Protein 7Y8S (pdb70)

Structure (mmCIF, N/CA/C/O backbone):
data_7Y8S
#
_entry.id   7Y8S
#
_cell.length_a   171.649
_cell.length_b   171.649
_cell.length_c   114.933
_cell.angle_alpha   90.00
_cell.angle_beta   90.00
_cell.angle_gamma   120.00
#
_symmetry.space_group_name_H-M   'P 64 2 2'
#
loop_
_entity.id
_entity.type
_entity.pdbx_description
1 polymer Dscam
2 non-polymer 'SODIUM ION'
3 water water
#
loop_
_atom_site.group_PDB
_atom_site.id
_atom_site.type_symbol
_atom_site.label_atom_id
_atom_site.label_alt_id
_atom_site.label_comp_id
_atom_site.label_asym_id
_atom_site.label_entity_id
_atom_site.label_seq_id
_atom_site.pdbx_PDB_ins_code
_atom_site.Cartn_x
_atom_site.Cartn_y
_atom_site.Cartn_z
_atom_site.occupancy
_atom_site.B_iso_or_equiv
_atom_site.auth_seq_id
_atom_site.auth_comp_id
_atom_site.auth_asym_id
_atom_site.auth_atom_id
_atom_site.pdbx_PDB_model_num
ATOM 1 N N . PRO A 1 6 ? 32.407 -66.038 -24.428 1.00 77.14 297 PRO A N 1
ATOM 2 C CA . PRO A 1 6 ? 31.818 -65.124 -25.411 1.00 58.69 297 PRO A CA 1
ATOM 3 C C . PRO A 1 6 ? 32.240 -63.683 -25.166 1.00 70.35 297 PRO A C 1
ATOM 4 O O . PRO A 1 6 ? 31.686 -63.011 -24.295 1.00 69.69 297 PRO A O 1
ATOM 8 N N . LEU A 1 7 ? 33.224 -63.222 -25.929 1.00 73.66 298 LEU A N 1
ATOM 9 C CA . LEU A 1 7 ? 33.739 -61.872 -25.770 1.00 66.50 298 LEU A CA 1
ATOM 10 C C . LEU A 1 7 ? 32.886 -60.871 -26.545 1.00 61.81 298 LEU A C 1
ATOM 11 O O . LEU A 1 7 ? 32.281 -61.198 -27.572 1.00 56.60 298 LEU A O 1
ATOM 16 N N . ASP A 1 8 ? 32.837 -59.645 -26.027 1.00 59.05 299 ASP A N 1
ATOM 17 C CA . ASP A 1 8 ? 32.220 -58.500 -26.699 1.00 59.57 299 ASP A CA 1
ATOM 18 C C . ASP A 1 8 ? 30.813 -58.827 -27.203 1.00 54.59 299 ASP A C 1
ATOM 19 O O . ASP A 1 8 ? 30.528 -58.805 -28.402 1.00 62.57 299 ASP A O 1
ATOM 24 N N . VAL A 1 9 ? 29.929 -59.144 -26.255 1.00 51.85 300 VAL A N 1
ATOM 25 C CA . VAL A 1 9 ? 28.527 -59.363 -26.588 1.00 51.83 300 VAL A CA 1
ATOM 26 C C . VAL A 1 9 ? 27.875 -58.025 -26.912 1.00 42.85 300 VAL A C 1
ATOM 27 O O . VAL A 1 9 ? 28.076 -57.029 -26.203 1.00 45.99 300 VAL A O 1
ATOM 31 N N . LYS A 1 10 ? 27.093 -57.988 -27.990 1.00 38.94 301 LYS A N 1
ATOM 32 C CA . LYS A 1 10 ? 26.514 -56.736 -28.456 1.00 37.08 301 LYS A CA 1
ATOM 33 C C . LYS A 1 10 ? 25.057 -56.927 -28.861 1.00 38.50 301 LYS A C 1
ATOM 34 O O . LYS A 1 10 ? 24.705 -57.909 -29.523 1.00 34.20 301 LYS A O 1
ATOM 40 N N . ILE A 1 11 ? 24.214 -55.980 -28.455 1.00 34.19 302 ILE A N 1
ATOM 41 C CA . ILE A 1 11 ? 22.837 -55.900 -28.947 1.00 37.99 302 ILE A CA 1
ATOM 42 C C . ILE A 1 11 ? 22.913 -55.102 -30.241 1.00 31.40 302 ILE A C 1
ATOM 43 O O . ILE A 1 11 ? 22.934 -53.870 -30.238 1.00 40.29 302 ILE A O 1
ATOM 48 N N . GLN A 1 12 ? 22.979 -55.809 -31.370 1.00 30.00 303 GLN A N 1
ATOM 49 C CA . GLN A 1 12 ? 23.262 -55.107 -32.616 1.00 38.69 303 GLN A CA 1
ATOM 50 C C . GLN A 1 12 ? 22.060 -54.288 -33.076 1.00 33.21 303 GLN A C 1
ATOM 51 O O . GLN A 1 12 ? 22.224 -53.152 -33.533 1.00 41.36 303 GLN A O 1
ATOM 57 N N . GLU A 1 13 ? 20.846 -54.822 -32.952 1.00 23.69 304 GLU A N 1
ATOM 58 C CA . GLU A 1 13 ? 19.694 -53.956 -33.170 1.00 45.27 304 GLU A CA 1
ATOM 59 C C . GLU A 1 13 ? 18.485 -54.486 -32.415 1.00 42.52 304 GLU A C 1
ATOM 60 O O . GLU A 1 13 ? 18.405 -55.668 -32.068 1.00 31.75 304 GLU A O 1
ATOM 66 N N . ILE A 1 14 ? 17.541 -53.578 -32.173 1.00 42.34 305 ILE A N 1
ATOM 67 C CA . ILE A 1 14 ? 16.429 -53.801 -31.260 1.00 33.38 305 ILE A CA 1
ATOM 68 C C . ILE A 1 14 ? 15.124 -53.457 -31.962 1.00 34.16 305 ILE A C 1
ATOM 69 O O . ILE A 1 14 ? 15.027 -52.436 -32.651 1.00 34.34 305 ILE A O 1
ATOM 74 N N . TRP A 1 15 ? 14.125 -54.312 -31.794 1.00 34.93 306 TRP A N 1
ATOM 75 C CA . TRP A 1 15 ? 12.755 -54.015 -32.169 1.00 23.98 306 TRP A CA 1
ATOM 76 C C . TRP A 1 15 ? 11.914 -53.935 -30.901 1.00 33.45 306 TRP A C 1
ATOM 77 O O . TRP A 1 15 ? 12.428 -54.026 -29.783 1.00 36.02 306 TRP A O 1
ATOM 88 N N . SER A 1 16 ? 10.605 -53.757 -31.071 1.00 34.64 307 SER A N 1
ATOM 89 C CA . SER A 1 16 ? 9.743 -53.657 -29.901 1.00 29.16 307 SER A CA 1
ATOM 90 C C . SER A 1 16 ? 9.467 -55.013 -29.263 1.00 32.73 307 SER A C 1
ATOM 91 O O . SER A 1 16 ? 9.149 -55.068 -28.071 1.00 31.70 307 SER A O 1
ATOM 94 N N . ARG A 1 17 ? 9.585 -56.107 -30.021 1.00 33.59 308 ARG A N 1
ATOM 95 C CA . ARG A 1 17 ? 9.431 -57.449 -29.469 1.00 26.26 308 ARG A CA 1
ATOM 96 C C . ARG A 1 17 ? 10.586 -58.371 -29.844 1.00 28.17 308 ARG A C 1
ATOM 97 O O . ARG A 1 17 ? 10.513 -59.575 -29.570 1.00 22.49 308 ARG A O 1
ATOM 105 N N . SER A 1 18 ? 11.648 -57.839 -30.451 1.00 29.96 309 SER A N 1
ATOM 106 C CA . SER A 1 18 ? 12.751 -58.640 -30.960 1.00 29.99 309 SER A CA 1
ATOM 107 C C . SER A 1 18 ? 14.074 -57.966 -30.627 1.00 28.99 309 SER A C 1
ATOM 108 O O . SER A 1 18 ? 14.133 -56.765 -30.358 1.00 33.58 309 SER A O 1
ATOM 111 N N . ALA A 1 19 ? 15.144 -58.759 -30.661 1.00 24.12 310 ALA A N 1
ATOM 112 C CA . ALA A 1 19 ? 16.496 -58.242 -30.487 1.00 29.41 310 ALA A CA 1
ATOM 113 C C . ALA A 1 19 ? 17.476 -59.218 -31.116 1.00 31.86 310 ALA A C 1
ATOM 114 O O . ALA A 1 19 ? 17.382 -60.426 -30.880 1.00 35.97 310 ALA A O 1
ATOM 116 N N . ASN A 1 20 ? 18.403 -58.695 -31.916 1.00 33.83 311 ASN A N 1
ATOM 117 C CA . ASN A 1 20 ? 19.472 -59.495 -32.500 1.00 33.78 311 ASN A CA 1
ATOM 118 C C . ASN A 1 20 ? 20.719 -59.369 -31.633 1.00 28.42 311 ASN A C 1
ATOM 119 O O . ASN A 1 20 ? 21.207 -58.258 -31.397 1.00 32.06 311 ASN A O 1
ATOM 124 N N . ILE A 1 21 ? 21.232 -60.507 -31.162 1.00 29.96 312 ILE A N 1
ATOM 125 C CA . ILE A 1 21 ? 22.388 -60.551 -30.274 1.00 34.90 312 ILE A CA 1
ATOM 126 C C . ILE A 1 21 ? 23.615 -60.948 -31.082 1.00 37.35 312 ILE A C 1
ATOM 127 O O . ILE A 1 21 ? 23.526 -61.700 -32.058 1.00 41.66 312 ILE A O 1
ATOM 132 N N . THR A 1 22 ? 24.777 -60.456 -30.659 1.00 41.78 313 THR A N 1
ATOM 133 C CA . THR A 1 22 ? 26.001 -60.590 -31.435 1.00 40.04 313 THR A CA 1
ATOM 134 C C . THR A 1 22 ? 27.179 -60.781 -30.491 1.00 44.53 313 THR A C 1
ATOM 135 O O . THR A 1 22 ? 27.212 -60.206 -29.398 1.00 43.89 313 THR A O 1
ATOM 139 N N . TRP A 1 23 ? 28.142 -61.598 -30.920 1.00 52.60 314 TRP A N 1
ATOM 140 C CA . TRP A 1 23 ? 29.330 -61.849 -30.114 1.00 54.43 314 TRP A CA 1
ATOM 141 C C . TRP A 1 23 ? 30.438 -62.429 -30.985 1.00 60.13 314 TRP A C 1
ATOM 142 O O . TRP A 1 23 ? 30.244 -62.733 -32.166 1.00 59.09 314 TRP A O 1
ATOM 153 N N . THR A 1 24 ? 31.613 -62.569 -30.373 1.00 61.75 315 THR A N 1
ATOM 154 C CA . THR A 1 24 ? 32.683 -63.428 -30.858 1.00 64.30 315 THR A CA 1
ATOM 155 C C . THR A 1 24 ? 33.102 -64.344 -29.716 1.00 71.34 315 THR A C 1
ATOM 156 O O . THR A 1 24 ? 32.817 -64.073 -28.547 1.00 71.97 315 THR A O 1
ATOM 160 N N . ALA A 1 25 ? 33.780 -65.443 -30.057 1.00 83.32 316 ALA A N 1
ATOM 161 C CA . ALA A 1 25 ? 34.202 -66.364 -29.009 1.00 85.26 316 ALA A CA 1
ATOM 162 C C . ALA A 1 25 ? 35.419 -67.177 -29.427 1.00 97.09 316 ALA A C 1
ATOM 163 O O . ALA A 1 25 ? 35.374 -67.837 -30.477 1.00 89.73 316 ALA A O 1
ATOM 165 N N . PRO A 1 26 ? 36.506 -67.154 -28.636 1.00 124.97 317 PRO A N 1
ATOM 166 C CA . PRO A 1 26 ? 37.709 -67.956 -28.885 1.00 112.40 317 PRO A CA 1
ATOM 167 C C . PRO A 1 26 ? 37.544 -69.411 -28.452 1.00 108.56 317 PRO A C 1
ATOM 168 O O . PRO A 1 26 ? 38.006 -70.302 -29.166 1.00 92.94 317 PRO A O 1
ATOM 172 N N . ILE A 1 33 ? 34.134 -75.193 -28.587 1.00 90.55 324 ILE A N 1
ATOM 173 C CA . ILE A 1 33 ? 33.007 -74.890 -27.712 1.00 96.36 324 ILE A CA 1
ATOM 174 C C . ILE A 1 33 ? 31.789 -75.734 -28.096 1.00 91.41 324 ILE A C 1
ATOM 175 O O . ILE A 1 33 ? 31.530 -75.969 -29.277 1.00 90.58 324 ILE A O 1
ATOM 180 N N . THR A 1 34 ? 31.072 -76.219 -27.079 1.00 91.37 325 THR A N 1
ATOM 181 C CA . THR A 1 34 ? 29.929 -77.108 -27.272 1.00 99.40 325 THR A CA 1
ATOM 182 C C . THR A 1 34 ? 28.793 -76.436 -28.031 1.00 108.05 325 THR A C 1
ATOM 183 O O . THR A 1 34 ? 28.486 -76.779 -29.179 1.00 88.98 325 THR A O 1
ATOM 187 N N . LYS A 1 35 ? 28.190 -75.455 -27.377 1.00 139.50 326 LYS A N 1
ATOM 188 C CA . LYS A 1 35 ? 27.040 -74.724 -27.872 1.00 94.40 326 LYS A CA 1
ATOM 189 C C . LYS A 1 35 ? 27.146 -73.329 -27.282 1.00 97.39 326 LYS A C 1
ATOM 190 O O . LYS A 1 35 ? 28.054 -73.041 -26.496 1.00 92.01 326 LYS A O 1
ATOM 196 N N . TYR A 1 36 ? 26.221 -72.455 -27.654 1.00 88.53 327 TYR A N 1
ATOM 197 C CA . TYR A 1 36 ? 26.079 -71.187 -26.959 1.00 70.91 327 TYR A CA 1
ATOM 198 C C . TYR A 1 36 ? 24.724 -71.150 -26.269 1.00 60.76 327 TYR A C 1
ATOM 199 O O . TYR A 1 36 ? 23.712 -71.584 -26.831 1.00 56.07 327 TYR A O 1
ATOM 208 N N . PHE A 1 37 ? 24.728 -70.639 -25.042 1.00 57.79 328 PHE A N 1
ATOM 209 C CA . PHE A 1 37 ? 23.571 -70.632 -24.159 1.00 62.77 328 PHE A CA 1
ATOM 210 C C . PHE A 1 37 ? 23.204 -69.181 -23.880 1.00 57.59 328 PHE A C 1
ATOM 211 O O . PHE A 1 37 ? 24.050 -68.402 -23.424 1.00 51.60 328 PHE A O 1
ATOM 219 N N . VAL A 1 38 ? 21.955 -68.814 -24.162 1.00 40.81 329 VAL A N 1
ATOM 220 C CA . VAL A 1 38 ? 21.507 -67.424 -24.111 1.00 40.76 329 VAL A CA 1
ATOM 221 C C . VAL A 1 38 ? 20.431 -67.296 -23.040 1.00 43.80 329 VAL A C 1
ATOM 222 O O . VAL A 1 38 ? 19.291 -67.738 -23.238 1.00 42.58 329 VAL A O 1
ATOM 226 N N . GLN A 1 39 ? 20.786 -66.688 -21.910 1.00 34.32 330 GLN A N 1
ATOM 227 C CA . GLN A 1 39 ? 19.843 -66.405 -20.836 1.00 33.16 330 GLN A CA 1
ATOM 228 C C . GLN A 1 39 ? 19.414 -64.946 -20.905 1.00 31.17 330 GLN A C 1
ATOM 229 O O . GLN A 1 39 ? 20.229 -64.064 -21.187 1.00 34.61 330 GLN A O 1
ATOM 235 N N . TYR A 1 40 ? 18.136 -64.693 -20.633 1.00 27.07 331 TYR A N 1
ATOM 236 C CA . TYR A 1 40 ? 17.649 -63.324 -20.575 1.00 25.51 331 TYR A CA 1
ATOM 237 C C . TYR A 1 40 ? 16.432 -63.247 -19.666 1.00 24.09 331 TYR A C 1
ATOM 238 O O . TYR A 1 40 ? 15.658 -64.201 -19.555 1.00 25.75 331 TYR A O 1
ATOM 247 N N . TRP A 1 41 ? 16.278 -62.094 -19.015 1.00 22.47 332 TRP A N 1
ATOM 248 C CA . TRP A 1 41 ? 15.208 -61.881 -18.052 1.00 23.89 332 TRP A CA 1
ATOM 249 C C . TRP A 1 41 ? 14.875 -60.396 -17.968 1.00 27.10 332 TRP A C 1
ATOM 250 O O . TRP A 1 41 ? 15.671 -59.535 -18.356 1.00 21.10 332 TRP A O 1
ATOM 261 N N . LYS A 1 42 ? 13.675 -60.110 -17.465 1.00 32.47 333 LYS A N 1
ATOM 262 C CA . LYS A 1 42 ? 13.267 -58.730 -17.237 1.00 22.53 333 LYS A CA 1
ATOM 263 C C . LYS A 1 42 ? 14.082 -58.128 -16.102 1.00 27.27 333 LYS A C 1
ATOM 264 O O . LYS A 1 42 ? 14.323 -58.772 -15.078 1.00 33.25 333 LYS A O 1
ATOM 270 N N . ASP A 1 43 ? 14.483 -56.868 -16.275 1.00 33.70 334 ASP A N 1
ATOM 271 C CA . ASP A 1 43 ? 15.338 -56.178 -15.318 1.00 28.54 334 ASP A CA 1
ATOM 272 C C . ASP A 1 43 ? 14.541 -55.432 -14.250 1.00 34.25 334 ASP A C 1
ATOM 273 O O . ASP A 1 43 ? 15.001 -54.401 -13.748 1.00 45.80 334 ASP A O 1
ATOM 278 N N . LYS A 1 44 ? 13.350 -55.920 -13.903 1.00 49.59 335 LYS A N 1
ATOM 279 C CA . LYS A 1 44 ? 12.580 -55.367 -12.799 1.00 47.82 335 LYS A CA 1
ATOM 280 C C . LYS A 1 44 ? 13.068 -55.926 -11.465 1.00 46.98 335 LYS A C 1
ATOM 281 O O . LYS A 1 44 ? 13.833 -56.893 -11.399 1.00 42.89 335 LYS A O 1
ATOM 287 N N . ALA A 1 45 ? 12.585 -55.311 -10.390 1.00 52.30 336 ALA A N 1
ATOM 288 C CA . ALA A 1 45 ? 12.787 -55.840 -9.053 1.00 51.16 336 ALA A CA 1
ATOM 289 C C . ALA A 1 45 ? 11.848 -57.015 -8.809 1.00 42.27 336 ALA A C 1
ATOM 290 O O . ALA A 1 45 ? 10.829 -57.185 -9.486 1.00 33.96 336 ALA A O 1
ATOM 292 N N . GLY A 1 46 ? 12.208 -57.834 -7.826 1.00 36.62 337 GLY A N 1
ATOM 293 C CA . GLY A 1 46 ? 11.462 -59.037 -7.529 1.00 40.36 337 GLY A CA 1
ATOM 294 C C . GLY A 1 46 ? 11.850 -60.192 -8.434 1.00 42.25 337 GLY A C 1
ATOM 295 O O . GLY A 1 46 ? 12.541 -60.040 -9.443 1.00 42.82 337 GLY A O 1
ATOM 296 N N . SER A 1 47 ? 11.379 -61.378 -8.059 1.00 34.62 338 SER A N 1
ATOM 297 C CA . SER A 1 47 ? 11.724 -62.584 -8.795 1.00 33.22 338 SER A CA 1
ATOM 298 C C . SER A 1 47 ? 11.144 -62.537 -10.206 1.00 31.63 338 SER A C 1
ATOM 299 O O . SER A 1 47 ? 9.985 -62.166 -10.412 1.00 25.34 338 SER A O 1
ATOM 302 N N . GLN A 1 48 ? 11.962 -62.921 -11.183 1.00 29.63 339 GLN A N 1
ATOM 303 C CA . GLN A 1 48 ? 11.561 -62.953 -12.582 1.00 27.61 339 GLN A CA 1
ATOM 304 C C . GLN A 1 48 ? 11.823 -64.338 -13.156 1.00 23.36 339 GLN A C 1
ATOM 305 O O . GLN A 1 48 ? 12.446 -65.192 -12.522 1.00 33.56 339 GLN A O 1
ATOM 311 N N . MET A 1 49 ? 11.337 -64.555 -14.376 1.00 25.96 340 MET A N 1
ATOM 312 C CA . MET A 1 49 ? 11.548 -65.810 -15.083 1.00 22.91 340 MET A CA 1
ATOM 313 C C . MET A 1 49 ? 12.868 -65.742 -15.838 1.00 24.53 340 MET A C 1
ATOM 314 O O . MET A 1 49 ? 13.150 -64.747 -16.512 1.00 25.69 340 MET A O 1
ATOM 319 N N . LEU A 1 50 ? 13.678 -66.790 -15.714 1.00 30.34 341 LEU A N 1
ATOM 320 C CA . LEU A 1 50 ? 14.946 -66.885 -16.435 1.00 25.51 341 LEU A CA 1
ATOM 321 C C . LEU A 1 50 ? 14.690 -67.627 -17.740 1.00 30.37 341 LEU A C 1
ATOM 322 O O . LEU A 1 50 ? 14.588 -68.855 -17.756 1.00 47.31 341 LEU A O 1
ATOM 327 N N . GLN A 1 51 ? 14.584 -66.883 -18.837 1.00 24.21 342 GLN A N 1
ATOM 328 C CA . GLN A 1 51 ? 14.344 -67.474 -20.146 1.00 27.26 342 GLN A CA 1
ATOM 329 C C . GLN A 1 51 ? 15.666 -67.875 -20.781 1.00 40.29 342 GLN A C 1
ATOM 330 O O . GLN A 1 51 ? 16.670 -67.170 -20.644 1.00 37.96 342 GLN A O 1
ATOM 336 N N . GLU A 1 52 ? 15.667 -69.019 -21.467 1.00 37.43 343 GLU A N 1
ATOM 337 C CA . GLU A 1 52 ? 16.893 -69.542 -22.053 1.00 38.86 343 GLU A CA 1
ATOM 338 C C . GLU A 1 52 ? 16.621 -70.138 -23.428 1.00 38.81 343 GLU A C 1
ATOM 339 O O . GLU A 1 52 ? 15.530 -70.643 -23.704 1.00 47.75 343 GLU A O 1
ATOM 345 N N . GLU A 1 53 ? 17.635 -70.056 -24.288 1.00 45.11 344 GLU A N 1
ATOM 346 C CA . GLU A 1 53 ? 17.617 -70.603 -25.638 1.00 45.57 344 GLU A CA 1
ATOM 347 C C . GLU A 1 53 ? 19.026 -71.081 -25.956 1.00 54.30 344 GLU A C 1
ATOM 348 O O . GLU A 1 53 ? 20.001 -70.493 -25.480 1.00 56.15 344 GLU A O 1
ATOM 354 N N . GLU A 1 54 ? 19.139 -72.146 -26.745 1.00 69.43 345 GLU A N 1
ATOM 355 C CA . GLU A 1 54 ? 20.443 -72.632 -27.173 1.00 69.14 345 GLU A CA 1
ATOM 356 C C . GLU A 1 54 ? 20.615 -72.422 -28.672 1.00 62.58 345 GLU A C 1
ATOM 357 O O . GLU A 1 54 ? 19.646 -72.378 -29.436 1.00 52.24 345 GLU A O 1
ATOM 363 N N . VAL A 1 55 ? 21.876 -72.283 -29.086 1.00 57.10 346 VAL A N 1
ATOM 364 C CA . VAL A 1 55 ? 22.223 -72.050 -30.483 1.00 76.88 346 VAL A CA 1
ATOM 365 C C . VAL A 1 55 ? 23.469 -72.865 -30.799 1.00 90.22 346 VAL A C 1
ATOM 366 O O . VAL A 1 55 ? 24.211 -73.277 -29.904 1.00 87.12 346 VAL A O 1
ATOM 370 N N . THR A 1 56 ? 23.693 -73.100 -32.088 1.00 83.48 347 THR A N 1
ATOM 371 C CA . THR A 1 56 ? 24.818 -73.915 -32.519 1.00 83.32 347 THR A CA 1
ATOM 372 C C . THR A 1 56 ? 26.146 -73.207 -32.251 1.00 102.77 347 THR A C 1
ATOM 373 O O . THR A 1 56 ? 26.205 -71.997 -32.005 1.00 84.62 347 THR A O 1
ATOM 377 N N . ALA A 1 57 ? 27.223 -73.999 -32.286 1.00 81.62 348 ALA A N 1
ATOM 378 C CA . ALA A 1 57 ? 28.575 -73.461 -32.242 1.00 76.93 348 ALA A CA 1
ATOM 379 C C . ALA A 1 57 ? 28.944 -72.749 -33.534 1.00 70.71 348 ALA A C 1
ATOM 380 O O . ALA A 1 57 ? 29.894 -71.958 -33.544 1.00 66.29 348 ALA A O 1
ATOM 382 N N . ALA A 1 58 ? 28.214 -73.014 -34.619 1.00 60.6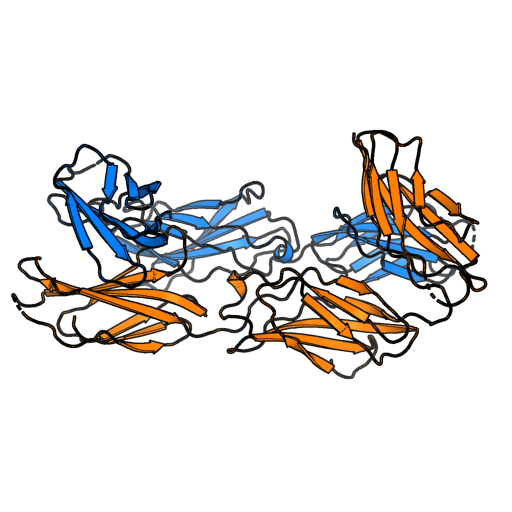7 349 ALA A N 1
ATOM 383 C CA . ALA A 1 58 ? 28.466 -72.383 -35.908 1.00 69.93 349 ALA A CA 1
ATOM 384 C C . ALA A 1 58 ? 27.854 -70.991 -36.028 1.00 76.53 349 ALA A C 1
ATOM 385 O O . ALA A 1 58 ? 28.140 -70.290 -37.005 1.00 71.03 349 ALA A O 1
ATOM 387 N N . HIS A 1 59 ? 27.024 -70.575 -35.076 1.00 72.56 350 HIS A N 1
ATOM 388 C CA . HIS A 1 59 ? 26.373 -69.274 -35.123 1.00 63.96 350 HIS A CA 1
ATOM 389 C C . HIS A 1 59 ? 27.056 -68.325 -34.152 1.00 59.51 350 HIS A C 1
ATOM 390 O O . HIS A 1 59 ? 27.346 -68.697 -33.010 1.00 60.46 350 HIS A O 1
ATOM 397 N N . SER A 1 60 ? 27.315 -67.102 -34.611 1.00 50.51 351 SER A N 1
ATOM 398 C CA . SER A 1 60 ? 27.856 -66.052 -33.761 1.00 54.32 351 SER A CA 1
ATOM 399 C C . SER A 1 60 ? 26.795 -65.019 -33.397 1.00 56.32 351 SER A C 1
ATOM 400 O O . SER A 1 60 ? 27.128 -63.933 -32.909 1.00 44.79 351 SER A O 1
ATOM 403 N N . SER A 1 61 ? 25.522 -65.344 -33.619 1.00 42.28 352 SER A N 1
ATOM 404 C CA . SER A 1 61 ? 24.444 -64.389 -33.422 1.00 37.79 352 SER A CA 1
ATOM 405 C C . SER A 1 61 ? 23.126 -65.142 -33.327 1.00 46.88 352 SER A C 1
ATOM 406 O O . SER A 1 61 ? 22.997 -66.271 -33.810 1.00 51.64 352 SER A O 1
ATOM 409 N N . VAL A 1 62 ? 22.142 -64.490 -32.707 1.00 42.01 353 VAL A N 1
ATOM 410 C CA . VAL A 1 62 ? 20.807 -65.060 -32.572 1.00 37.16 353 VAL A CA 1
ATOM 411 C C . VAL A 1 62 ? 19.818 -63.916 -32.411 1.00 34.53 353 VAL A C 1
ATOM 412 O O . VAL A 1 62 ? 20.165 -62.837 -31.919 1.00 26.41 353 VAL A O 1
ATOM 416 N N . VAL A 1 63 ? 18.583 -64.150 -32.844 1.00 33.21 354 VAL A N 1
ATOM 417 C CA . VAL A 1 63 ? 17.496 -63.194 -32.695 1.00 37.62 354 VAL A CA 1
ATOM 418 C C . VAL A 1 63 ? 16.511 -63.757 -31.683 1.00 33.21 354 VAL A C 1
ATOM 419 O O . VAL A 1 63 ? 15.937 -64.833 -31.893 1.00 37.38 354 VAL A O 1
ATOM 423 N N . ILE A 1 64 ? 16.327 -63.035 -30.588 1.00 31.67 355 ILE A N 1
ATOM 424 C CA . ILE A 1 64 ? 15.358 -63.379 -29.556 1.00 31.13 355 ILE A CA 1
ATOM 425 C C . ILE A 1 64 ? 14.018 -62.760 -29.930 1.00 34.66 355 ILE A C 1
ATOM 426 O O . ILE A 1 64 ? 13.957 -61.612 -30.387 1.00 39.57 355 ILE A O 1
ATOM 431 N N . ASN A 1 65 ? 12.940 -63.519 -29.747 1.00 38.72 356 ASN A N 1
ATOM 432 C CA . ASN A 1 65 ? 11.608 -63.098 -30.157 1.00 30.77 356 ASN A CA 1
ATOM 433 C C . ASN A 1 65 ? 10.646 -63.114 -28.976 1.00 25.48 356 ASN A C 1
ATOM 434 O O . ASN A 1 65 ? 10.944 -63.639 -27.900 1.00 23.18 356 ASN A O 1
ATOM 439 N N . ASN A 1 66 ? 9.475 -62.516 -29.206 1.00 35.59 357 ASN A N 1
ATOM 440 C CA . ASN A 1 66 ? 8.379 -62.467 -28.233 1.00 30.55 357 ASN A CA 1
ATOM 441 C C . ASN A 1 66 ? 8.805 -61.784 -26.930 1.00 28.33 357 ASN A C 1
ATOM 442 O O . ASN A 1 66 ? 8.545 -62.269 -25.826 1.00 27.68 357 ASN A O 1
ATOM 447 N N . LEU A 1 67 ? 9.461 -60.639 -27.067 1.00 26.71 358 LEU A N 1
ATOM 448 C CA . LEU A 1 67 ? 9.749 -59.786 -25.926 1.00 19.81 358 LEU A CA 1
ATOM 449 C C . LEU A 1 67 ? 8.621 -58.778 -25.725 1.00 25.27 358 LEU A C 1
ATOM 450 O O . LEU A 1 67 ? 7.790 -58.551 -26.609 1.00 26.75 358 LEU A O 1
ATOM 455 N N . HIS A 1 68 ? 8.596 -58.175 -24.539 1.00 32.07 359 HIS A N 1
ATOM 456 C CA . HIS A 1 68 ? 7.553 -57.175 -24.334 1.00 28.57 359 HIS A CA 1
ATOM 457 C C . HIS A 1 68 ? 8.061 -55.786 -24.712 1.00 26.36 359 HIS A C 1
ATOM 458 O O . HIS A 1 68 ? 9.218 -55.453 -24.442 1.00 26.60 359 HIS A O 1
ATOM 465 N N . PRO A 1 69 ? 7.221 -54.963 -25.334 1.00 31.71 360 PRO A N 1
ATOM 466 C CA . PRO A 1 69 ? 7.659 -53.620 -25.729 1.00 25.18 360 PRO A CA 1
ATOM 467 C C . PRO A 1 69 ? 7.986 -52.738 -24.533 1.00 21.18 360 PRO A C 1
ATOM 468 O O . PRO A 1 69 ? 7.458 -52.915 -23.432 1.00 21.52 360 PRO A O 1
ATOM 472 N N . GLY A 1 70 ? 8.875 -51.774 -24.768 1.00 17.21 361 GLY A N 1
ATOM 473 C CA . GLY A 1 70 ? 9.218 -50.769 -23.780 1.00 18.85 361 GLY A CA 1
ATOM 474 C C . GLY A 1 70 ? 9.703 -51.339 -22.465 1.00 27.29 361 GLY A C 1
ATOM 475 O O . GLY A 1 70 ? 9.554 -50.710 -21.413 1.00 31.60 361 GLY A O 1
ATOM 476 N N . THR A 1 71 ? 10.307 -52.523 -22.522 1.00 21.72 362 THR A N 1
ATOM 477 C CA . THR A 1 71 ? 10.703 -53.273 -21.340 1.00 22.96 362 THR A CA 1
ATOM 478 C C . THR A 1 71 ? 12.216 -53.422 -21.290 1.00 22.70 362 THR A C 1
ATOM 479 O O . THR A 1 71 ? 12.863 -53.688 -22.308 1.00 22.33 362 THR A O 1
ATOM 483 N N . SER A 1 72 ? 12.770 -53.253 -20.095 1.00 19.50 363 SER A N 1
ATOM 484 C CA . SER A 1 72 ? 14.204 -53.361 -19.892 1.00 26.16 363 SER A CA 1
ATOM 485 C C . SER A 1 72 ? 14.568 -54.822 -19.637 1.00 29.58 363 SER A C 1
ATOM 486 O O . SER A 1 72 ? 13.904 -55.503 -18.849 1.00 33.40 363 SER A O 1
ATOM 489 N N . TYR A 1 73 ? 15.612 -55.310 -20.312 1.00 23.75 364 TYR A N 1
ATOM 490 C CA . TYR A 1 73 ? 16.030 -56.703 -20.198 1.00 22.25 364 TYR A CA 1
ATOM 491 C C . TYR A 1 73 ? 17.521 -56.801 -19.897 1.00 21.49 364 TYR A C 1
ATOM 492 O O . TYR A 1 73 ? 18.318 -55.952 -20.309 1.00 21.57 364 TYR A O 1
ATOM 501 N N . ALA A 1 74 ? 17.889 -57.852 -19.171 1.00 26.18 365 ALA A N 1
ATOM 502 C CA . ALA A 1 74 ? 19.275 -58.262 -19.005 1.00 24.17 365 ALA A CA 1
ATOM 503 C C . ALA A 1 74 ? 19.485 -59.578 -19.740 1.00 22.43 365 ALA A C 1
ATOM 504 O O . ALA A 1 74 ? 18.555 -60.374 -19.885 1.00 25.60 365 ALA A O 1
ATOM 506 N N . LEU A 1 75 ? 20.710 -59.811 -20.209 1.00 22.37 366 LEU A N 1
ATOM 507 C CA . LEU A 1 75 ? 20.951 -60.938 -21.098 1.00 20.32 366 LEU A CA 1
ATOM 508 C C . LEU A 1 75 ? 22.374 -61.447 -20.926 1.00 32.44 366 LEU A C 1
ATOM 509 O O . LEU A 1 75 ? 23.306 -60.658 -20.743 1.00 29.36 366 LEU A O 1
ATOM 514 N N . THR A 1 76 ? 22.531 -62.771 -21.000 1.00 29.55 367 THR A N 1
ATOM 515 C CA . THR A 1 76 ? 23.821 -63.430 -20.852 1.00 32.84 367 THR A CA 1
ATOM 516 C C . THR A 1 76 ? 23.988 -64.467 -21.952 1.00 30.37 367 THR A C 1
ATOM 517 O O . THR A 1 76 ? 23.033 -65.161 -22.311 1.00 31.77 367 THR A O 1
ATOM 521 N N . VAL A 1 77 ? 25.203 -64.565 -22.486 1.00 29.26 368 VAL A N 1
ATOM 522 C CA . VAL A 1 77 ? 25.565 -65.599 -23.448 1.00 43.15 368 VAL A CA 1
ATOM 523 C C . VAL A 1 77 ? 26.693 -66.428 -22.848 1.00 47.69 368 VAL A C 1
ATOM 524 O O . VAL A 1 77 ? 27.688 -65.874 -22.365 1.00 44.04 368 VAL A O 1
ATOM 528 N N . ILE A 1 78 ? 26.532 -67.751 -22.868 1.00 50.62 369 ILE A N 1
ATOM 529 C CA . ILE A 1 78 ? 27.504 -68.675 -22.295 1.00 70.04 369 ILE A CA 1
ATOM 530 C C . ILE A 1 78 ? 27.969 -69.637 -23.380 1.00 67.63 369 ILE A C 1
ATOM 531 O O . ILE A 1 78 ? 27.147 -70.189 -24.123 1.00 49.98 369 ILE A O 1
ATOM 536 N N . ALA A 1 79 ? 29.281 -69.845 -23.457 1.00 65.34 370 ALA A N 1
ATOM 537 C CA . ALA A 1 79 ? 29.853 -70.836 -24.363 1.00 70.91 370 ALA A CA 1
ATOM 538 C C . ALA A 1 79 ? 30.119 -72.145 -23.623 1.00 69.17 370 ALA A C 1
ATOM 539 O O . ALA A 1 79 ? 31.051 -72.236 -22.821 1.00 67.57 370 ALA A O 1
ATOM 541 N N . SER A 1 89 ? 28.985 -65.719 -18.237 1.00 45.51 380 SER A N 1
ATOM 542 C CA . SER A 1 89 ? 30.163 -65.501 -19.072 1.00 51.74 380 SER A CA 1
ATOM 543 C C . SER A 1 89 ? 30.307 -64.029 -19.462 1.00 63.80 380 SER A C 1
ATOM 544 O O . SER A 1 89 ? 31.398 -63.464 -19.373 1.00 74.58 380 SER A O 1
ATOM 547 N N . GLU A 1 90 ? 29.204 -63.419 -19.902 1.00 57.68 381 GLU A N 1
ATOM 548 C CA . GLU A 1 90 ? 29.169 -61.987 -20.187 1.00 49.11 381 GLU A CA 1
ATOM 549 C C . GLU A 1 90 ? 27.716 -61.534 -20.259 1.00 51.48 381 GLU A C 1
ATOM 550 O O . GLU A 1 90 ? 26.903 -62.168 -20.942 1.00 46.01 381 GLU A O 1
ATOM 556 N N . THR A 1 91 ? 27.399 -60.441 -19.560 1.00 36.97 382 THR A N 1
ATOM 557 C CA . THR A 1 91 ? 26.025 -59.990 -19.369 1.00 39.06 382 THR A CA 1
ATOM 558 C C . THR A 1 91 ? 25.870 -58.545 -19.820 1.00 40.42 382 THR A C 1
ATOM 559 O O . THR A 1 91 ? 26.659 -57.680 -19.425 1.00 43.33 382 THR A O 1
ATOM 563 N N . VAL A 1 92 ? 24.833 -58.285 -20.621 1.00 32.58 383 VAL A N 1
ATOM 564 C CA . VAL A 1 92 ? 24.529 -56.958 -21.141 1.00 28.05 383 VAL A CA 1
ATOM 565 C C . VAL A 1 92 ? 23.089 -56.613 -20.789 1.00 28.19 383 VAL A C 1
ATOM 566 O O . VAL A 1 92 ? 22.295 -57.473 -20.408 1.00 36.05 383 VAL A O 1
ATOM 570 N N . ARG A 1 93 ? 22.752 -55.330 -20.938 1.00 32.97 384 ARG A N 1
ATOM 571 C CA . ARG A 1 93 ? 21.418 -54.822 -20.632 1.00 29.57 38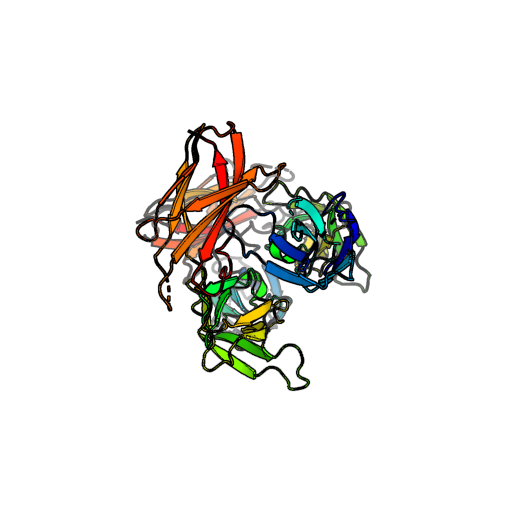4 ARG A CA 1
ATOM 572 C C . ARG A 1 93 ? 20.900 -53.976 -21.788 1.00 23.70 384 ARG A C 1
ATOM 573 O O . ARG A 1 93 ? 21.662 -53.268 -22.450 1.00 23.51 384 ARG A O 1
ATOM 581 N N . PHE A 1 94 ? 19.592 -54.044 -22.021 1.00 20.43 385 PHE A N 1
ATOM 582 C CA . PHE A 1 94 ? 18.980 -53.267 -23.092 1.00 19.68 385 PHE A CA 1
ATOM 583 C C . PHE A 1 94 ? 17.502 -53.069 -22.785 1.00 22.82 385 PHE A C 1
ATOM 584 O O . PHE A 1 94 ? 16.950 -53.672 -21.863 1.00 26.80 385 PHE A O 1
ATOM 592 N N . ILE A 1 95 ? 16.866 -52.213 -23.583 1.00 24.56 386 ILE A N 1
ATOM 593 C CA . ILE A 1 95 ? 15.446 -51.901 -23.453 1.00 30.10 386 ILE A CA 1
ATOM 594 C C . ILE A 1 95 ? 14.804 -52.041 -24.825 1.00 26.93 386 ILE A C 1
ATOM 595 O O . ILE A 1 95 ? 15.293 -51.469 -25.806 1.00 28.33 386 ILE A O 1
ATOM 600 N N . THR A 1 96 ? 13.720 -52.807 -24.898 1.00 22.23 387 THR A N 1
ATOM 601 C CA . THR A 1 96 ? 13.119 -53.094 -26.188 1.00 23.60 387 THR A CA 1
ATOM 602 C C . THR A 1 96 ? 12.471 -51.842 -26.770 1.00 28.09 387 THR A C 1
ATOM 603 O O . THR A 1 96 ? 12.197 -50.864 -26.068 1.00 25.12 387 THR A O 1
ATOM 607 N N . GLY A 1 97 ? 12.229 -51.887 -28.079 1.00 28.95 388 GLY A N 1
ATOM 608 C CA . GLY A 1 97 ? 11.600 -50.771 -28.755 1.00 28.01 388 GLY A CA 1
ATOM 609 C C . GLY A 1 97 ? 10.215 -50.473 -28.215 1.00 32.62 388 GLY A C 1
ATOM 610 O O . GLY A 1 97 ? 9.589 -51.272 -27.518 1.00 38.97 388 GLY A O 1
ATOM 611 N N . GLU A 1 98 ? 9.730 -49.289 -28.559 1.00 38.26 389 GLU A N 1
ATOM 612 C CA . GLU A 1 98 ? 8.486 -48.782 -28.008 1.00 30.86 389 GLU A CA 1
ATOM 613 C C . GLU A 1 98 ? 7.295 -49.171 -28.876 1.00 32.37 389 GLU A C 1
ATOM 614 O O . GLU A 1 98 ? 7.426 -49.420 -30.079 1.00 31.92 389 GLU A O 1
ATOM 620 N N . GLU A 1 99 ? 6.129 -49.238 -28.241 1.00 28.44 390 GLU A N 1
ATOM 621 C CA . GLU A 1 99 ? 4.854 -49.345 -28.933 1.00 30.11 390 GLU A CA 1
ATOM 622 C C . GLU A 1 99 ? 3.892 -48.336 -28.320 1.00 30.88 390 GLU A C 1
ATOM 623 O O . GLU A 1 99 ? 4.100 -47.847 -27.204 1.00 29.47 390 GLU A O 1
ATOM 629 N N . GLU A 1 100 ? 2.847 -48.000 -29.073 1.00 38.42 391 GLU A N 1
ATOM 630 C CA . GLU A 1 100 ? 1.891 -47.010 -28.599 1.00 39.52 391 GLU A CA 1
ATOM 631 C C . GLU A 1 100 ? 1.136 -47.538 -27.379 1.00 33.24 391 GLU A C 1
ATOM 632 O O . GLU A 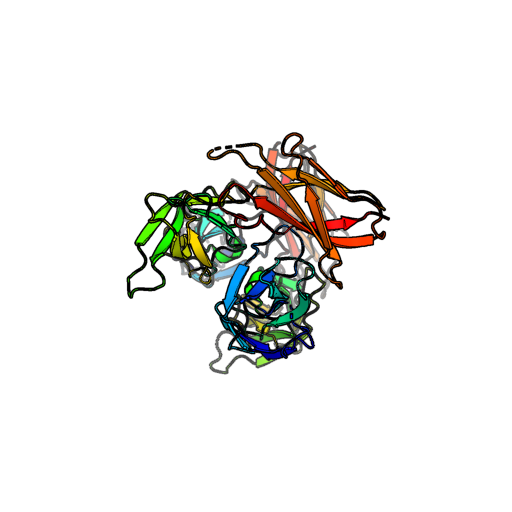1 100 ? 0.868 -48.739 -27.275 1.00 28.24 391 GLU A O 1
ATOM 638 N N . PRO A 1 101 ? 0.803 -46.659 -26.433 1.00 31.98 392 PRO A N 1
ATOM 639 C CA . PRO A 1 101 ? -0.009 -47.090 -25.288 1.00 24.20 392 PRO A CA 1
ATOM 640 C C . PRO A 1 101 ? -1.323 -47.689 -25.761 1.00 21.53 392 PRO A C 1
ATOM 641 O O . PRO A 1 101 ? -1.901 -47.256 -26.761 1.00 27.68 392 PRO A O 1
ATOM 645 N N . SER A 1 102 ? -1.780 -48.712 -25.046 1.00 24.35 393 SER A N 1
ATOM 646 C CA . SER A 1 102 ? -2.948 -49.481 -25.452 1.00 22.77 393 SER A CA 1
ATOM 647 C C . SER A 1 102 ? -4.160 -49.236 -24.565 1.00 22.28 393 SER A C 1
ATOM 648 O O . SER A 1 102 ? -5.209 -49.852 -24.784 1.00 19.27 393 SER A O 1
ATOM 651 N N . GLY A 1 103 ? -4.049 -48.356 -23.575 1.00 23.60 394 GLY A N 1
ATOM 652 C CA . GLY A 1 103 ? -5.178 -47.997 -22.749 1.00 29.81 394 GLY A CA 1
ATOM 653 C C . GLY A 1 103 ? -5.315 -46.493 -22.627 1.00 25.21 394 GLY A C 1
ATOM 654 O O . GLY A 1 103 ? -4.334 -45.755 -22.742 1.00 24.80 394 GLY A O 1
ATOM 655 N N . PRO A 1 104 ? -6.535 -46.009 -22.406 1.00 29.87 395 PRO A N 1
ATOM 656 C CA . PRO A 1 104 ? -6.750 -44.563 -22.236 1.00 23.64 395 PRO A CA 1
ATOM 657 C C . PRO A 1 104 ? -6.483 -44.141 -20.805 1.00 23.13 395 PRO A C 1
ATOM 658 O O . PRO A 1 104 ? -6.352 -44.997 -19.918 1.00 31.85 395 PRO A O 1
ATOM 662 N N . PRO A 1 105 ? -6.391 -42.836 -20.539 1.00 26.96 396 PRO A N 1
ATOM 663 C CA . PRO A 1 105 ? -6.360 -42.371 -19.145 1.00 29.09 396 PRO A CA 1
ATOM 664 C C . PRO A 1 105 ? -7.666 -42.698 -18.439 1.00 32.99 396 PRO A C 1
ATOM 665 O O . PRO A 1 105 ? -8.722 -42.828 -19.063 1.00 123.06 396 PRO A O 1
ATOM 669 N N . THR A 1 106 ? -7.585 -42.836 -17.121 1.00 44.84 397 THR A N 1
ATOM 670 C CA . THR A 1 106 ? -8.720 -43.239 -16.305 1.00 60.02 397 THR A CA 1
ATOM 671 C C . THR A 1 106 ? -9.097 -42.131 -15.330 1.00 62.56 397 THR A C 1
ATOM 672 O O . THR A 1 106 ? -8.363 -41.157 -15.134 1.00 46.96 397 THR A O 1
ATOM 676 N N . ASP A 1 107 ? -10.267 -42.310 -14.714 1.00 48.11 398 ASP A N 1
ATOM 677 C CA . ASP A 1 107 ? -10.777 -41.411 -13.681 1.00 48.43 398 ASP A CA 1
ATOM 678 C C . ASP A 1 107 ? -10.811 -39.970 -14.184 1.00 49.73 398 ASP A C 1
ATOM 679 O O . ASP A 1 107 ? -10.246 -39.053 -13.581 1.00 34.63 398 ASP A O 1
ATOM 684 N N . LEU A 1 108 ? -11.483 -39.787 -15.319 1.00 52.76 399 LEU A N 1
ATOM 685 C CA . LEU A 1 108 ? -11.630 -38.469 -15.916 1.00 39.87 399 LEU A CA 1
ATOM 686 C C . LEU A 1 108 ? -12.563 -37.610 -15.076 1.00 34.62 399 LEU A C 1
ATOM 687 O O . LEU A 1 108 ? -13.609 -38.069 -14.610 1.00 34.66 399 LEU A O 1
ATOM 692 N N . TRP A 1 109 ? -12.181 -36.350 -14.895 1.00 38.97 400 TRP A N 1
ATOM 693 C CA . TRP A 1 109 ? -12.878 -35.449 -13.988 1.00 42.18 400 TRP A CA 1
ATOM 694 C C . TRP A 1 109 ? -12.744 -34.035 -14.528 1.00 54.67 400 TRP A C 1
ATOM 695 O O . TRP A 1 109 ? -11.628 -33.514 -14.615 1.00 48.53 400 TRP A O 1
ATOM 706 N N . VAL A 1 110 ? -13.862 -33.416 -14.907 1.00 58.94 401 VAL A N 1
ATOM 707 C CA . VAL A 1 110 ? -13.853 -32.035 -15.379 1.00 60.88 401 VAL A CA 1
ATOM 708 C C . VAL A 1 110 ? -14.964 -31.275 -14.671 1.00 50.85 401 VAL A C 1
ATOM 709 O O . VAL A 1 110 ? -16.101 -31.751 -14.588 1.00 51.64 401 VAL A O 1
ATOM 713 N N . GLU A 1 111 ? -14.627 -30.116 -14.121 1.00 57.08 402 GLU A N 1
ATOM 714 C CA . GLU A 1 111 ? -15.627 -29.171 -13.660 1.00 75.88 402 GLU A CA 1
ATOM 715 C C . GLU A 1 111 ? -15.423 -27.852 -14.378 1.00 81.63 402 GLU A C 1
ATOM 716 O O . GLU A 1 111 ? -14.286 -27.395 -14.545 1.00 60.32 402 GLU A O 1
ATOM 722 N N . SER A 1 112 ? -16.529 -27.271 -14.832 1.00 77.54 403 SER A N 1
ATOM 723 C CA . SER A 1 112 ? -16.502 -25.925 -15.376 1.00 60.16 403 SER A CA 1
ATOM 724 C C . SER A 1 112 ? -16.164 -24.965 -14.247 1.00 54.58 403 SER A C 1
ATOM 725 O O . SER A 1 112 ? -17.014 -24.662 -13.407 1.00 73.46 403 SER A O 1
ATOM 728 N N . ARG A 1 113 ? -14.917 -24.512 -14.179 1.00 83.86 404 ARG A N 1
ATOM 729 C CA . ARG A 1 113 ? -14.561 -23.656 -13.060 1.00 71.48 404 ARG A CA 1
ATOM 730 C C . ARG A 1 113 ? -15.014 -22.223 -13.304 1.00 63.62 404 ARG A C 1
ATOM 731 O O . ARG A 1 113 ? -15.316 -21.500 -12.348 1.00 64.78 404 ARG A O 1
ATOM 739 N N . GLY A 1 114 ? -15.116 -21.808 -14.567 1.00 56.23 405 GLY A N 1
ATOM 740 C CA . GLY A 1 114 ? -15.607 -20.488 -14.889 1.00 42.28 405 GLY A CA 1
ATOM 741 C C . GLY A 1 114 ? -16.375 -20.433 -16.196 1.00 38.14 405 GLY A C 1
ATOM 742 O O . GLY A 1 114 ? -16.668 -21.456 -16.826 1.00 39.67 405 GLY A O 1
ATOM 743 N N . PRO A 1 115 ? -16.730 -19.218 -16.624 1.00 46.62 406 PRO A N 1
ATOM 744 C CA . PRO A 1 115 ? -17.360 -19.055 -17.944 1.00 44.61 406 PRO A CA 1
ATOM 745 C C . PRO A 1 115 ? -16.390 -19.211 -19.102 1.00 40.65 406 PRO A C 1
ATOM 746 O O . PRO A 1 115 ? -16.838 -19.360 -20.248 1.00 38.11 406 PRO A O 1
ATOM 750 N N . PHE A 1 116 ? -15.082 -19.179 -18.846 1.00 32.17 407 PHE A N 1
ATOM 751 C CA . PHE A 1 116 ? -14.086 -19.284 -19.899 1.00 34.45 407 PHE A CA 1
ATOM 752 C C . PHE A 1 116 ? -13.122 -20.443 -19.718 1.00 45.30 407 PHE A C 1
ATOM 753 O O . PHE A 1 116 ? -12.285 -20.667 -20.602 1.00 42.96 407 PHE A O 1
ATOM 761 N N . THR A 1 117 ? -13.207 -21.184 -18.612 1.00 46.74 408 THR A N 1
ATOM 762 C CA . THR A 1 117 ? -12.208 -22.186 -18.277 1.00 40.48 408 THR A CA 1
ATOM 763 C C . THR A 1 117 ? -12.857 -23.489 -17.826 1.00 44.28 408 THR A C 1
ATOM 764 O O . THR A 1 117 ? -13.935 -23.500 -17.224 1.00 39.57 408 THR A O 1
ATOM 768 N N . ILE A 1 118 ? -12.168 -24.588 -18.133 1.00 43.64 409 ILE A N 1
ATOM 769 C CA . ILE A 1 118 ? -12.506 -25.929 -17.667 1.00 34.30 409 ILE A CA 1
ATOM 770 C C . ILE A 1 118 ? -11.219 -26.593 -17.199 1.00 35.80 409 ILE A C 1
ATOM 771 O O . ILE A 1 118 ? -10.224 -26.606 -17.932 1.00 36.76 409 ILE A O 1
ATOM 776 N N . LEU A 1 119 ? -11.225 -27.132 -15.979 1.00 32.18 410 LEU A N 1
ATOM 777 C CA . LEU A 1 119 ? -10.060 -27.825 -15.436 1.00 41.65 410 LEU A CA 1
ATOM 778 C C . LEU A 1 119 ? -10.286 -29.330 -15.530 1.00 36.07 410 LEU A C 1
ATOM 779 O O . LEU A 1 119 ? -11.182 -29.874 -14.877 1.00 43.87 410 LEU A O 1
ATOM 784 N N . VAL A 1 120 ? -9.458 -29.995 -16.332 1.00 37.74 411 VAL A N 1
ATOM 785 C CA . VAL A 1 120 ? -9.528 -31.434 -16.557 1.00 42.45 411 VAL A CA 1
ATOM 786 C C . VAL A 1 120 ? -8.525 -32.124 -15.647 1.00 36.26 411 VAL A C 1
ATOM 787 O O . VAL A 1 120 ? -7.403 -31.640 -15.467 1.00 35.10 411 VAL A O 1
ATOM 791 N N . ARG A 1 121 ? -8.925 -33.249 -15.062 1.00 37.98 412 ARG A N 1
ATOM 792 C CA . ARG A 1 121 ? -8.001 -34.091 -14.314 1.00 39.33 412 ARG A CA 1
ATOM 793 C C . ARG A 1 121 ? -8.178 -35.546 -14.717 1.00 37.69 412 ARG A C 1
ATOM 794 O O . ARG A 1 121 ? -9.274 -35.982 -15.089 1.00 32.34 412 ARG A O 1
ATOM 802 N N . TRP A 1 122 ? -7.082 -36.295 -14.633 1.00 37.33 413 TRP A N 1
ATOM 803 C CA . TRP A 1 122 ? -7.108 -37.709 -14.974 1.00 32.58 413 TRP A CA 1
ATOM 804 C C . TRP A 1 122 ? -5.959 -38.409 -14.273 1.00 36.70 413 TRP A C 1
ATOM 805 O O . TRP A 1 122 ? -4.952 -37.790 -13.916 1.00 37.40 413 TRP A O 1
ATOM 816 N N . LYS A 1 123 ? -6.128 -39.713 -14.079 1.00 37.38 414 LYS A N 1
ATOM 817 C CA . LYS A 1 123 ? -5.030 -40.562 -13.655 1.00 40.22 414 LYS A CA 1
ATOM 818 C C . LYS A 1 123 ? -4.410 -41.248 -14.864 1.00 38.06 414 LYS A C 1
ATOM 819 O O . LYS A 1 123 ? -5.073 -41.484 -15.881 1.00 32.41 414 LYS A O 1
ATOM 825 N N . ALA A 1 124 ? -3.119 -41.545 -14.752 1.00 31.68 415 ALA A N 1
ATOM 826 C CA . ALA A 1 124 ? -2.407 -42.164 -15.854 1.00 22.78 415 ALA A CA 1
ATOM 827 C C . ALA A 1 124 ? -2.962 -43.561 -16.111 1.00 21.96 415 ALA A C 1
ATOM 828 O O . ALA A 1 124 ? -3.505 -44.197 -15.204 1.00 26.45 415 ALA A O 1
ATOM 830 N N . PRO A 1 125 ? -2.862 -44.054 -17.339 1.00 24.32 416 PRO A N 1
ATOM 831 C CA . PRO A 1 125 ? -3.198 -45.451 -17.590 1.00 24.48 416 PRO A CA 1
ATOM 832 C C . PRO A 1 125 ? -2.214 -46.355 -16.870 1.00 23.52 416 PRO A C 1
ATOM 833 O O . PRO A 1 125 ? -1.066 -45.954 -16.620 1.00 22.52 416 PRO A O 1
ATOM 837 N N . PRO A 1 126 ? -2.622 -47.571 -16.509 1.00 21.13 417 PRO A N 1
ATOM 838 C CA . PRO A 1 126 ? -1.711 -48.465 -15.784 1.00 21.78 417 PRO A CA 1
ATOM 839 C C . PRO A 1 126 ? -0.454 -48.741 -16.599 1.00 29.71 417 PRO A C 1
ATOM 840 O O . PRO A 1 126 ? -0.517 -48.994 -17.806 1.00 22.30 417 PRO A O 1
ATOM 844 N N . LYS A 1 127 ? 0.698 -48.686 -15.915 1.00 26.16 418 LYS A N 1
ATOM 845 C CA . LYS A 1 127 ? 2.000 -48.745 -16.588 1.00 30.64 418 LYS A CA 1
ATOM 846 C C . LYS A 1 127 ? 2.154 -49.994 -17.437 1.00 23.45 418 LYS A C 1
ATOM 847 O O . LYS A 1 127 ? 2.872 -49.977 -18.448 1.00 28.00 418 LYS A O 1
ATOM 853 N N . GLU A 1 128 ? 1.470 -51.074 -17.058 1.00 21.15 419 GLU A N 1
ATOM 854 C CA . GLU A 1 128 ? 1.482 -52.273 -17.882 1.00 27.25 419 GLU A CA 1
ATOM 855 C C . GLU A 1 128 ? 0.987 -52.003 -19.300 1.00 25.00 419 GLU A C 1
ATOM 856 O O . GLU A 1 128 ? 1.238 -52.815 -20.200 1.00 26.27 419 GLU A O 1
ATOM 862 N N . TYR A 1 129 ? 0.289 -50.887 -19.516 1.00 29.95 420 TYR A N 1
ATOM 863 C CA . TYR A 1 129 ? -0.264 -50.543 -20.817 1.00 26.54 420 TYR A CA 1
ATOM 864 C C . TYR A 1 129 ? 0.497 -49.427 -21.521 1.00 23.54 420 TYR A C 1
ATOM 865 O O . TYR A 1 129 ? 0.078 -49.008 -22.606 1.00 28.70 420 TYR A O 1
ATOM 874 N N . TRP A 1 130 ? 1.590 -48.924 -20.940 1.00 21.24 421 TRP A N 1
ATOM 875 C CA . TRP A 1 130 ? 2.346 -47.854 -21.588 1.00 27.99 421 TRP A CA 1
ATOM 876 C C . TRP A 1 130 ? 3.081 -48.364 -22.822 1.00 33.67 421 TRP A C 1
ATOM 877 O O . TRP A 1 130 ? 3.062 -47.718 -23.878 1.00 29.26 421 TRP A O 1
ATOM 888 N N . HIS A 1 131 ? 3.751 -49.515 -22.699 1.00 33.04 422 HIS A N 1
ATOM 889 C CA . HIS A 1 131 ? 4.598 -50.061 -23.760 1.00 18.72 422 HIS A CA 1
ATOM 890 C C . HIS A 1 131 ? 5.708 -49.086 -24.134 1.00 26.62 422 HIS A C 1
ATOM 891 O O . HIS A 1 131 ? 6.158 -49.040 -25.282 1.00 26.10 422 HIS A O 1
ATOM 898 N N . GLY A 1 132 ? 6.155 -48.306 -23.151 1.00 25.31 423 GLY A N 1
ATOM 899 C CA . GLY A 1 132 ? 7.139 -47.265 -23.358 1.00 23.99 423 GLY A CA 1
ATOM 900 C C . GLY A 1 132 ? 6.851 -46.051 -22.499 1.00 32.70 423 GLY A C 1
ATOM 901 O O . GLY A 1 132 ? 5.687 -45.663 -22.347 1.00 32.94 423 GLY A O 1
ATOM 902 N N . LYS A 1 133 ? 7.899 -45.455 -21.927 1.00 28.06 424 LYS A N 1
ATOM 903 C CA . LYS A 1 133 ? 7.728 -44.353 -20.987 1.00 33.95 424 LYS A CA 1
ATOM 904 C C . LYS A 1 133 ? 6.955 -43.207 -21.627 1.00 36.63 424 LYS A C 1
ATOM 905 O O . LYS A 1 133 ? 7.288 -42.752 -22.724 1.00 37.13 424 LYS A O 1
ATOM 911 N N . LEU A 1 134 ? 5.916 -42.745 -20.934 1.00 36.94 425 LEU A N 1
ATOM 912 C CA . LEU A 1 134 ? 5.034 -41.728 -21.489 1.00 37.06 425 LEU A CA 1
ATOM 913 C C . LEU A 1 134 ? 5.771 -40.407 -21.650 1.00 36.88 425 LEU A C 1
ATOM 914 O O . LEU A 1 134 ? 6.498 -39.974 -20.750 1.00 34.41 425 LEU A O 1
ATOM 919 N N . LYS A 1 135 ? 5.584 -39.771 -22.805 1.00 35.71 426 LYS A N 1
ATOM 920 C CA . LYS A 1 135 ? 6.133 -38.445 -23.043 1.00 44.69 426 LYS A CA 1
ATOM 921 C C . LYS A 1 135 ? 5.172 -37.327 -22.653 1.00 47.73 426 LYS A C 1
ATOM 922 O O . LYS A 1 135 ? 5.621 -36.202 -22.402 1.00 46.03 426 LYS A O 1
ATOM 928 N N . GLY A 1 136 ? 3.874 -37.606 -22.601 1.00 39.06 427 GLY A N 1
ATOM 929 C CA . GLY A 1 136 ? 2.911 -36.603 -22.185 1.00 39.44 427 GLY A CA 1
ATOM 930 C C . GLY A 1 136 ? 1.497 -37.049 -22.500 1.00 37.73 427 GLY A C 1
ATOM 931 O O . GLY A 1 136 ? 1.242 -38.233 -22.736 1.00 37.28 427 GLY A O 1
ATOM 932 N N . TYR A 1 137 ? 0.585 -36.078 -22.514 1.00 33.17 428 TYR A N 1
ATOM 933 C CA . TYR A 1 137 ? -0.807 -36.342 -22.848 1.00 33.01 428 TYR A CA 1
ATOM 934 C 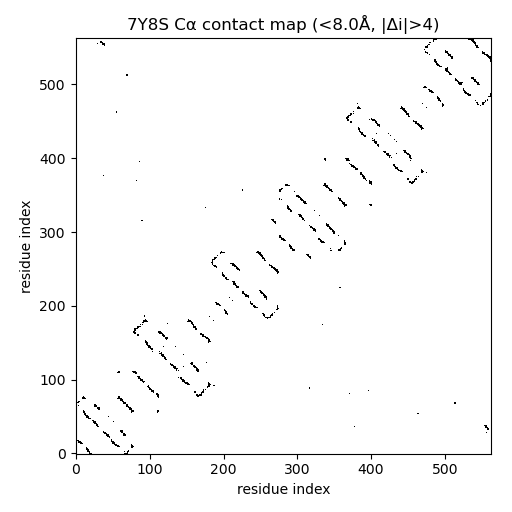C . TYR A 1 137 ? -1.313 -35.291 -23.826 1.00 32.09 428 TYR A C 1
ATOM 935 O O . TYR A 1 137 ? -0.813 -34.164 -23.877 1.00 35.51 428 TYR A O 1
ATOM 944 N N . TYR A 1 138 ? -2.331 -35.678 -24.591 1.00 29.45 429 TYR A N 1
ATOM 945 C CA . TYR A 1 138 ? -3.041 -34.786 -25.498 1.00 34.61 429 TYR A CA 1
ATOM 946 C C . TYR A 1 138 ? -4.456 -34.567 -24.976 1.00 38.86 429 TYR A C 1
ATOM 947 O O . TYR A 1 138 ? -5.189 -35.535 -24.750 1.00 42.34 429 TYR A O 1
ATOM 956 N N . VAL A 1 139 ? -4.838 -33.302 -24.794 1.00 37.98 430 VAL A N 1
ATOM 957 C CA . VAL A 1 139 ? -6.170 -32.929 -24.317 1.00 32.23 430 VAL A CA 1
ATOM 958 C C . VAL A 1 139 ? -6.924 -32.303 -25.483 1.00 30.50 430 VAL A C 1
ATOM 959 O O . VAL A 1 139 ? -6.581 -31.204 -25.934 1.00 33.94 430 VAL A O 1
ATOM 963 N N . GLY A 1 140 ? -7.948 -32.990 -25.973 1.00 34.55 431 GLY A N 1
ATOM 964 C CA . GLY A 1 140 ? -8.744 -32.506 -27.085 1.00 37.42 431 GLY A CA 1
ATOM 965 C C . GLY A 1 140 ? -10.101 -31.998 -26.635 1.00 33.95 431 GLY A C 1
ATOM 966 O O . GLY A 1 140 ? -10.693 -32.520 -25.694 1.00 38.49 431 GLY A O 1
ATOM 967 N N . TYR A 1 141 ? -10.594 -30.972 -27.328 1.00 34.54 432 TYR A N 1
ATOM 968 C CA . TYR A 1 141 ? -11.853 -30.335 -26.964 1.00 40.64 432 TYR A CA 1
ATOM 969 C C . TYR A 1 141 ? -12.506 -29.720 -28.192 1.00 40.65 432 TYR A C 1
ATOM 970 O O . TYR A 1 141 ? -11.828 -29.324 -29.144 1.00 50.09 432 TYR A O 1
ATOM 979 N N . LYS A 1 142 ? -13.833 -29.631 -28.147 1.00 42.75 433 LYS A N 1
ATOM 980 C CA . LYS A 1 142 ? -14.617 -29.061 -29.233 1.00 44.42 433 LYS A CA 1
ATOM 981 C C . LYS A 1 142 ? -16.012 -28.742 -28.718 1.00 42.89 433 LYS A C 1
ATOM 982 O O . LYS A 1 142 ? -16.463 -29.296 -27.712 1.00 44.12 433 LYS A O 1
ATOM 988 N N . MET A 1 143 ? -16.690 -27.839 -29.423 1.00 49.60 434 MET A N 1
ATOM 989 C CA . MET A 1 143 ? -18.093 -27.570 -29.137 1.00 43.39 434 MET A CA 1
ATOM 990 C C . MET A 1 143 ? -18.939 -28.783 -29.507 1.00 54.63 434 MET A C 1
ATOM 991 O O . MET A 1 143 ? -18.762 -29.383 -30.570 1.00 67.20 434 MET A O 1
ATOM 996 N N . GLU A 1 144 ? -19.872 -29.143 -28.624 1.00 56.86 435 GLU A N 1
ATOM 997 C CA . GLU A 1 144 ? -20.655 -30.355 -28.844 1.00 55.86 435 GLU A CA 1
ATOM 998 C C . GLU A 1 144 ? -21.680 -30.158 -29.956 1.00 73.85 435 GLU A C 1
ATOM 999 O O . GLU A 1 144 ? -21.844 -31.024 -30.824 1.00 74.39 435 GLU A O 1
ATOM 1005 N N . GLY A 1 145 ? -22.361 -29.009 -29.963 1.00 70.83 436 GLY A N 1
ATOM 1006 C CA . GLY A 1 145 ? -23.508 -28.790 -30.826 1.00 77.05 436 GLY A CA 1
ATOM 1007 C C . GLY A 1 145 ? -23.228 -28.462 -32.279 1.00 91.38 436 GLY A C 1
ATOM 1008 O O . GLY A 1 145 ? -24.175 -28.335 -33.061 1.00 65.59 436 GLY A O 1
ATOM 1009 N N . SER A 1 146 ? -21.969 -28.312 -32.688 1.00 99.33 437 SER A N 1
ATOM 1010 C CA . SER A 1 146 ? -21.707 -28.063 -34.098 1.00 95.49 437 SER A CA 1
ATOM 1011 C C . SER A 1 146 ? -20.635 -29.025 -34.592 1.00 96.71 437 SER A C 1
ATOM 1012 O O . SER A 1 146 ? -19.664 -29.285 -33.866 1.00 92.12 437 SER A O 1
ATOM 1015 N N . PRO A 1 147 ? -20.756 -29.554 -35.831 1.00 98.11 438 PRO A N 1
ATOM 1016 C CA . PRO A 1 147 ? -19.762 -30.532 -36.303 1.00 91.43 438 PRO A CA 1
ATOM 1017 C C . PRO A 1 147 ? -18.378 -29.928 -36.484 1.00 87.15 438 PRO A C 1
ATOM 1018 O O . PRO A 1 147 ? -18.150 -29.132 -37.400 1.00 91.41 438 PRO A O 1
ATOM 1022 N N . GLN A 1 148 ? -17.451 -30.303 -35.613 1.00 82.49 439 GLN A N 1
ATOM 1023 C CA . GLN A 1 148 ? -16.102 -29.763 -35.593 1.00 74.35 439 GLN A CA 1
ATOM 1024 C C . GLN A 1 148 ? -15.124 -30.881 -35.295 1.00 70.30 439 GLN A C 1
ATOM 1025 O O . GLN A 1 148 ? -15.506 -31.927 -34.753 1.00 67.38 439 GLN A O 1
ATOM 1031 N N . PRO A 1 149 ? -13.852 -30.707 -35.638 1.00 73.12 440 PRO A N 1
ATOM 1032 C CA . PRO A 1 149 ? -12.822 -31.621 -35.150 1.00 67.06 440 PRO A CA 1
ATOM 1033 C C . PRO A 1 149 ? -12.327 -31.201 -33.774 1.00 55.65 440 PRO A C 1
ATOM 1034 O O . PRO A 1 149 ? -12.430 -30.042 -33.369 1.00 59.89 440 PRO A O 1
ATOM 1038 N N . TYR A 1 150 ? -11.781 -32.175 -33.053 1.00 47.33 441 TYR A N 1
ATOM 1039 C CA . TYR A 1 150 ? -11.144 -31.877 -31.780 1.00 35.78 441 TYR A CA 1
ATOM 1040 C C . TYR A 1 150 ? -9.880 -31.057 -32.010 1.00 36.83 441 TYR A C 1
ATOM 1041 O O . TYR A 1 150 ? -9.111 -31.315 -32.940 1.00 42.89 441 TYR A O 1
ATOM 1050 N N . SER A 1 151 ? -9.675 -30.060 -31.159 1.00 34.28 442 SER A N 1
ATOM 1051 C CA . SER A 1 151 ? -8.447 -29.276 -31.135 1.00 46.97 442 SER A CA 1
ATOM 1052 C C . SER A 1 151 ? -7.621 -29.749 -29.944 1.00 47.52 442 SER A C 1
ATOM 1053 O O . SER A 1 151 ? -8.076 -29.666 -28.799 1.00 47.58 442 SER A O 1
ATOM 1056 N N . PHE A 1 152 ? -6.415 -30.245 -30.208 1.00 44.83 443 PHE A N 1
ATOM 1057 C CA . PHE A 1 152 ? -5.618 -30.919 -29.190 1.00 41.39 443 PHE A CA 1
ATOM 1058 C C . PHE A 1 152 ? -4.558 -29.996 -28.604 1.00 38.79 443 PHE A C 1
ATOM 1059 O O . PHE A 1 152 ? -3.953 -29.189 -29.316 1.00 41.49 443 PHE A O 1
ATOM 1067 N N . LYS A 1 153 ? -4.337 -30.130 -27.299 1.00 39.73 444 LYS A N 1
ATOM 1068 C CA . LYS A 1 153 ? -3.299 -29.404 -26.583 1.00 40.88 444 LYS A CA 1
ATOM 1069 C C . LYS A 1 153 ? -2.355 -30.393 -25.915 1.00 43.30 444 LYS A C 1
ATOM 1070 O O . LYS A 1 153 ? -2.778 -31.465 -25.469 1.00 41.03 444 LYS A O 1
ATOM 1076 N N . THR A 1 154 ? -1.075 -30.027 -25.849 1.00 51.90 445 THR A N 1
ATOM 1077 C CA . THR A 1 154 ? -0.041 -30.885 -25.286 1.00 38.08 445 THR A CA 1
ATOM 1078 C C . THR A 1 154 ? 0.178 -30.563 -23.813 1.00 41.74 445 THR A C 1
ATOM 1079 O O . THR A 1 154 ? 0.281 -29.392 -23.435 1.00 54.83 445 THR A O 1
ATOM 1083 N N . VAL A 1 155 ? 0.257 -31.604 -22.987 1.00 36.67 446 VAL A N 1
ATOM 1084 C CA . VAL A 1 155 ? 0.614 -31.454 -21.583 1.00 42.86 446 VAL A CA 1
ATOM 1085 C C . VAL A 1 155 ? 1.722 -32.446 -21.260 1.00 44.26 446 VAL A C 1
ATOM 1086 O O . VAL A 1 155 ? 1.806 -33.528 -21.852 1.00 52.26 446 VAL A O 1
ATOM 1090 N N . GLU A 1 156 ? 2.593 -32.060 -20.330 1.00 44.65 447 GLU A N 1
ATOM 1091 C CA . GLU A 1 156 ? 3.723 -32.901 -19.963 1.00 53.99 447 GLU A CA 1
ATOM 1092 C C . GLU A 1 156 ? 3.257 -34.142 -19.208 1.00 49.65 447 GLU A C 1
ATOM 1093 O O . GLU A 1 156 ? 2.185 -34.164 -18.595 1.00 41.07 447 GLU A O 1
ATOM 1099 N N . ALA A 1 157 ? 4.085 -35.189 -19.260 1.00 49.32 448 ALA A N 1
ATOM 1100 C CA . ALA A 1 157 ? 3.678 -36.482 -18.721 1.00 41.94 448 ALA A CA 1
ATOM 1101 C C . ALA A 1 157 ? 3.539 -36.434 -17.204 1.00 48.56 448 ALA A C 1
ATOM 1102 O O . ALA A 1 157 ? 2.541 -36.913 -16.650 1.00 46.23 448 ALA A O 1
ATOM 1104 N N . MET A 1 158 ? 4.521 -35.845 -16.518 1.00 43.73 449 MET A N 1
ATOM 1105 C CA . MET A 1 158 ? 4.545 -35.786 -15.056 1.00 51.67 449 MET A CA 1
ATOM 1106 C C . MET A 1 158 ? 4.292 -37.165 -14.449 1.00 57.38 449 MET A C 1
ATOM 1107 O O . MET A 1 158 ? 3.441 -37.347 -13.575 1.00 46.65 449 MET A O 1
ATOM 1112 N N . ASN A 1 159 ? 5.056 -38.150 -14.933 1.00 54.05 450 ASN A N 1
ATOM 1113 C CA . ASN A 1 159 ? 4.860 -39.535 -14.523 1.00 43.78 450 ASN A CA 1
ATOM 1114 C C . ASN A 1 159 ? 5.108 -39.741 -13.034 1.00 42.67 450 ASN A C 1
ATOM 1115 O O . ASN A 1 159 ? 4.665 -40.752 -12.478 1.00 49.18 450 ASN A O 1
ATOM 1120 N N . VAL A 1 160 ? 5.795 -38.802 -12.379 1.00 47.06 451 VAL A N 1
ATOM 1121 C CA . VAL A 1 160 ? 5.999 -38.869 -10.934 1.00 50.23 451 VAL A CA 1
ATOM 1122 C C . VAL A 1 160 ? 4.676 -38.768 -10.183 1.00 58.03 451 VAL A C 1
ATOM 1123 O O . VAL A 1 160 ? 4.494 -39.411 -9.141 1.00 47.28 451 VAL A O 1
ATOM 1127 N N . ASN A 1 161 ? 3.730 -37.988 -10.704 1.00 66.54 452 ASN A N 1
ATOM 1128 C CA . ASN A 1 161 ? 2.525 -37.609 -9.978 1.00 56.10 452 ASN A CA 1
ATOM 1129 C C . ASN A 1 161 ? 1.415 -38.638 -10.145 1.00 50.34 452 ASN A C 1
ATOM 1130 O O . ASN A 1 161 ? 1.307 -39.308 -11.176 1.00 48.50 452 ASN A O 1
ATOM 1135 N N . ILE A 1 162 ? 0.570 -38.736 -9.116 1.00 45.86 453 ILE A N 1
ATOM 1136 C CA . ILE A 1 162 ? -0.594 -39.614 -9.172 1.00 47.75 453 ILE A CA 1
ATOM 1137 C C . ILE A 1 162 ? -1.686 -39.005 -10.044 1.00 54.82 453 ILE A C 1
ATOM 1138 O O . ILE A 1 162 ? -2.268 -39.682 -10.899 1.00 53.10 453 ILE A O 1
ATOM 1143 N N . THR A 1 163 ? -1.981 -37.725 -9.836 1.00 54.12 454 THR A N 1
ATOM 1144 C CA . THR A 1 163 ? -3.021 -37.016 -10.566 1.00 50.95 454 THR A CA 1
ATOM 1145 C C . THR A 1 163 ? -2.406 -36.064 -11.585 1.00 45.69 454 THR A C 1
ATOM 1146 O O . THR A 1 163 ? -1.360 -35.456 -11.346 1.00 52.71 454 THR A O 1
ATOM 1150 N N . HIS A 1 164 ? -3.072 -35.941 -12.728 1.00 42.66 455 HIS A N 1
ATOM 1151 C CA . HIS A 1 164 ? -2.676 -35.020 -13.780 1.00 35.50 455 HIS A CA 1
ATOM 1152 C C . HIS A 1 164 ? -3.827 -34.073 -14.077 1.00 38.41 455 HIS A C 1
ATOM 1153 O O . HIS A 1 164 ? -4.997 -34.443 -13.952 1.00 39.08 455 HIS A O 1
ATOM 1160 N N . GLU A 1 165 ? -3.490 -32.849 -14.474 1.00 42.78 456 GLU A N 1
ATOM 1161 C CA . GLU A 1 165 ? -4.514 -31.841 -14.698 1.00 42.28 456 GLU A CA 1
ATOM 1162 C C . GLU A 1 165 ? -4.069 -30.857 -15.769 1.00 37.35 456 GLU A C 1
ATOM 1163 O O . GLU A 1 165 ? -2.873 -30.629 -15.981 1.00 42.54 456 GLU A O 1
ATOM 1169 N N . TYR A 1 166 ? -5.064 -30.288 -16.448 1.00 36.74 457 TYR A N 1
ATOM 1170 C CA . TYR A 1 166 ? -4.873 -29.237 -17.434 1.00 40.81 457 TYR A CA 1
ATOM 1171 C C . TYR A 1 166 ? -6.076 -28.307 -17.364 1.00 41.78 457 TYR A C 1
ATOM 1172 O O . TYR A 1 166 ? -7.217 -28.769 -17.262 1.00 40.09 457 TYR A O 1
ATOM 1181 N N . LEU A 1 167 ? -5.815 -27.001 -17.397 1.00 44.05 458 LEU A N 1
ATOM 1182 C CA . LEU A 1 167 ? -6.866 -25.988 -17.317 1.00 43.70 458 LEU A CA 1
ATOM 1183 C C . LEU A 1 167 ? -7.100 -25.443 -18.719 1.00 34.74 458 LEU A C 1
ATOM 1184 O O . LEU A 1 167 ? -6.323 -24.629 -19.223 1.00 29.43 458 LEU A O 1
ATOM 1189 N N . LEU A 1 168 ? -8.178 -25.900 -19.346 1.00 30.00 459 LEU A N 1
ATOM 1190 C CA . LEU A 1 168 ? -8.603 -25.372 -20.636 1.00 34.76 459 LEU A CA 1
ATOM 1191 C C . LEU A 1 168 ? -9.150 -23.960 -20.460 1.00 40.53 459 LEU A C 1
ATOM 1192 O O . LEU A 1 168 ? -9.987 -23.725 -19.587 1.00 43.51 459 LEU A O 1
ATOM 1197 N N . ASN A 1 169 ? -8.684 -23.015 -21.279 1.00 39.84 460 ASN A N 1
ATOM 1198 C CA . ASN A 1 169 ? -9.109 -21.620 -21.165 1.00 42.11 460 ASN A CA 1
ATOM 1199 C C . ASN A 1 169 ? -9.471 -21.053 -22.540 1.00 45.73 460 ASN A C 1
ATOM 1200 O O . ASN A 1 169 ? -9.433 -21.750 -23.561 1.00 31.96 460 ASN A O 1
ATOM 1205 N N . SER A 1 170 ? -9.836 -19.764 -22.549 1.00 38.12 461 SER A N 1
ATOM 1206 C CA . SER A 1 170 ? -10.262 -19.050 -23.759 1.00 28.20 461 SER A CA 1
ATOM 1207 C C . SER A 1 170 ? -11.504 -19.688 -24.376 1.00 36.41 461 SER A C 1
ATOM 1208 O O . SER A 1 170 ? -11.649 -19.752 -25.599 1.00 38.78 461 SER A O 1
ATOM 1211 N N . LEU A 1 171 ? -12.409 -20.162 -23.526 1.00 40.44 462 LEU A N 1
ATOM 1212 C CA . LEU A 1 171 ? -13.649 -20.762 -23.990 1.00 38.63 462 LEU A CA 1
ATOM 1213 C C . LEU A 1 171 ? -14.779 -19.734 -23.992 1.00 38.19 462 LEU A C 1
ATOM 1214 O O . LEU A 1 171 ? -14.688 -18.659 -23.394 1.00 38.80 462 LEU A O 1
ATOM 1219 N N . LYS A 1 172 ? -15.856 -20.078 -24.688 1.00 28.09 463 LYS A N 1
ATOM 1220 C CA . LYS A 1 172 ? -17.066 -19.280 -24.646 1.00 29.75 463 LYS A CA 1
ATOM 1221 C C . LYS A 1 172 ? -17.904 -19.657 -23.426 1.00 39.23 463 LYS A C 1
ATOM 1222 O O . LYS A 1 172 ? -17.812 -20.766 -22.893 1.00 42.35 463 LYS A O 1
ATOM 1228 N N . LYS A 1 173 ? -18.743 -18.720 -22.991 1.00 36.26 464 LYS A N 1
ATOM 1229 C CA . LYS A 1 173 ? -19.591 -18.950 -21.830 1.00 33.32 464 LYS A CA 1
ATOM 1230 C C . LYS A 1 173 ? -20.869 -19.677 -22.230 1.00 34.36 464 LYS A C 1
ATOM 1231 O O . LYS A 1 173 ? -21.317 -19.599 -23.377 1.00 33.03 464 LYS A O 1
ATOM 1237 N N . SER A 1 174 ? -21.441 -20.401 -21.266 1.00 32.01 465 SER A N 1
ATOM 1238 C CA . SER A 1 174 ? -22.679 -21.162 -21.448 1.00 32.74 465 SER A CA 1
ATOM 1239 C C . SER A 1 174 ? -22.631 -22.011 -22.718 1.00 36.42 465 SER A C 1
ATOM 1240 O O . SER A 1 174 ? -23.563 -22.028 -23.525 1.00 32.83 465 SER A O 1
ATOM 1243 N N . THR A 1 175 ? -21.523 -22.733 -22.884 1.00 42.86 466 THR A N 1
ATOM 1244 C CA . THR A 1 175 ? -21.274 -23.554 -24.062 1.00 34.83 466 THR A CA 1
ATOM 1245 C C . THR A 1 175 ? -20.883 -24.958 -23.623 1.00 36.27 466 THR A C 1
ATOM 1246 O O . THR A 1 175 ? -20.119 -25.124 -22.667 1.00 35.26 466 THR A O 1
ATOM 1250 N N . LYS A 1 176 ? -21.413 -25.966 -24.318 1.00 42.23 467 LYS A N 1
ATOM 1251 C CA . LYS A 1 176 ? -21.101 -27.362 -24.031 1.00 34.92 467 LYS A CA 1
ATOM 1252 C C . LYS A 1 176 ? -19.887 -27.806 -24.840 1.00 43.23 467 LYS A C 1
ATOM 1253 O O . LYS A 1 176 ? -19.860 -27.657 -26.066 1.00 42.81 467 LYS A O 1
ATOM 1259 N N . TYR A 1 177 ? -18.889 -28.357 -24.151 1.00 43.60 468 TYR A N 1
ATOM 1260 C CA . TYR A 1 177 ? -17.661 -28.829 -24.777 1.00 36.79 468 TYR A CA 1
ATOM 1261 C C . TYR A 1 177 ? -17.511 -30.332 -24.580 1.00 40.28 468 TYR A C 1
ATOM 1262 O O . TYR A 1 177 ? -17.909 -30.879 -23.545 1.00 36.50 468 TYR A O 1
ATOM 1271 N N . SER A 1 178 ? -16.949 -30.997 -25.587 1.00 34.68 469 SER A N 1
ATOM 1272 C CA . SER A 1 178 ? -16.611 -32.411 -25.511 1.00 32.87 469 SER A CA 1
ATOM 1273 C C . SER A 1 178 ? -15.119 -32.543 -25.229 1.00 30.80 469 SER A C 1
ATOM 1274 O O . SER A 1 178 ? -14.299 -31.945 -25.932 1.00 31.20 469 SER A O 1
ATOM 1277 N N . ILE A 1 179 ? -14.772 -33.310 -24.197 1.00 29.82 470 ILE A N 1
ATOM 1278 C CA . ILE A 1 179 ? -13.401 -33.405 -23.704 1.00 33.71 470 ILE A CA 1
ATOM 1279 C C . ILE A 1 179 ? -12.929 -34.851 -23.795 1.00 30.81 470 ILE A C 1
ATOM 1280 O O . ILE A 1 179 ? -13.644 -35.772 -23.380 1.00 29.40 470 ILE A O 1
ATOM 1285 N N . VAL A 1 180 ? -11.721 -35.045 -24.328 1.00 38.58 471 VAL A N 1
ATOM 1286 C CA . VAL A 1 180 ? -11.062 -36.346 -24.372 1.00 31.67 471 VAL A CA 1
ATOM 1287 C C . VAL A 1 180 ? -9.601 -36.136 -24.009 1.00 22.00 471 VAL A C 1
ATOM 1288 O O . VAL A 1 180 ? -9.045 -35.053 -24.212 1.00 29.92 471 VAL A O 1
ATOM 1292 N N . VAL A 1 181 ? -8.978 -37.178 -23.459 1.00 35.21 472 VAL A N 1
ATOM 1293 C CA . VAL A 1 181 ? -7.556 -37.161 -23.130 1.00 32.84 472 VAL A CA 1
ATOM 1294 C C . VAL A 1 181 ? -6.916 -38.432 -23.673 1.00 32.36 472 VAL A C 1
ATOM 1295 O O . VAL A 1 181 ? -7.524 -39.508 -23.641 1.00 37.60 472 VAL A O 1
ATOM 1299 N N . LYS A 1 182 ? -5.693 -38.301 -24.186 1.00 33.37 473 LYS A N 1
ATOM 1300 C CA . LYS A 1 182 ? -4.915 -39.414 -24.712 1.00 28.45 473 LYS A CA 1
ATOM 1301 C C . LYS A 1 182 ? -3.524 -39.377 -24.104 1.00 27.01 473 LYS A C 1
ATOM 1302 O O . LYS A 1 182 ? -2.980 -38.298 -23.857 1.00 30.86 473 LYS A O 1
ATOM 1308 N N . ALA A 1 183 ? -2.948 -40.551 -23.873 1.00 32.05 474 ALA A N 1
ATOM 1309 C CA . ALA A 1 183 ? -1.541 -40.649 -23.516 1.00 27.32 474 ALA A CA 1
ATOM 1310 C C . ALA A 1 183 ? -0.711 -40.894 -24.770 1.00 27.68 474 ALA A C 1
ATOM 1311 O O . ALA A 1 183 ? -1.207 -41.422 -25.771 1.00 26.40 474 ALA A O 1
ATOM 1313 N N . TYR A 1 184 ? 0.559 -40.499 -24.721 1.00 32.07 475 TYR A N 1
ATOM 1314 C CA . TYR A 1 184 ? 1.421 -40.728 -25.872 1.00 38.20 475 TYR A CA 1
ATOM 1315 C C . TYR A 1 184 ? 2.861 -40.925 -25.415 1.00 39.24 475 TYR A C 1
ATOM 1316 O O . TYR A 1 184 ? 3.279 -40.416 -24.368 1.00 35.93 475 TYR A O 1
ATOM 1325 N N . ASN A 1 185 ? 3.613 -41.678 -26.216 1.00 35.32 476 ASN A N 1
ATOM 1326 C CA . ASN A 1 185 ? 5.035 -41.899 -25.981 1.00 36.78 476 ASN A CA 1
ATOM 1327 C C . ASN A 1 185 ? 5.750 -41.807 -27.325 1.00 33.44 476 ASN A C 1
ATOM 1328 O O . ASN A 1 185 ? 5.175 -41.367 -28.326 1.00 38.48 476 ASN A O 1
ATOM 1333 N N . ALA A 1 186 ? 7.014 -42.240 -27.350 1.00 36.83 477 ALA A N 1
ATOM 1334 C CA . ALA A 1 186 ? 7.838 -42.072 -28.544 1.00 32.31 477 ALA A CA 1
ATOM 1335 C C . ALA A 1 186 ? 7.299 -42.857 -29.736 1.00 29.90 477 ALA A C 1
ATOM 1336 O O . ALA A 1 186 ? 7.584 -42.507 -30.887 1.00 37.65 477 ALA A O 1
ATOM 1338 N N . ALA A 1 187 ? 6.534 -43.919 -29.493 1.00 25.19 478 ALA A N 1
ATOM 1339 C CA . ALA A 1 187 ? 5.992 -44.682 -30.611 1.00 31.91 478 ALA A CA 1
ATOM 1340 C C . ALA A 1 187 ? 4.771 -44.005 -31.221 1.00 38.85 478 ALA A C 1
ATOM 1341 O O . ALA A 1 187 ? 4.607 -44.008 -32.446 1.00 39.13 478 ALA A O 1
ATOM 1343 N N . GLY A 1 188 ? 3.905 -43.426 -30.391 1.00 37.37 479 GLY A N 1
ATOM 1344 C CA . GLY A 1 188 ? 2.711 -42.778 -30.913 1.00 33.87 479 GLY A CA 1
ATOM 1345 C C . GLY A 1 188 ? 1.720 -42.419 -29.822 1.00 40.26 479 GLY A C 1
ATOM 1346 O O . GLY A 1 188 ? 2.102 -42.096 -28.690 1.00 33.21 479 GLY A O 1
ATOM 1347 N N . THR A 1 189 ? 0.441 -42.479 -30.185 1.00 28.82 480 THR A N 1
ATOM 1348 C CA . THR A 1 189 ? -0.652 -42.021 -29.341 1.00 36.64 480 THR A CA 1
ATOM 1349 C C . THR A 1 189 ? -1.543 -43.191 -28.944 1.00 28.47 480 THR A C 1
ATOM 1350 O O . THR A 1 189 ? -1.873 -44.046 -29.773 1.00 21.23 480 THR A O 1
ATOM 1354 N N . GLY A 1 190 ? -1.923 -43.228 -27.672 1.00 26.35 481 GLY A N 1
ATOM 1355 C CA . GLY A 1 190 ? -2.841 -44.231 -27.190 1.00 29.13 481 GLY A CA 1
ATOM 1356 C C . GLY A 1 190 ? -4.276 -43.871 -27.493 1.00 38.33 481 GLY A C 1
ATOM 1357 O O . GLY A 1 190 ? -4.599 -42.783 -28.004 1.00 38.75 481 GLY A O 1
ATOM 1358 N N . PRO A 1 191 ? -5.176 -44.800 -27.183 1.00 31.82 482 PRO A N 1
ATOM 1359 C CA . PRO A 1 191 ? -6.603 -44.546 -27.401 1.00 26.66 482 PRO A CA 1
ATOM 1360 C C . PRO A 1 191 ? -7.124 -43.479 -26.450 1.00 23.40 482 PRO A C 1
ATOM 1361 O O . PRO A 1 191 ? -6.530 -43.186 -25.409 1.00 27.71 482 PRO A O 1
ATOM 1365 N N . ALA A 1 192 ? -8.250 -42.883 -26.831 1.00 30.83 483 ALA A N 1
ATOM 1366 C CA . ALA A 1 192 ? -8.808 -41.767 -26.082 1.00 34.70 483 ALA A CA 1
ATOM 1367 C C . ALA A 1 192 ? -9.782 -42.256 -25.017 1.00 23.90 483 ALA A C 1
ATOM 1368 O O . ALA A 1 192 ? -10.389 -43.323 -25.142 1.00 20.25 483 ALA A O 1
ATOM 1370 N N . SER A 1 193 ? -9.911 -41.465 -23.954 1.00 24.71 484 SER A N 1
ATOM 1371 C CA . SER A 1 193 ? -10.943 -41.707 -22.960 1.00 22.34 484 SER A CA 1
ATOM 1372 C C . SER A 1 193 ? -12.319 -41.387 -23.535 1.00 23.41 484 SER A C 1
ATOM 1373 O O . SER A 1 193 ? -12.461 -40.603 -24.480 1.00 36.96 484 SER A O 1
ATOM 1376 N N . GLN A 1 194 ? -13.345 -42.001 -22.949 1.00 21.69 485 GLN A N 1
ATOM 1377 C CA . GLN A 1 194 ? -14.706 -41.701 -23.373 1.00 26.26 485 GLN A CA 1
ATOM 1378 C C . GLN A 1 194 ? -15.022 -40.228 -23.130 1.00 22.09 485 GLN A C 1
ATOM 1379 O O . GLN A 1 194 ? -14.507 -39.603 -22.199 1.00 24.17 485 GLN A O 1
ATOM 1385 N N . GLU A 1 195 ? -15.847 -39.676 -24.016 1.00 31.05 486 GLU A N 1
ATOM 1386 C CA . GLU A 1 195 ? -16.298 -38.289 -23.966 1.00 30.18 486 GLU A CA 1
ATOM 1387 C C . GLU A 1 195 ? -16.720 -37.860 -22.568 1.00 31.79 486 GLU A C 1
ATOM 1388 O O . GLU A 1 195 ? -17.469 -38.563 -21.882 1.00 38.41 486 GLU A O 1
ATOM 1394 N N . LEU A 1 196 ? -16.257 -36.684 -22.167 1.00 28.10 487 LEU A N 1
ATOM 1395 C CA . LEU A 1 196 ? -16.852 -35.932 -21.072 1.00 37.86 487 LEU A CA 1
ATOM 1396 C C . LEU A 1 196 ? -17.460 -34.661 -21.660 1.00 37.40 487 LEU A C 1
ATOM 1397 O O . LEU A 1 196 ? -16.749 -33.856 -22.273 1.00 36.08 487 LEU A O 1
ATOM 1402 N N . ILE A 1 197 ? -18.772 -34.501 -21.505 1.00 31.59 488 ILE A N 1
ATOM 1403 C CA . ILE A 1 197 ? -19.479 -33.311 -21.965 1.00 38.41 488 ILE A CA 1
ATOM 1404 C C . ILE A 1 197 ? -19.692 -32.393 -20.769 1.00 29.54 488 ILE A C 1
ATOM 1405 O O . ILE A 1 197 ? -20.361 -32.767 -19.799 1.00 33.27 488 ILE A O 1
ATOM 1410 N N . VAL A 1 198 ? -19.128 -31.191 -20.839 1.00 27.05 489 VAL A N 1
ATOM 1411 C CA . VAL A 1 198 ? -19.168 -30.233 -19.740 1.00 32.00 489 VAL A CA 1
ATOM 1412 C C . VAL A 1 198 ? -19.491 -28.855 -20.306 1.00 35.28 489 VAL A C 1
ATOM 1413 O O . VAL A 1 198 ? -19.035 -28.495 -21.397 1.00 34.78 489 VAL A O 1
ATOM 1417 N N . LYS A 1 199 ? -20.283 -28.086 -19.562 1.00 36.88 490 LYS A N 1
ATOM 1418 C CA . LYS A 1 199 ? -20.773 -26.785 -19.998 1.00 37.41 490 LYS A CA 1
ATOM 1419 C C . LYS A 1 199 ? -20.113 -25.685 -19.177 1.00 30.09 490 LYS A C 1
ATOM 1420 O O . LYS A 1 199 ? -20.134 -25.735 -17.945 1.00 32.87 490 LYS A O 1
ATOM 1426 N N . THR A 1 200 ? -19.537 -24.697 -19.858 1.00 24.62 491 THR A N 1
ATOM 1427 C CA . THR A 1 200 ? -18.942 -23.563 -19.166 1.00 29.20 491 THR A CA 1
ATOM 1428 C C . THR A 1 200 ? -20.018 -22.741 -18.462 1.00 31.18 491 THR A C 1
ATOM 1429 O O . THR A 1 200 ? -21.185 -22.723 -18.865 1.00 33.46 491 THR A O 1
ATOM 1433 N N . LEU A 1 201 ? -19.613 -22.047 -17.403 1.00 30.52 492 LEU A N 1
ATOM 1434 C CA . LEU A 1 201 ? -20.543 -21.250 -16.619 1.00 28.59 492 LEU A CA 1
ATOM 1435 C C . LEU A 1 201 ? -21.041 -20.048 -17.424 1.00 37.75 492 LEU A C 1
ATOM 1436 O O . LEU A 1 201 ? -20.542 -19.736 -18.510 1.00 41.51 492 LEU A O 1
ATOM 1441 N N . ASP A 1 202 ? -22.044 -19.361 -16.870 1.00 37.48 493 ASP A N 1
ATOM 1442 C CA . ASP A 1 202 ? -22.626 -18.194 -17.524 1.00 40.92 493 ASP A CA 1
ATOM 1443 C C . ASP A 1 202 ? -22.033 -16.870 -17.048 1.00 43.70 493 ASP A C 1
ATOM 1444 O O . ASP A 1 202 ? -22.296 -15.834 -17.668 1.00 42.61 493 ASP A O 1
ATOM 1449 N N . GLY A 1 203 ? -21.237 -16.877 -15.980 1.00 43.58 494 GLY A N 1
ATOM 1450 C CA . GLY A 1 203 ? -20.719 -15.640 -15.430 1.00 44.61 494 GLY A CA 1
ATOM 1451 C C . GLY A 1 203 ? -21.734 -14.808 -14.682 1.00 42.86 494 GLY A C 1
ATOM 1452 O O . GLY A 1 203 ? -21.455 -13.648 -14.366 1.00 55.18 494 GLY A O 1
ATOM 1453 N N . VAL A 1 204 ? -22.902 -15.370 -14.381 1.00 43.47 495 VAL A N 1
ATOM 1454 C CA . VAL A 1 204 ? -23.992 -14.631 -13.757 1.00 42.98 495 VAL A CA 1
ATOM 1455 C C . VAL A 1 204 ? -24.358 -15.295 -12.436 1.00 40.65 495 VAL A C 1
ATOM 1456 O O . VAL A 1 204 ? -24.220 -14.697 -11.361 1.00 29.76 495 VAL A O 1
ATOM 1460 N N . LEU A 1 205 ? -24.817 -16.542 -12.512 1.00 35.96 496 LEU A N 1
ATOM 1461 C CA . LEU A 1 205 ? -25.171 -17.283 -11.318 1.00 31.11 496 LEU A CA 1
ATOM 1462 C C . LEU A 1 205 ? -23.905 -17.685 -10.566 1.00 27.31 496 LEU A C 1
ATOM 1463 O O . LEU A 1 205 ? -22.819 -17.734 -11.149 1.00 32.11 496 LEU A O 1
ATOM 1468 N N . PRO A 1 206 ? -24.016 -17.962 -9.263 1.00 27.55 497 PRO A N 1
ATOM 1469 C CA . PRO A 1 206 ? -22.812 -18.240 -8.464 1.00 32.52 497 PRO A CA 1
ATOM 1470 C C . PRO A 1 206 ? -22.073 -19.476 -8.959 1.00 38.22 497 PRO A C 1
ATOM 1471 O O . PRO A 1 206 ? -22.681 -20.483 -9.332 1.00 37.99 497 PRO A O 1
ATOM 1475 N N . ARG A 1 207 ? -20.745 -19.389 -8.955 1.00 44.72 498 ARG A N 1
ATOM 1476 C CA . ARG A 1 207 ? -19.929 -20.512 -9.378 1.00 47.20 498 ARG A CA 1
ATOM 1477 C C . ARG A 1 207 ? -19.987 -21.620 -8.328 1.00 48.48 498 ARG A C 1
ATOM 1478 O O . ARG A 1 207 ? -20.092 -21.345 -7.128 1.00 46.65 498 ARG A O 1
ATOM 1486 N N . PRO A 1 208 ? -19.914 -22.877 -8.755 1.00 52.67 499 PRO A N 1
ATOM 1487 C CA . PRO A 1 208 ? -20.133 -23.994 -7.829 1.00 50.06 499 PRO A CA 1
ATOM 1488 C C . PRO A 1 208 ? -19.078 -24.028 -6.740 1.00 47.08 499 PRO A C 1
ATOM 1489 O O . PRO A 1 208 ? -17.871 -23.997 -7.029 1.00 48.05 499 PRO A O 1
ATOM 1493 N N . PRO A 1 209 ? -19.497 -24.109 -5.477 1.00 37.69 500 PRO A N 1
ATOM 1494 C CA . PRO A 1 209 ? -18.528 -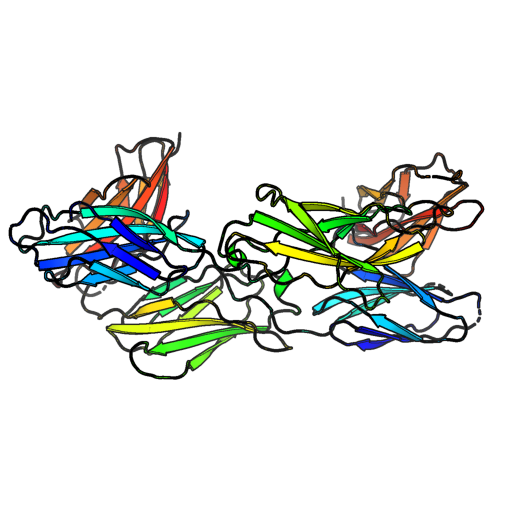24.171 -4.381 1.00 41.47 500 PRO A CA 1
ATOM 1495 C C . PRO A 1 209 ? -17.665 -25.421 -4.492 1.00 45.82 500 PRO A C 1
ATOM 1496 O O . PRO A 1 209 ? -18.025 -26.406 -5.140 1.00 44.05 500 PRO A O 1
ATOM 1500 N N . SER A 1 210 ? -16.496 -25.362 -3.866 1.00 43.97 501 SER A N 1
ATOM 1501 C CA . SER A 1 210 ? -15.568 -26.491 -3.825 1.00 57.76 501 SER A CA 1
ATOM 1502 C C . SER A 1 210 ? -15.640 -27.064 -2.413 1.00 63.38 501 SER A C 1
ATOM 1503 O O . SER A 1 210 ? -14.986 -26.573 -1.493 1.00 65.25 501 SER A O 1
ATOM 1506 N N . VAL A 1 211 ? -16.435 -28.124 -2.247 1.00 49.21 502 VAL A N 1
ATOM 1507 C CA . VAL A 1 211 ? -16.744 -28.696 -0.937 1.00 46.30 502 VAL A CA 1
ATOM 1508 C C . VAL A 1 211 ? -15.844 -29.903 -0.702 1.00 42.73 502 VAL A C 1
ATOM 1509 O O . VAL A 1 211 ? -15.634 -30.724 -1.605 1.00 48.47 502 VAL A O 1
ATOM 1513 N N . SER A 1 212 ? -15.290 -29.999 0.504 1.00 53.58 503 SER A N 1
ATOM 1514 C CA . SER A 1 212 ? -14.386 -31.088 0.847 1.00 50.18 503 SER A CA 1
ATOM 1515 C C . SER A 1 212 ? -14.703 -31.588 2.250 1.00 54.51 503 SER A C 1
ATOM 1516 O O . SER A 1 212 ? -15.263 -30.866 3.081 1.00 43.81 503 SER A O 1
ATOM 1519 N N . LEU A 1 213 ? -14.328 -32.838 2.511 1.00 55.23 504 LEU A N 1
ATOM 1520 C CA . LEU A 1 213 ? -14.662 -33.469 3.780 1.00 51.36 504 LEU A CA 1
ATOM 1521 C C . LEU A 1 213 ? -13.754 -32.949 4.889 1.00 53.83 504 LEU A C 1
ATOM 1522 O O . LEU A 1 213 ? -12.531 -32.873 4.725 1.00 46.85 504 LEU A O 1
ATOM 1527 N N . LEU A 1 214 ? -14.365 -32.582 6.017 1.00 59.00 505 LEU A N 1
ATOM 1528 C CA . LEU A 1 214 ? -13.645 -32.144 7.210 1.00 55.05 505 LEU A CA 1
ATOM 1529 C C . LEU A 1 214 ? -13.489 -33.277 8.218 1.00 45.78 505 LEU A C 1
ATOM 1530 O O . LEU A 1 214 ? -12.372 -33.628 8.607 1.00 50.58 505 LEU A O 1
ATOM 1535 N N . SER A 1 215 ? -14.603 -33.861 8.642 1.00 51.30 506 SER A N 1
ATOM 1536 C CA . SER A 1 215 ? -14.618 -34.858 9.700 1.00 48.48 506 SER A CA 1
ATOM 1537 C C . SER A 1 215 ? -15.904 -35.660 9.580 1.00 50.63 506 SER A C 1
ATOM 1538 O O . SER A 1 215 ? -16.908 -35.180 9.048 1.00 60.39 506 SER A O 1
ATOM 1541 N N . ALA A 1 216 ? -15.865 -36.888 10.086 1.00 38.16 507 ALA A N 1
ATOM 1542 C CA . ALA A 1 216 ? -17.065 -37.701 10.185 1.00 46.24 507 ALA A CA 1
ATOM 1543 C C . ALA A 1 216 ? -17.084 -38.385 11.542 1.00 51.87 507 ALA A C 1
ATOM 1544 O O . ALA A 1 216 ? -16.037 -38.667 12.130 1.00 45.59 507 ALA A O 1
ATOM 1546 N N . SER A 1 217 ? -18.289 -38.648 12.032 1.00 47.82 508 SER A N 1
ATOM 1547 C CA . SER A 1 217 ? -18.468 -39.340 13.293 1.00 49.72 508 SER A CA 1
ATOM 1548 C C . SER A 1 217 ? -19.502 -40.439 13.088 1.00 49.02 508 SER A C 1
ATOM 1549 O O . SER A 1 217 ? -19.928 -40.724 11.964 1.00 41.99 508 SER A O 1
ATOM 1552 N N . ASP A 1 218 ? -19.903 -41.073 14.187 1.00 52.86 509 ASP A N 1
ATOM 1553 C CA . ASP A 1 218 ? -20.984 -42.047 14.111 1.00 54.67 509 ASP A CA 1
ATOM 1554 C C . ASP A 1 218 ? -22.301 -41.376 13.755 1.00 55.43 509 ASP A C 1
ATOM 1555 O O . ASP A 1 218 ? -23.169 -41.998 13.131 1.00 51.94 509 ASP A O 1
ATOM 1560 N N . SER A 1 219 ? -22.459 -40.108 14.140 1.00 54.52 510 SER A N 1
ATOM 1561 C CA . SER A 1 219 ? -23.718 -39.393 14.019 1.00 54.48 510 SER A CA 1
ATOM 1562 C C . SER A 1 219 ? -23.632 -38.132 13.173 1.00 51.95 510 SER A C 1
ATOM 1563 O O . SER A 1 219 ? -24.677 -37.554 12.853 1.00 52.95 510 SER A O 1
ATOM 1566 N N . THR A 1 220 ? -22.433 -37.690 12.798 1.00 45.96 511 THR A N 1
ATOM 1567 C CA . THR A 1 220 ? -22.263 -36.389 12.172 1.00 54.48 511 THR A CA 1
ATOM 1568 C C . THR A 1 220 ? -21.343 -36.486 10.965 1.00 56.87 511 THR A C 1
ATOM 1569 O O . THR A 1 220 ? -20.526 -37.404 10.842 1.00 55.48 511 THR A O 1
ATOM 1573 N N . ILE A 1 221 ? -21.498 -35.512 10.069 1.00 46.99 512 ILE A N 1
ATOM 1574 C CA . ILE A 1 221 ? -20.564 -35.258 8.977 1.00 45.64 512 ILE A CA 1
ATOM 1575 C C . ILE A 1 221 ? -20.361 -33.752 8.897 1.00 46.62 512 ILE A C 1
ATOM 1576 O O . ILE A 1 221 ? -21.332 -32.990 8.948 1.00 48.71 512 ILE A O 1
ATOM 1581 N N . SER A 1 222 ? -19.106 -33.321 8.793 1.00 48.97 513 SER A N 1
ATOM 1582 C CA . SER A 1 222 ? -18.758 -31.911 8.679 1.00 44.09 513 SER A CA 1
ATOM 1583 C C . SER A 1 222 ? -17.994 -31.681 7.386 1.00 43.61 513 SER A C 1
ATOM 1584 O O . SER A 1 222 ? -17.093 -32.452 7.043 1.00 49.46 513 SER A O 1
ATOM 1587 N N . VAL A 1 223 ? -18.362 -30.619 6.667 1.00 44.78 514 VAL A N 1
ATOM 1588 C CA . VAL A 1 223 ? -17.747 -30.287 5.390 1.00 49.35 514 VAL A CA 1
ATOM 1589 C C . VAL A 1 223 ? -17.432 -28.797 5.354 1.00 52.18 514 VAL A C 1
ATOM 1590 O O . VAL A 1 223 ? -17.981 -27.999 6.118 1.00 52.16 514 VAL A O 1
ATOM 1594 N N . LYS A 1 224 ? -16.529 -28.431 4.445 1.00 51.62 515 LYS A N 1
ATOM 1595 C CA . LYS A 1 224 ? -16.119 -27.050 4.241 1.00 52.52 515 LYS A CA 1
ATOM 1596 C C . LYS A 1 224 ? -16.167 -26.725 2.756 1.00 59.28 515 LYS A C 1
ATOM 1597 O O . LYS A 1 224 ? -16.171 -27.620 1.908 1.00 48.75 515 LYS A O 1
ATOM 1603 N N . TRP A 1 225 ? -16.189 -25.429 2.447 1.00 61.56 516 TRP A N 1
ATOM 1604 C CA . TRP A 1 225 ? -16.104 -24.990 1.061 1.00 62.02 516 TRP A CA 1
ATOM 1605 C C . TRP A 1 225 ? -15.442 -23.621 1.002 1.00 62.54 516 TRP A C 1
ATOM 1606 O O . TRP A 1 225 ? -15.371 -22.898 1.998 1.00 66.32 516 TRP A O 1
ATOM 1617 N N . GLY A 1 226 ? -14.949 -23.283 -0.188 1.00 62.75 517 GLY A N 1
ATOM 1618 C CA . GLY A 1 226 ? -14.190 -22.058 -0.350 1.00 61.80 517 GLY A CA 1
ATOM 1619 C C . GLY A 1 226 ? -15.055 -20.815 -0.249 1.00 73.63 517 GLY A C 1
ATOM 1620 O O . GLY A 1 226 ? -16.240 -20.818 -0.584 1.00 80.47 517 GLY A O 1
ATOM 1621 N N . HIS A 1 227 ? -14.443 -19.733 0.225 1.00 91.80 518 HIS A N 1
ATOM 1622 C CA . HIS A 1 227 ? -15.129 -18.457 0.370 1.00 90.22 518 HIS A CA 1
ATOM 1623 C C . HIS A 1 227 ? -15.024 -17.639 -0.915 1.00 80.97 518 HIS A C 1
ATOM 1624 O O . HIS A 1 227 ? -14.175 -17.884 -1.776 1.00 65.90 518 HIS A O 1
ATOM 1631 N N . THR A 1 228 ? -15.918 -16.662 -1.031 1.00 94.87 519 THR A N 1
ATOM 1632 C CA . THR A 1 228 ? -15.991 -15.762 -2.174 1.00 88.15 519 THR A CA 1
ATOM 1633 C C . THR A 1 228 ? -14.697 -14.980 -2.375 1.00 72.52 519 THR A C 1
ATOM 1634 O O . THR A 1 228 ? -14.387 -14.560 -3.490 1.00 68.16 519 THR A O 1
ATOM 1638 N N . ASP A 1 232 ? -18.625 -12.836 -8.212 1.00 70.70 523 ASP A N 1
ATOM 1639 C CA . ASP A 1 232 ? -18.243 -11.643 -7.463 1.00 74.60 523 ASP A CA 1
ATOM 1640 C C . ASP A 1 232 ? -19.475 -10.944 -6.886 1.00 69.19 523 ASP A C 1
ATOM 1641 O O . ASP A 1 232 ? -19.368 -10.106 -5.986 1.00 62.43 523 ASP A O 1
ATOM 1646 N N . GLU A 1 233 ? -20.642 -11.294 -7.411 1.00 59.49 524 GLU A N 1
ATOM 1647 C CA . GLU A 1 233 ? -21.890 -10.779 -6.864 1.00 52.84 524 GLU A CA 1
ATOM 1648 C C . GLU A 1 233 ? -22.106 -11.353 -5.466 1.00 56.97 524 GLU A C 1
ATOM 1649 O O . GLU A 1 233 ? -21.897 -12.556 -5.259 1.00 60.43 524 GLU A O 1
ATOM 1655 N N . PRO A 1 234 ? -22.506 -10.532 -4.480 1.00 49.54 525 PRO A N 1
ATOM 1656 C CA . PRO A 1 234 ? -22.680 -11.037 -3.108 1.00 46.22 525 PRO A CA 1
ATOM 1657 C C . PRO A 1 234 ? -23.579 -12.261 -3.018 1.00 50.87 525 PRO A C 1
ATOM 1658 O O . PRO A 1 234 ? -24.723 -12.243 -3.485 1.00 49.20 525 PRO A O 1
ATOM 1662 N N . VAL A 1 235 ? -23.059 -13.335 -2.424 1.00 46.00 526 VAL A N 1
ATOM 1663 C CA . VAL A 1 235 ? -23.841 -14.553 -2.256 1.00 39.33 526 VAL A CA 1
ATOM 1664 C C . VAL A 1 235 ? -24.853 -14.352 -1.137 1.00 43.30 526 VAL A C 1
ATOM 1665 O O . VAL A 1 235 ? -24.496 -13.958 -0.018 1.00 38.03 526 VAL A O 1
ATOM 1669 N N . THR A 1 236 ? -26.126 -14.617 -1.435 1.00 39.29 527 THR A N 1
ATOM 1670 C CA . THR A 1 236 ? -27.179 -14.437 -0.445 1.00 41.50 527 THR A CA 1
ATOM 1671 C C . THR A 1 236 ? -27.381 -15.653 0.451 1.00 40.18 527 THR A C 1
ATOM 1672 O O . THR A 1 236 ? -27.965 -15.513 1.531 1.00 39.67 527 THR A O 1
ATOM 1676 N N . GLY A 1 237 ? -26.914 -16.828 0.049 1.00 34.00 528 GLY A N 1
ATOM 1677 C CA . GLY A 1 237 ? -27.070 -17.997 0.892 1.00 35.79 528 GLY A CA 1
ATOM 1678 C C . GLY A 1 237 ? -26.601 -19.256 0.201 1.00 34.46 528 GLY A C 1
ATOM 1679 O O . GLY A 1 237 ? -26.237 -19.262 -0.979 1.00 36.87 528 GLY A O 1
ATOM 1680 N N . TYR A 1 238 ? -26.617 -20.338 0.972 1.00 39.70 529 TYR A N 1
ATOM 1681 C CA . TYR A 1 238 ? -26.204 -21.649 0.503 1.00 35.43 529 TYR A CA 1
ATOM 1682 C C . TYR A 1 238 ? -27.282 -22.664 0.847 1.00 34.04 529 TYR A C 1
ATOM 1683 O O . TYR A 1 238 ? -28.100 -22.454 1.746 1.00 40.75 529 TYR A O 1
ATOM 1692 N N . THR A 1 239 ? -27.285 -23.774 0.115 1.00 31.82 530 THR A N 1
ATOM 1693 C CA . THR A 1 239 ? -28.144 -24.906 0.437 1.00 31.89 530 THR A CA 1
ATOM 1694 C C . THR A 1 239 ? -27.302 -26.171 0.439 1.00 32.33 530 THR A C 1
ATOM 1695 O O . THR A 1 239 ? -26.625 -26.470 -0.551 1.00 34.09 530 THR A O 1
ATOM 1699 N N . LEU A 1 240 ? -27.324 -26.895 1.558 1.00 30.34 531 LEU A N 1
ATOM 1700 C CA . LEU A 1 240 ? -26.644 -28.178 1.684 1.00 29.96 531 LEU A CA 1
ATOM 1701 C C . LEU A 1 240 ? -27.643 -29.303 1.457 1.00 30.97 531 LEU A C 1
ATOM 1702 O O . LEU A 1 240 ? -28.684 -29.364 2.122 1.00 32.00 531 LEU A O 1
ATOM 1707 N N . HIS A 1 241 ? -27.318 -30.195 0.530 1.00 26.08 532 HIS A N 1
ATOM 1708 C CA . HIS A 1 241 ? -28.175 -31.317 0.183 1.00 31.14 532 HIS A CA 1
ATOM 1709 C C . HIS A 1 241 ? -27.492 -32.616 0.585 1.00 35.59 532 HIS A C 1
ATOM 1710 O O . HIS A 1 241 ? -26.274 -32.763 0.425 1.00 34.24 532 HIS A O 1
ATOM 1717 N N . TYR A 1 242 ? -28.272 -33.555 1.117 1.00 28.99 533 TYR A N 1
ATOM 1718 C CA . TYR A 1 242 ? -27.711 -34.834 1.526 1.00 31.07 533 TYR A CA 1
ATOM 1719 C C . TYR A 1 242 ? -28.779 -35.916 1.447 1.00 33.06 533 TYR A C 1
ATOM 1720 O O . TYR A 1 242 ? -29.978 -35.632 1.369 1.00 28.51 533 TYR A O 1
ATOM 1729 N N . ARG A 1 243 ? -28.321 -37.168 1.453 1.00 31.45 534 ARG A N 1
ATOM 1730 C CA . ARG A 1 243 ? -29.206 -38.326 1.388 1.00 31.83 534 ARG A CA 1
ATOM 1731 C C . ARG A 1 243 ? -28.398 -39.585 1.667 1.00 29.05 534 ARG A C 1
ATOM 1732 O O . ARG A 1 243 ? -27.194 -39.634 1.397 1.00 27.39 534 ARG A O 1
ATOM 1740 N N . LYS A 1 244 ? -29.076 -40.597 2.209 1.00 33.47 535 LYS A N 1
ATOM 1741 C CA . LYS A 1 244 ? -28.495 -41.928 2.299 1.00 26.57 535 LYS A CA 1
ATOM 1742 C C . LYS A 1 244 ? -28.278 -42.497 0.902 1.00 26.67 535 LYS A C 1
ATOM 1743 O O . LYS A 1 244 ? -28.930 -42.096 -0.064 1.00 30.09 535 LYS A O 1
ATOM 1749 N N . LYS A 1 245 ? -27.358 -43.463 0.806 1.00 22.62 536 LYS A N 1
ATOM 1750 C CA . LYS A 1 245 ? -27.180 -44.191 -0.448 1.00 18.43 536 LYS A CA 1
ATOM 1751 C C . LYS A 1 245 ? -28.494 -44.781 -0.946 1.00 24.73 536 LYS A C 1
ATOM 1752 O O . LYS A 1 245 ? -28.707 -44.887 -2.159 1.00 36.53 536 LYS A O 1
ATOM 1758 N N . VAL A 1 246 ? -29.383 -45.168 -0.033 1.00 29.47 537 VAL A N 1
ATOM 1759 C CA . VAL A 1 246 ? -30.749 -45.568 -0.362 1.00 28.13 537 VAL A CA 1
ATOM 1760 C C . VAL A 1 246 ? -31.681 -44.649 0.419 1.00 33.86 537 VAL A C 1
ATOM 1761 O O . VAL A 1 246 ? -31.946 -44.881 1.605 1.00 46.31 537 VAL A O 1
ATOM 1765 N N . GLY A 1 247 ? -32.188 -43.612 -0.236 1.00 32.12 538 GLY A N 1
ATOM 1766 C CA . GLY A 1 247 ? -33.056 -42.660 0.430 1.00 36.60 538 GLY A CA 1
ATOM 1767 C C . GLY A 1 247 ? -33.271 -41.435 -0.433 1.00 37.33 538 GLY A C 1
ATOM 1768 O O . GLY A 1 247 ? -32.728 -41.314 -1.538 1.00 33.20 538 GLY A O 1
ATOM 1769 N N . HIS A 1 248 ? -34.082 -40.522 0.090 1.00 28.62 539 HIS A N 1
ATOM 1770 C CA . HIS A 1 248 ? -34.440 -39.324 -0.654 1.00 30.68 539 HIS A CA 1
ATOM 1771 C C . HIS A 1 248 ? -33.649 -38.120 -0.154 1.00 28.02 539 HIS A C 1
ATOM 1772 O O . HIS A 1 248 ? -33.088 -38.124 0.944 1.00 30.33 539 HIS A O 1
ATOM 1779 N N . TRP A 1 249 ? -33.602 -37.088 -0.995 1.00 29.54 540 TRP A N 1
ATOM 1780 C CA . TRP A 1 249 ? -32.789 -35.912 -0.713 1.00 25.34 540 TRP A CA 1
ATOM 1781 C C . TRP A 1 249 ? -33.407 -35.076 0.403 1.00 26.22 540 TRP A C 1
ATOM 1782 O O . TRP A 1 249 ? -34.628 -34.915 0.483 1.00 25.06 540 TRP A O 1
ATOM 1793 N N . LEU A 1 250 ? -32.548 -34.546 1.269 1.00 26.73 541 LEU A N 1
ATOM 1794 C CA . LEU A 1 250 ? -32.922 -33.595 2.303 1.00 21.28 541 LEU A CA 1
ATOM 1795 C C . LEU A 1 250 ? -32.127 -32.313 2.112 1.00 29.81 541 LEU A C 1
ATOM 1796 O O . LEU A 1 250 ? -30.964 -32.344 1.698 1.00 33.62 541 LEU A O 1
ATOM 1801 N N . HIS A 1 251 ? -32.757 -31.181 2.427 1.00 32.82 542 HIS A N 1
ATOM 1802 C CA . HIS A 1 251 ? -32.233 -29.870 2.053 1.00 30.28 542 HIS A CA 1
ATOM 1803 C C . HIS A 1 251 ? -32.140 -28.970 3.279 1.00 36.89 542 HIS A C 1
ATOM 1804 O O . HIS A 1 251 ? -33.165 -28.617 3.876 1.00 33.28 542 HIS A O 1
ATOM 1811 N N . VAL A 1 252 ? -30.919 -28.595 3.639 1.00 33.81 543 VAL A N 1
ATOM 1812 C CA . VAL A 1 252 ? -30.662 -27.705 4.773 1.00 35.31 543 VAL A CA 1
ATOM 1813 C C . VAL A 1 252 ? -30.338 -26.324 4.220 1.00 32.71 543 VAL A C 1
ATOM 1814 O O . VAL A 1 252 ? -29.251 -26.134 3.644 1.00 30.75 543 VAL A O 1
ATOM 1818 N N . PRO A 1 253 ? -31.223 -25.335 4.360 1.00 35.25 544 PRO A N 1
ATOM 1819 C CA . PRO A 1 253 ? -30.917 -23.985 3.871 1.00 31.49 544 PRO A CA 1
ATOM 1820 C C . PRO A 1 253 ? -30.021 -23.235 4.850 1.00 33.90 544 PRO A C 1
ATOM 1821 O O . PRO A 1 253 ? -30.241 -23.259 6.063 1.00 45.23 544 PRO A O 1
ATOM 1825 N N . LEU A 1 254 ? -29.000 -22.579 4.312 1.00 40.28 545 LEU A N 1
ATOM 1826 C CA . LEU A 1 254 ? -28.050 -21.791 5.092 1.00 42.68 545 LEU A CA 1
ATOM 1827 C C . LEU A 1 254 ? -28.087 -20.367 4.554 1.00 52.40 545 LEU A C 1
ATOM 1828 O O . LEU A 1 254 ? -27.299 -20.002 3.679 1.00 51.04 545 LEU A O 1
ATOM 1833 N N . LEU A 1 255 ? -29.012 -19.560 5.072 1.00 71.58 546 LEU A N 1
ATOM 1834 C CA . LEU A 1 255 ? -29.061 -18.165 4.660 1.00 117.77 546 LEU A CA 1
ATOM 1835 C C . LEU A 1 255 ? -27.864 -17.390 5.194 1.00 86.80 546 LEU A C 1
ATOM 1836 O O . LEU A 1 255 ? -27.551 -16.313 4.676 1.00 86.50 546 LEU A O 1
ATOM 1841 N N . ALA A 1 256 ? -27.188 -17.915 6.213 1.00 71.61 547 ALA A N 1
ATOM 1842 C CA . ALA A 1 256 ? -25.919 -17.352 6.655 1.00 85.87 547 ALA A CA 1
ATOM 1843 C C . ALA A 1 256 ? -24.859 -17.569 5.580 1.00 86.80 547 ALA A C 1
ATOM 1844 O O . ALA A 1 256 ? -24.606 -18.708 5.182 1.00 93.16 547 ALA A O 1
ATOM 1846 N N . SER A 1 257 ? -24.251 -16.488 5.099 1.00 73.43 548 SER A N 1
ATOM 1847 C CA . SER A 1 257 ? -23.190 -16.592 4.109 1.00 91.50 548 SER A CA 1
ATOM 1848 C C . SER A 1 257 ? -21.792 -16.480 4.696 1.00 122.79 548 SER A C 1
ATOM 1849 O O . SER A 1 257 ? -20.822 -16.573 3.957 1.00 93.24 548 SER A O 1
ATOM 1852 N N . ASP A 1 258 ? -21.663 -16.334 5.992 1.00 93.50 549 ASP A N 1
ATOM 1853 C CA . ASP A 1 258 ? -20.356 -16.065 6.554 1.00 90.77 549 ASP A CA 1
ATOM 1854 C C . ASP A 1 258 ? -19.458 -17.275 6.774 1.00 95.80 549 ASP A C 1
ATOM 1855 O O . ASP A 1 258 ? -18.324 -17.254 6.315 1.00 89.81 549 ASP A O 1
ATOM 1860 N N . GLN A 1 259 ? -19.920 -18.339 7.427 1.00 90.80 550 GLN A N 1
ATOM 1861 C CA . GLN A 1 259 ? -19.010 -19.294 8.093 1.00 88.14 550 GLN A CA 1
ATOM 1862 C C . GLN A 1 259 ? -18.121 -20.120 7.148 1.00 86.86 550 GLN A C 1
ATOM 1863 O O . GLN A 1 259 ? -16.948 -20.390 7.465 1.00 86.73 550 GLN A O 1
ATOM 1869 N N . THR A 1 260 ? -18.723 -20.685 6.096 1.00 76.31 551 THR A N 1
ATOM 1870 C CA . THR A 1 260 ? -18.162 -21.579 5.071 1.00 69.01 551 THR A CA 1
ATOM 1871 C C . THR A 1 260 ? -18.007 -23.035 5.519 1.00 70.28 551 THR A C 1
ATOM 1872 O O . THR A 1 260 ? -17.350 -23.850 4.809 1.00 56.84 551 THR A O 1
ATOM 1876 N N . ARG A 1 261 ? -18.609 -23.429 6.637 1.00 64.02 552 ARG A N 1
ATOM 1877 C CA . ARG A 1 261 ? -18.544 -24.804 7.105 1.00 62.28 552 ARG A CA 1
ATOM 1878 C C . ARG A 1 261 ? -19.914 -25.217 7.624 1.00 62.01 552 ARG A C 1
ATOM 1879 O O . ARG A 1 261 ? -20.762 -24.375 7.932 1.00 66.54 552 ARG A O 1
ATOM 1887 N N . TYR A 1 262 ? -20.126 -26.530 7.721 1.00 45.50 553 TYR A N 1
ATOM 1888 C CA . TYR A 1 262 ? -21.366 -27.043 8.293 1.00 49.56 553 TYR A CA 1
ATOM 1889 C C . TYR A 1 262 ? -21.155 -28.469 8.773 1.00 40.83 553 TYR A C 1
ATOM 1890 O O . TYR A 1 262 ? -20.382 -29.229 8.186 1.00 42.95 553 TYR A O 1
ATOM 1899 N N . THR A 1 263 ? -21.867 -28.824 9.841 1.00 39.43 554 THR A N 1
ATOM 1900 C CA . THR A 1 263 ? -21.815 -30.161 10.422 1.00 43.19 554 THR A CA 1
ATOM 1901 C C . THR A 1 263 ? -23.225 -30.738 10.440 1.00 51.50 554 THR A C 1
ATOM 1902 O O . THR A 1 263 ? -24.105 -30.220 11.137 1.00 47.74 554 THR A O 1
ATOM 1906 N N . LEU A 1 264 ? -23.438 -31.799 9.664 1.00 51.23 555 LEU A N 1
ATOM 1907 C CA . LEU A 1 264 ? -24.701 -32.520 9.703 1.00 43.00 555 LEU A CA 1
ATOM 1908 C C . LEU A 1 264 ? -24.821 -33.290 11.009 1.00 50.16 555 LEU A C 1
ATOM 1909 O O . LEU A 1 264 ? -23.850 -33.875 11.489 1.00 56.20 555 LEU A O 1
ATOM 1914 N N . THR A 1 265 ? -26.021 -33.301 11.581 1.00 54.04 556 THR A N 1
ATOM 1915 C CA . THR A 1 265 ? -26.258 -34.006 12.830 1.00 54.10 556 THR A CA 1
ATOM 1916 C C . THR A 1 265 ? -27.453 -34.934 12.679 1.00 54.28 556 THR A C 1
ATOM 1917 O O . THR A 1 265 ? -28.284 -34.776 11.778 1.00 36.62 556 THR A O 1
ATOM 1921 N N . GLY A 1 266 ? -27.522 -35.913 13.578 1.00 52.65 557 GLY A N 1
ATOM 1922 C CA . GLY A 1 266 ? -28.637 -36.837 13.593 1.00 55.80 557 GLY A CA 1
ATOM 1923 C C . GLY A 1 266 ? -28.606 -37.894 12.515 1.00 46.02 557 GLY A C 1
ATOM 1924 O O . GLY A 1 266 ? -29.665 -38.320 12.046 1.00 51.39 557 GLY A O 1
ATOM 1925 N N . LEU A 1 267 ? -27.423 -38.337 12.109 1.00 50.64 558 LEU A N 1
ATOM 1926 C CA . LEU A 1 267 ? -27.302 -39.328 11.054 1.00 51.07 558 LEU A CA 1
ATOM 1927 C C . LEU A 1 267 ? -27.251 -40.736 11.641 1.00 44.19 558 LEU A C 1
ATOM 1928 O O . LEU A 1 267 ? -27.093 -40.931 12.848 1.00 48.00 558 LEU A O 1
ATOM 1933 N N . ASP A 1 268 ? -27.384 -41.726 10.763 1.00 46.35 559 ASP A N 1
ATOM 1934 C CA . ASP A 1 268 ? -27.288 -43.129 11.139 1.00 41.28 559 ASP A CA 1
ATOM 1935 C C . ASP A 1 268 ? -25.843 -43.609 11.047 1.00 49.03 559 ASP A C 1
ATOM 1936 O O . ASP A 1 268 ? -25.061 -43.140 10.216 1.00 44.95 559 ASP A O 1
ATOM 1941 N N . SER A 1 269 ? -25.495 -44.552 11.917 1.00 55.18 560 SER A N 1
ATOM 1942 C CA . SER A 1 269 ? -24.134 -45.067 11.950 1.00 46.51 560 SER A CA 1
ATOM 1943 C C . SER A 1 269 ? -23.889 -46.035 10.798 1.00 43.26 560 SER A C 1
ATOM 1944 O O . SER A 1 269 ? -24.809 -46.703 10.314 1.00 39.29 560 SER A O 1
ATOM 1947 N N . ASP A 1 270 ? -22.625 -46.106 10.371 1.00 38.42 561 ASP A N 1
ATOM 1948 C CA . ASP A 1 270 ? -22.172 -47.018 9.316 1.00 48.78 561 ASP A CA 1
ATOM 1949 C C . ASP A 1 270 ? -23.063 -46.921 8.078 1.00 46.32 561 ASP A C 1
ATOM 1950 O O . ASP A 1 270 ? -23.518 -47.922 7.518 1.00 46.65 561 ASP A O 1
ATOM 1955 N N . THR A 1 271 ? -23.314 -45.687 7.655 1.00 45.25 562 THR A N 1
ATOM 1956 C CA . THR A 1 271 ? -24.205 -45.400 6.542 1.00 40.95 562 THR A CA 1
ATOM 1957 C C . THR A 1 271 ? -23.510 -44.447 5.582 1.00 36.06 562 THR A C 1
ATOM 1958 O O . THR A 1 271 ? -22.821 -43.517 6.012 1.00 34.07 562 THR A O 1
ATOM 1962 N N . THR A 1 272 ? -23.667 -44.697 4.285 1.00 38.07 563 THR A N 1
ATOM 1963 C CA . THR A 1 272 ? -23.074 -43.848 3.263 1.00 34.80 563 THR A CA 1
ATOM 1964 C C . THR A 1 272 ? -24.045 -42.740 2.879 1.00 31.91 563 THR A C 1
ATOM 1965 O O . THR A 1 272 ? -25.205 -43.009 2.549 1.00 27.93 563 THR A O 1
ATOM 1969 N N . TYR A 1 273 ? -23.561 -41.500 2.917 1.00 29.92 564 TYR A N 1
ATOM 1970 C CA . TYR A 1 273 ? -24.357 -40.323 2.601 1.00 27.96 564 TYR A CA 1
ATOM 1971 C C . TYR A 1 273 ? -23.745 -39.569 1.427 1.00 34.68 564 TYR A C 1
ATOM 1972 O O . TYR A 1 273 ? -22.524 -39.390 1.355 1.00 32.30 564 TYR A O 1
ATOM 1981 N N . ASN A 1 274 ? -24.602 -39.119 0.512 1.00 35.67 565 ASN A N 1
ATOM 1982 C CA . ASN A 1 274 ? -24.204 -38.168 -0.518 1.00 26.50 565 ASN A CA 1
ATOM 1983 C C . ASN A 1 274 ? -24.375 -36.754 0.021 1.00 29.99 565 ASN A C 1
ATOM 1984 O O . ASN A 1 274 ? -25.318 -36.476 0.764 1.00 34.25 565 ASN A O 1
ATOM 1989 N N . VAL A 1 275 ? -23.448 -35.865 -0.333 1.00 25.66 566 VAL A N 1
ATOM 1990 C CA . VAL A 1 275 ? -23.500 -34.470 0.098 1.00 25.12 566 VAL A CA 1
ATOM 1991 C C . VAL A 1 275 ? -23.053 -33.582 -1.055 1.00 30.77 566 VAL A C 1
ATOM 1992 O O . VAL A 1 275 ? -22.091 -33.904 -1.762 1.00 37.03 566 VAL A O 1
ATOM 1996 N N . TYR A 1 276 ? -23.755 -32.466 -1.250 1.00 27.51 567 TYR A N 1
ATOM 1997 C CA . TYR A 1 276 ? -23.285 -31.421 -2.149 1.00 36.19 567 TYR A CA 1
ATOM 1998 C C . TYR A 1 276 ? -23.910 -30.099 -1.735 1.00 33.49 567 TYR A C 1
ATOM 1999 O O . TYR A 1 276 ? -24.916 -30.061 -1.021 1.00 36.77 567 TYR A O 1
ATOM 2008 N N . VAL A 1 277 ? -23.293 -29.010 -2.194 1.00 37.49 568 VAL A N 1
ATOM 2009 C CA . VAL A 1 277 ? -23.631 -27.658 -1.765 1.00 39.83 568 VAL A CA 1
ATOM 2010 C C . VAL A 1 277 ? -23.912 -26.797 -2.989 1.00 32.37 568 VAL A C 1
ATOM 2011 O O . VAL A 1 277 ? -23.171 -26.846 -3.977 1.00 36.10 568 VAL A O 1
ATOM 2015 N N . THR A 1 278 ? -24.980 -26.006 -2.920 1.00 24.93 569 THR A N 1
ATOM 2016 C CA . THR A 1 278 ? -25.274 -25.009 -3.936 1.00 31.11 569 THR A CA 1
ATOM 2017 C C . THR A 1 278 ? -25.247 -23.626 -3.307 1.00 29.97 569 THR A C 1
ATOM 2018 O O . THR A 1 278 ? -25.552 -23.456 -2.123 1.00 29.58 569 THR A O 1
ATOM 2022 N N . ALA A 1 279 ? -24.859 -22.643 -4.110 1.00 40.91 570 ALA A N 1
ATOM 2023 C CA . ALA A 1 279 ? -24.889 -21.245 -3.719 1.00 41.39 570 ALA A CA 1
ATOM 2024 C C . ALA A 1 279 ? -25.951 -20.519 -4.531 1.00 35.02 570 ALA A C 1
ATOM 2025 O O . ALA A 1 279 ? -26.230 -20.871 -5.682 1.00 40.10 570 ALA A O 1
ATOM 2027 N N . ASN A 1 280 ? -26.552 -19.507 -3.921 1.00 28.90 571 ASN A N 1
ATOM 2028 C CA . ASN A 1 280 ? -27.528 -18.681 -4.608 1.00 39.79 571 ASN A CA 1
ATOM 2029 C C . ASN A 1 280 ? -27.226 -17.211 -4.355 1.00 39.92 571 ASN A C 1
ATOM 2030 O O . ASN A 1 280 ? -26.714 -16.834 -3.296 1.00 34.00 571 ASN A O 1
ATOM 2035 N N . ASN A 1 281 ? -27.544 -16.384 -5.346 1.00 41.09 572 ASN A N 1
ATOM 2036 C CA . ASN A 1 281 ? -27.432 -14.939 -5.212 1.00 37.85 572 ASN A CA 1
ATOM 2037 C C . ASN A 1 281 ? -28.687 -14.316 -5.810 1.00 38.05 572 ASN A C 1
ATOM 2038 O O . ASN A 1 281 ? -29.683 -15.003 -6.058 1.00 39.26 572 ASN A O 1
ATOM 2043 N N . ARG A 1 282 ? -28.625 -12.997 -6.028 1.00 38.09 573 ARG A N 1
ATOM 2044 C CA . ARG A 1 282 ? -29.731 -12.251 -6.626 1.00 43.66 573 ARG A CA 1
ATOM 2045 C C . ARG A 1 282 ? -30.294 -12.925 -7.873 1.00 42.18 573 ARG A C 1
ATOM 2046 O O . ARG A 1 282 ? -31.501 -12.844 -8.131 1.00 40.95 573 ARG A O 1
ATOM 2054 N N . TYR A 1 283 ? -29.442 -13.590 -8.656 1.00 35.39 574 TYR A N 1
ATOM 2055 C CA . TYR A 1 283 ? -29.857 -14.137 -9.939 1.00 31.04 574 TYR A CA 1
ATOM 2056 C C . TYR A 1 283 ? -30.501 -15.512 -9.831 1.00 33.93 574 TYR A C 1
ATOM 2057 O O . TYR A 1 283 ? -31.155 -15.947 -10.785 1.00 44.59 574 TYR A O 1
ATOM 2066 N N . GLY A 1 284 ? -30.317 -16.217 -8.714 1.00 40.19 575 GLY A N 1
ATOM 2067 C CA . GLY A 1 284 ? -30.890 -17.533 -8.540 1.00 30.99 575 GLY A CA 1
ATOM 2068 C C . GLY A 1 284 ? -29.851 -18.516 -8.044 1.00 39.41 575 GLY A C 1
ATOM 2069 O O . GLY A 1 284 ? -28.770 -18.133 -7.582 1.00 31.65 575 GLY A O 1
ATOM 2070 N N . ARG A 1 285 ? -30.181 -19.802 -8.155 1.00 44.51 576 ARG A N 1
ATOM 2071 C CA . ARG A 1 285 ? -29.348 -20.869 -7.612 1.00 43.85 576 ARG A CA 1
ATOM 2072 C C . ARG A 1 285 ? -28.261 -21.257 -8.605 1.00 38.33 576 ARG A C 1
ATOM 2073 O O . ARG A 1 285 ? -28.542 -21.520 -9.780 1.00 38.10 576 ARG A O 1
ATOM 2081 N N . GLY A 1 286 ? -27.021 -21.298 -8.123 1.00 32.88 577 GLY A N 1
ATOM 2082 C CA . GLY A 1 286 ? -25.899 -21.652 -8.962 1.00 47.05 577 GLY A CA 1
ATOM 2083 C C . GLY A 1 286 ? -25.702 -23.152 -9.086 1.00 48.74 577 GLY A C 1
ATOM 2084 O O . GLY A 1 286 ? -26.283 -23.950 -8.350 1.00 43.10 577 GLY A O 1
ATOM 2085 N N . ASP A 1 287 ? -24.851 -23.526 -10.041 1.00 39.46 578 ASP A N 1
ATOM 2086 C CA . ASP A 1 287 ? -24.577 -24.930 -10.300 1.00 47.86 578 ASP A CA 1
ATOM 2087 C C . ASP A 1 287 ? -24.008 -25.612 -9.054 1.00 43.41 578 ASP A C 1
ATOM 2088 O O . ASP A 1 287 ? -23.396 -24.964 -8.201 1.00 47.68 578 ASP A O 1
ATOM 2093 N N . PRO A 1 288 ? -24.202 -26.920 -8.920 1.00 42.38 579 PRO A N 1
ATOM 2094 C CA . PRO A 1 288 ? -23.846 -27.601 -7.673 1.00 46.39 579 PRO A CA 1
ATOM 2095 C C . PRO A 1 288 ? -22.359 -27.915 -7.564 1.00 43.09 579 PRO A C 1
ATOM 2096 O O . PRO A 1 288 ? -21.594 -27.814 -8.523 1.00 42.32 579 PRO A O 1
ATOM 2100 N N . SER A 1 289 ? -21.971 -28.328 -6.355 1.00 36.23 580 SER A N 1
ATOM 2101 C CA . SER A 1 289 ? -20.635 -28.831 -6.056 1.00 33.99 580 SER A CA 1
ATOM 2102 C C . SER A 1 289 ? -20.372 -30.121 -6.825 1.00 53.17 580 SER A C 1
ATOM 2103 O O . SER A 1 289 ? -21.238 -30.596 -7.566 1.00 55.20 580 SER A O 1
ATOM 2106 N N . GLY A 1 290 ? -19.175 -30.682 -6.686 1.00 43.58 581 GLY A N 1
ATOM 2107 C CA . GLY A 1 290 ? -19.051 -32.119 -6.808 1.00 33.84 581 GLY A CA 1
ATOM 2108 C C . GLY A 1 290 ? -19.861 -32.793 -5.717 1.00 36.19 581 GLY A C 1
ATOM 2109 O O . GLY A 1 290 ? -20.088 -32.225 -4.645 1.00 33.68 581 GLY A O 1
ATOM 2110 N N . ILE A 1 291 ? -20.342 -33.996 -5.996 1.00 24.49 582 ILE A N 1
ATOM 2111 C CA . ILE A 1 291 ? -21.167 -34.717 -5.035 1.00 26.93 582 ILE A CA 1
ATOM 2112 C C . ILE A 1 291 ? -20.270 -35.677 -4.257 1.00 32.28 582 ILE A C 1
ATOM 2113 O O . ILE A 1 291 ? -19.590 -36.530 -4.843 1.00 23.91 582 ILE A O 1
ATOM 2118 N N . LEU A 1 292 ? -20.238 -35.506 -2.934 1.00 32.62 583 LEU A N 1
ATOM 2119 C CA . LEU A 1 292 ? -19.404 -36.315 -2.057 1.00 26.72 583 LEU A CA 1
ATOM 2120 C C . LEU A 1 292 ? -20.126 -37.599 -1.673 1.00 31.27 583 LEU A C 1
ATOM 2121 O O . LEU A 1 292 ? -21.358 -37.658 -1.654 1.00 40.77 583 LEU A O 1
ATOM 2126 N N . SER A 1 293 ? -19.342 -38.635 -1.370 1.00 36.50 584 SER A N 1
ATOM 2127 C CA . SER A 1 293 ? -19.851 -39.875 -0.786 1.00 34.53 584 SER A CA 1
ATOM 2128 C C . SER A 1 293 ? -19.069 -40.114 0.497 1.00 30.14 584 SER A C 1
ATOM 2129 O O . SER A 1 293 ? -17.875 -40.426 0.450 1.00 36.17 584 SER A O 1
ATOM 2132 N N . VAL A 1 294 ? -19.740 -39.960 1.638 1.00 32.88 585 VAL A N 1
ATOM 2133 C CA . VAL A 1 294 ? -19.124 -40.048 2.957 1.00 29.82 585 VAL A CA 1
ATOM 2134 C C . VAL A 1 294 ? -19.866 -41.107 3.759 1.00 38.98 585 VAL A C 1
ATOM 2135 O O . VAL A 1 294 ? -21.102 -41.154 3.738 1.00 41.85 585 VAL A O 1
ATOM 2139 N N . ARG A 1 295 ? -19.122 -41.960 4.458 1.00 41.63 586 ARG A N 1
ATOM 2140 C CA . ARG A 1 295 ? -19.717 -42.962 5.336 1.00 41.12 586 ARG A CA 1
ATOM 2141 C C . ARG A 1 295 ? -19.454 -42.599 6.790 1.00 38.08 586 ARG A C 1
ATOM 2142 O O . ARG A 1 295 ? -18.326 -42.250 7.161 1.00 29.56 586 ARG A O 1
ATOM 2150 N N . THR A 1 296 ? -20.497 -42.687 7.607 1.00 30.60 587 THR A N 1
ATOM 2151 C CA . THR A 1 296 ? -20.396 -42.395 9.027 1.00 35.76 587 THR A CA 1
ATOM 2152 C C . THR A 1 296 ? -19.698 -43.535 9.765 1.00 41.05 587 THR A C 1
ATOM 2153 O O . THR A 1 296 ? -19.749 -44.696 9.350 1.00 38.45 587 THR A O 1
ATOM 2157 N N . GLY A 1 297 ? -19.047 -43.192 10.874 1.00 43.03 588 GLY A N 1
ATOM 2158 C CA . GLY A 1 297 ? -18.359 -44.173 11.689 1.00 42.72 588 GLY A CA 1
ATOM 2159 C C . GLY A 1 297 ? -19.321 -45.051 12.476 1.00 60.80 588 GLY A C 1
ATOM 2160 O O . GLY A 1 297 ? -20.545 -44.931 12.398 1.00 55.66 588 GLY A O 1
ATOM 2161 N N . ASP A 1 298 ? -18.738 -45.956 13.262 1.00 65.29 589 ASP A N 1
ATOM 2162 C CA . ASP A 1 298 ? -19.519 -46.928 14.030 1.00 66.02 589 ASP A CA 1
ATOM 2163 C C . ASP A 1 298 ? -19.945 -46.390 15.393 1.00 68.29 589 ASP A C 1
ATOM 2164 O O . ASP A 1 298 ? -21.100 -46.007 15.593 1.00 60.36 589 ASP A O 1
ATOM 2170 N N . PRO B 1 6 ? -41.119 -36.378 -9.172 1.00 62.21 297 PRO B N 1
ATOM 2171 C CA . PRO B 1 6 ? -42.301 -37.079 -9.680 1.00 75.11 297 PRO B CA 1
ATOM 2172 C C . PRO B 1 6 ? -42.533 -38.415 -8.992 1.00 54.45 297 PRO B C 1
ATOM 2173 O O . PRO B 1 6 ? -41.586 -39.026 -8.513 1.00 71.85 297 PRO B O 1
ATOM 2177 N N . LEU B 1 7 ? -43.781 -38.859 -8.948 1.00 50.83 298 LEU B N 1
ATOM 2178 C CA . LEU B 1 7 ? -44.079 -40.199 -8.476 1.00 68.47 298 LEU B CA 1
ATOM 2179 C C . LEU B 1 7 ? -43.638 -41.236 -9.508 1.00 60.10 298 LEU B C 1
ATOM 2180 O O . LEU B 1 7 ? -43.513 -40.949 -10.702 1.00 46.09 298 LEU B O 1
ATOM 2185 N N . ASP B 1 8 ? -43.368 -42.444 -9.018 1.00 67.03 299 ASP B N 1
ATOM 2186 C CA . ASP B 1 8 ? -43.193 -43.647 -9.835 1.00 68.95 299 ASP B CA 1
ATOM 2187 C C . ASP B 1 8 ? -42.134 -43.458 -10.918 1.00 51.68 299 ASP B C 1
ATOM 2188 O O . ASP B 1 8 ? -42.383 -43.654 -12.109 1.00 56.67 299 ASP B O 1
ATOM 2193 N N . VAL B 1 9 ? -40.938 -43.075 -10.492 1.00 49.59 300 VAL B N 1
ATOM 2194 C CA . VAL B 1 9 ? -39.821 -42.956 -11.423 1.00 45.48 300 VAL B CA 1
ATOM 2195 C C . VAL B 1 9 ? -39.295 -44.347 -11.745 1.00 43.26 300 VAL B C 1
ATOM 2196 O O . VAL B 1 9 ? -39.006 -45.142 -10.844 1.00 46.38 300 VAL B O 1
ATOM 2200 N N . LYS B 1 10 ? -39.180 -44.648 -13.032 1.00 38.11 301 LYS B N 1
ATOM 2201 C CA . LYS B 1 10 ? -38.707 -45.942 -13.500 1.00 43.66 301 LYS B CA 1
ATOM 2202 C C . LYS B 1 10 ? -37.629 -45.731 -14.554 1.00 51.90 301 LYS B C 1
ATOM 2203 O O . LYS B 1 10 ? -37.704 -44.789 -15.349 1.00 51.73 301 LYS B O 1
ATOM 2209 N N . ILE B 1 11 ? -36.614 -46.592 -14.544 1.00 40.70 302 ILE B N 1
ATOM 2210 C CA . ILE B 1 11 ? -35.666 -46.681 -15.649 1.00 47.24 302 ILE B CA 1
ATOM 2211 C C . ILE B 1 11 ? -36.266 -47.682 -16.630 1.00 41.84 302 ILE B C 1
ATOM 2212 O O . ILE B 1 11 ? -36.199 -48.894 -16.422 1.00 41.96 302 ILE B O 1
ATOM 2217 N N . GLN B 1 12 ? -36.875 -47.166 -17.703 1.00 44.11 303 GLN B N 1
ATOM 2218 C CA . GLN B 1 12 ? -37.693 -48.009 -18.572 1.00 46.51 303 GLN B CA 1
ATOM 2219 C C . GLN B 1 12 ? -36.843 -48.995 -19.363 1.00 41.47 303 GLN B C 1
ATOM 2220 O O . GLN B 1 12 ? -37.218 -50.165 -19.504 1.00 51.82 303 GLN B O 1
ATOM 2226 N N . GLU B 1 13 ? -35.706 -48.545 -19.893 1.00 44.04 304 GLU B N 1
ATOM 2227 C CA . GLU B 1 13 ? -34.806 -49.412 -20.641 1.00 47.79 304 GLU B CA 1
ATOM 2228 C C . GLU B 1 13 ? -33.380 -48.912 -20.466 1.00 49.86 304 GLU B C 1
ATOM 2229 O O . GLU B 1 13 ? -33.140 -47.707 -20.339 1.00 44.18 304 GLU B O 1
ATOM 2235 N N . ILE B 1 14 ? -32.436 -49.852 -20.465 1.00 49.65 305 ILE B N 1
ATOM 2236 C CA . ILE B 1 14 ? -31.028 -49.569 -20.219 1.00 39.10 305 ILE B CA 1
ATOM 2237 C C . ILE B 1 14 ? -30.204 -50.055 -21.402 1.00 45.56 305 ILE B C 1
ATOM 2238 O O . ILE B 1 14 ? -30.421 -51.159 -21.914 1.00 44.27 305 ILE B O 1
ATOM 2243 N N . TRP B 1 15 ? -29.264 -49.228 -21.833 1.00 42.68 306 TRP B N 1
ATOM 2244 C CA . TRP B 1 15 ? -28.229 -49.613 -22.778 1.00 42.92 306 TRP B CA 1
ATOM 2245 C C . TRP B 1 15 ? -26.880 -49.528 -22.067 1.00 39.27 306 TRP B C 1
ATOM 2246 O O . TRP B 1 15 ? -26.809 -49.268 -20.865 1.00 45.59 306 TRP B O 1
ATOM 2257 N N . SER B 1 16 ? -25.793 -49.771 -22.799 1.00 31.99 307 SER B N 1
ATOM 2258 C CA . SER B 1 16 ? -24.492 -49.681 -22.148 1.00 35.21 307 SER B CA 1
ATOM 2259 C C . SER B 1 16 ? -24.084 -48.229 -21.919 1.00 34.88 307 SER B C 1
ATOM 2260 O O . SER B 1 16 ? -23.338 -47.939 -20.977 1.00 35.15 307 SER B O 1
ATOM 2263 N N . ARG B 1 17 ? -24.577 -47.303 -22.746 1.00 33.34 308 ARG B N 1
ATOM 2264 C CA . ARG B 1 17 ? -24.228 -45.895 -22.608 1.00 35.11 308 ARG B CA 1
ATOM 2265 C C . ARG B 1 17 ? -25.450 -44.988 -22.519 1.00 37.83 308 ARG B C 1
ATOM 2266 O O . ARG B 1 17 ? -25.295 -43.759 -22.495 1.00 32.85 308 ARG B O 1
ATOM 2274 N N . SER B 1 18 ? -26.655 -45.553 -22.445 1.00 43.87 309 SER B N 1
ATOM 2275 C CA . SER B 1 18 ? -27.880 -44.767 -22.445 1.00 38.42 309 SER B CA 1
ATOM 2276 C C . SER B 1 18 ? -28.889 -45.381 -21.487 1.00 39.66 309 SER B C 1
ATOM 2277 O O . SER B 1 18 ? -28.846 -46.577 -21.186 1.00 41.64 309 SER B O 1
ATOM 2280 N N . ALA B 1 19 ? -29.814 -44.544 -21.021 1.00 37.73 310 ALA B N 1
ATOM 2281 C CA . ALA B 1 19 ? -30.912 -45.002 -20.180 1.00 37.09 310 ALA B CA 1
ATOM 2282 C C . ALA B 1 19 ? -32.117 -44.100 -20.399 1.00 40.21 310 ALA B C 1
ATOM 2283 O O . ALA B 1 19 ? -31.990 -42.871 -20.378 1.00 38.78 310 ALA B O 1
ATOM 2285 N N . ASN B 1 20 ? -33.277 -44.713 -20.614 1.00 36.91 311 ASN B N 1
ATOM 2286 C CA . ASN B 1 20 ? -34.527 -43.980 -20.756 1.00 34.55 311 ASN B CA 1
ATOM 2287 C C . ASN B 1 20 ? -35.222 -43.918 -19.402 1.00 41.16 311 ASN B C 1
ATOM 2288 O O . ASN B 1 20 ? -35.491 -44.959 -18.789 1.00 32.65 311 ASN B O 1
ATOM 2293 N N . ILE B 1 21 ? -35.512 -42.697 -18.942 1.00 35.84 312 ILE B N 1
ATOM 2294 C CA . ILE B 1 21 ? -36.129 -42.460 -17.643 1.00 40.46 312 ILE B CA 1
ATOM 2295 C C . ILE B 1 21 ? -37.613 -42.179 -17.840 1.00 42.81 312 ILE B C 1
ATOM 2296 O O . ILE B 1 21 ? -38.028 -41.563 -18.828 1.00 48.52 312 ILE B O 1
ATOM 2301 N N . THR B 1 22 ? -38.419 -42.618 -16.875 1.00 36.16 313 THR B N 1
ATOM 2302 C CA . THR B 1 22 ? -39.873 -42.604 -16.978 1.00 37.03 313 THR B CA 1
ATOM 2303 C C . THR B 1 22 ? -40.461 -42.165 -15.645 1.00 46.79 313 THR B C 1
ATOM 2304 O O . THR B 1 22 ? -39.932 -42.516 -14.587 1.00 49.81 313 THR B O 1
ATOM 2308 N N . TRP B 1 23 ? -41.543 -41.386 -15.696 1.00 54.14 314 TRP B N 1
ATOM 2309 C CA . TRP B 1 23 ? -42.269 -41.006 -14.487 1.00 53.85 314 TRP B CA 1
ATOM 2310 C C . TRP B 1 23 ? -43.705 -40.640 -14.860 1.00 50.61 314 TRP B C 1
ATOM 2311 O O . TRP B 1 23 ? -44.074 -40.616 -16.037 1.00 48.44 314 TRP B O 1
ATOM 2322 N N . THR B 1 24 ? -44.523 -40.375 -13.838 1.00 52.28 315 THR B N 1
ATOM 2323 C CA . THR B 1 24 ? -45.909 -39.955 -14.005 1.00 55.18 315 THR B CA 1
ATOM 2324 C C . THR B 1 24 ? -46.121 -38.594 -13.352 1.00 46.46 315 THR B C 1
ATOM 2325 O O . THR B 1 24 ? -45.441 -38.240 -12.383 1.00 46.49 315 THR B O 1
ATOM 2329 N N . ALA B 1 25 ? -47.078 -37.839 -13.895 1.00 49.11 316 ALA B N 1
ATOM 2330 C CA . ALA B 1 25 ? -47.396 -36.486 -13.457 1.00 56.13 316 ALA B CA 1
ATOM 2331 C C . ALA B 1 25 ? -47.681 -36.446 -11.952 1.00 56.57 316 ALA B C 1
ATOM 2332 O O . ALA B 1 25 ? -48.598 -37.136 -11.484 1.00 62.33 316 ALA B O 1
ATOM 2334 N N . PRO B 1 26 ? -46.933 -35.659 -11.184 1.00 58.89 317 PRO B N 1
ATOM 2335 C CA . PRO B 1 26 ? -47.112 -35.664 -9.722 1.00 70.35 317 PRO B CA 1
ATOM 2336 C C . PRO B 1 26 ? -48.224 -34.756 -9.212 1.00 90.01 317 PRO B C 1
ATOM 2337 O O . PRO B 1 26 ? -48.999 -34.188 -9.989 1.00 78.21 317 PRO B O 1
ATOM 2341 N N . TYR B 1 27 ? -48.310 -34.642 -7.886 1.00 96.77 318 TYR B N 1
ATOM 2342 C CA . TYR B 1 27 ? -49.166 -33.649 -7.251 1.00 97.94 318 TYR B CA 1
ATOM 2343 C C . TYR B 1 27 ? -48.832 -32.249 -7.750 1.00 113.99 318 TYR B C 1
ATOM 2344 O O . TYR B 1 27 ? -47.670 -31.832 -7.738 1.00 105.65 318 TYR B O 1
ATOM 2353 N N . SER B 1 28 ? -49.863 -31.518 -8.168 1.00 98.95 319 SER B N 1
ATOM 2354 C CA . SER B 1 28 ? -49.710 -30.135 -8.609 1.00 102.93 319 SER B CA 1
ATOM 2355 C C . SER B 1 28 ? -50.051 -29.178 -7.468 1.00 100.62 319 SER B C 1
ATOM 2356 O O . SER B 1 28 ? -51.055 -28.464 -7.512 1.00 96.17 319 SER B O 1
ATOM 2359 N N . SER B 1 31 ? -49.857 -25.692 -6.941 1.00 56.72 322 SER B N 1
ATOM 2360 C CA . SER B 1 31 ? -48.868 -25.047 -7.801 1.00 73.28 322 SER B CA 1
ATOM 2361 C C . SER B 1 31 ? -48.424 -25.993 -8.916 1.00 73.80 322 SER B C 1
ATOM 2362 O O . SER B 1 31 ? -47.920 -27.086 -8.646 1.00 72.64 322 SER B O 1
ATOM 2365 N N . PRO B 1 32 ? -48.604 -25.568 -10.164 1.00 71.25 323 PRO B N 1
ATOM 2366 C CA . PRO B 1 32 ? -48.267 -26.437 -11.295 1.00 75.19 323 PRO B CA 1
ATOM 2367 C C . PRO B 1 32 ? -46.759 -26.591 -11.443 1.00 71.01 323 PRO B C 1
ATOM 2368 O O . PRO B 1 32 ? -45.965 -25.849 -10.862 1.00 66.14 323 PRO B O 1
ATOM 2372 N N . ILE B 1 33 ? -46.372 -27.598 -12.220 1.00 56.19 324 ILE B N 1
ATOM 2373 C CA . ILE B 1 33 ? -44.966 -27.951 -12.395 1.00 61.21 324 ILE B CA 1
ATOM 2374 C C . ILE B 1 33 ? -44.385 -27.109 -13.518 1.00 58.80 324 ILE B C 1
ATOM 2375 O O . ILE B 1 33 ? -44.866 -27.155 -14.656 1.00 56.89 324 ILE B O 1
ATOM 2380 N N . THR B 1 34 ? -43.341 -26.345 -13.217 1.00 58.52 325 THR B N 1
ATOM 2381 C CA . THR B 1 34 ? -42.698 -25.570 -14.269 1.00 63.84 325 THR B CA 1
ATOM 2382 C C . THR B 1 34 ? -41.837 -26.461 -15.172 1.00 66.35 325 THR B C 1
ATOM 2383 O O . THR B 1 34 ? -42.019 -26.483 -16.396 1.00 53.91 325 THR B O 1
ATOM 2387 N N . LYS B 1 35 ? -40.902 -27.216 -14.590 1.00 67.31 326 LYS B N 1
ATOM 2388 C CA . LYS B 1 35 ? -40.011 -28.068 -15.371 1.00 49.97 326 LYS B CA 1
ATOM 2389 C C . LYS B 1 35 ? -39.728 -29.360 -14.609 1.00 56.15 326 LYS B C 1
ATOM 2390 O O . LYS B 1 35 ? -40.126 -29.533 -13.454 1.00 57.90 326 LYS B O 1
ATOM 2396 N N . TYR B 1 36 ? -39.030 -30.276 -15.278 1.00 52.06 327 TYR B N 1
ATOM 2397 C CA . TYR B 1 36 ? -38.512 -31.490 -14.662 1.00 39.90 327 TYR B CA 1
ATOM 2398 C C . TYR B 1 36 ? -36.988 -31.432 -14.672 1.00 46.05 327 TYR B C 1
ATOM 2399 O O . TYR B 1 36 ? -36.379 -31.177 -15.716 1.00 51.03 327 TYR B O 1
ATOM 2408 N N . PHE B 1 37 ? -36.380 -31.664 -13.509 1.00 43.13 328 PHE B N 1
ATOM 2409 C CA . PHE B 1 37 ? -34.940 -31.524 -13.309 1.00 49.27 328 PHE B CA 1
ATOM 2410 C C . PHE B 1 37 ? -34.364 -32.903 -13.021 1.00 43.69 328 PHE B C 1
ATOM 2411 O O . PHE B 1 37 ? -34.771 -33.556 -12.055 1.00 45.73 328 PHE B O 1
ATOM 2419 N N . VAL B 1 38 ? -33.427 -33.348 -13.855 1.00 34.11 329 VAL B N 1
ATOM 2420 C CA . VAL B 1 38 ? -32.875 -34.697 -13.771 1.00 33.81 329 VAL B CA 1
ATOM 2421 C C . VAL B 1 38 ? -31.412 -34.597 -13.365 1.00 38.02 329 VAL B C 1
ATOM 2422 O O . VAL B 1 38 ? -30.573 -34.126 -14.142 1.00 48.53 329 VAL B O 1
ATOM 2426 N N . GLN B 1 39 ? -31.101 -35.037 -12.152 1.00 39.32 330 GLN B N 1
ATOM 2427 C CA . GLN B 1 39 ? -29.725 -35.168 -11.699 1.00 39.78 330 GLN B CA 1
ATOM 2428 C C . GLN B 1 39 ? -29.314 -36.637 -11.733 1.00 38.91 330 GLN B C 1
ATOM 2429 O O . GLN B 1 39 ? -30.134 -37.533 -11.509 1.00 31.84 330 GLN B O 1
ATOM 2435 N N . TYR B 1 40 ? -28.038 -36.878 -12.035 1.00 28.80 331 TYR B N 1
ATOM 2436 C CA . TYR B 1 40 ? -27.507 -38.235 -12.032 1.00 34.12 331 TYR B CA 1
ATOM 2437 C C . TYR B 1 40 ? -25.996 -38.180 -11.865 1.00 33.84 331 TYR B C 1
ATOM 2438 O O . TYR B 1 40 ? -25.342 -37.240 -12.323 1.00 38.08 331 TYR B O 1
ATOM 2447 N N . TRP B 1 41 ? -25.454 -39.197 -11.196 1.00 30.39 332 TRP B N 1
ATOM 2448 C CA . TRP B 1 41 ? -24.033 -39.247 -10.876 1.00 24.36 332 TRP B CA 1
ATOM 2449 C C . TRP B 1 41 ? -23.625 -40.700 -10.672 1.00 25.74 332 TRP B C 1
ATOM 2450 O O . TRP B 1 41 ? -24.467 -41.577 -10.458 1.00 27.50 332 TRP B O 1
ATOM 2461 N N . LYS B 1 42 ? -22.321 -40.945 -10.753 1.00 30.29 333 LYS B N 1
ATOM 2462 C CA . LYS B 1 42 ? -21.799 -42.280 -10.493 1.00 26.11 333 LYS B CA 1
ATOM 2463 C C . LYS B 1 42 ? -21.997 -42.644 -9.027 1.00 31.20 333 LYS B C 1
ATOM 2464 O O . LYS B 1 42 ? -21.788 -41.820 -8.130 1.00 25.68 333 LYS B O 1
ATOM 2470 N N . ASP B 1 43 ? -22.386 -43.900 -8.785 1.00 28.14 334 ASP B N 1
ATOM 2471 C CA . ASP B 1 43 ? -22.711 -44.383 -7.447 1.00 31.39 334 ASP B CA 1
ATOM 2472 C C . ASP B 1 43 ? -21.540 -45.085 -6.763 1.00 37.99 334 ASP B C 1
ATOM 2473 O O . ASP B 1 43 ? -21.746 -46.078 -6.052 1.00 41.12 334 ASP B O 1
ATOM 2478 N N . LYS B 1 44 ? -20.315 -44.622 -6.980 1.00 43.94 335 LYS B N 1
ATOM 2479 C CA . LYS B 1 44 ? -19.157 -45.167 -6.296 1.00 44.51 335 LYS B CA 1
ATOM 2480 C C . LYS B 1 44 ? -18.715 -44.207 -5.193 1.00 52.68 335 LYS B C 1
ATOM 2481 O O . LYS B 1 44 ? -19.262 -43.113 -5.026 1.00 40.31 335 LYS B O 1
ATOM 2487 N N . ALA B 1 45 ? -17.714 -44.628 -4.424 1.00 51.52 336 ALA B N 1
ATOM 2488 C CA . ALA B 1 45 ? -17.207 -43.800 -3.343 1.00 43.38 336 ALA B CA 1
ATOM 2489 C C . ALA B 1 45 ? -16.338 -42.673 -3.893 1.00 48.59 336 ALA B C 1
ATOM 2490 O O . ALA B 1 45 ? -15.886 -42.696 -5.041 1.00 40.41 336 ALA B O 1
ATOM 2492 N N . GLY B 1 46 ? -16.112 -41.668 -3.055 1.00 44.39 337 GLY B N 1
ATOM 2493 C CA . GLY B 1 46 ? -15.367 -40.500 -3.467 1.00 38.93 337 GLY B CA 1
ATOM 2494 C C . GLY B 1 46 ? -16.230 -39.486 -4.195 1.00 43.06 337 GLY B C 1
ATOM 2495 O O . GLY B 1 46 ? -17.376 -39.736 -4.574 1.00 53.59 337 GLY B O 1
ATOM 2496 N N . SER B 1 47 ? -15.652 -38.307 -4.394 1.00 35.16 338 SER B N 1
ATOM 2497 C CA . SER B 1 47 ? -16.379 -37.200 -4.997 1.00 40.50 338 SER B CA 1
ATOM 2498 C C . SER B 1 47 ? -16.625 -37.458 -6.483 1.00 43.85 338 SER B C 1
ATOM 2499 O O . SER B 1 47 ? -15.735 -37.906 -7.211 1.00 38.46 338 SER B O 1
ATOM 2502 N N . GLN B 1 48 ? -17.843 -37.164 -6.938 1.00 46.54 339 GLN B N 1
ATOM 2503 C CA . GLN B 1 48 ? -18.237 -37.403 -8.320 1.00 38.98 339 GLN B CA 1
ATOM 2504 C C . GLN B 1 48 ? -18.846 -36.141 -8.921 1.00 37.46 339 GLN B C 1
ATOM 2505 O O . GLN B 1 48 ? -19.182 -35.182 -8.219 1.00 33.06 339 GLN B O 1
ATOM 2511 N N . MET B 1 49 ? -18.999 -36.160 -10.242 1.00 39.29 340 MET B N 1
ATOM 2512 C CA . MET B 1 49 ? -19.588 -35.049 -10.977 1.00 30.72 340 MET B CA 1
ATOM 2513 C C . MET B 1 49 ? -21.107 -35.159 -10.946 1.00 35.24 340 MET B C 1
ATOM 2514 O O . MET B 1 49 ? -21.665 -36.212 -11.272 1.00 32.28 340 MET B O 1
ATOM 2519 N N . LEU B 1 50 ? -21.773 -34.072 -10.560 1.00 43.35 341 LEU B N 1
ATOM 2520 C CA . LEU B 1 50 ? -23.233 -34.041 -10.483 1.00 31.65 341 LEU B CA 1
ATOM 2521 C C . LEU B 1 50 ? -23.769 -33.519 -11.811 1.00 36.89 341 LEU B C 1
ATOM 2522 O O . LEU B 1 50 ? -23.788 -32.312 -12.059 1.00 45.09 341 LEU B O 1
ATOM 2527 N N . GLN B 1 51 ? -24.208 -34.435 -12.668 1.00 32.54 342 GLN B N 1
ATOM 2528 C CA . GLN B 1 51 ? -24.715 -34.088 -13.987 1.00 40.79 342 GLN B CA 1
ATOM 2529 C C . GLN B 1 51 ? -26.193 -33.734 -13.907 1.00 51.07 342 GLN B C 1
ATOM 2530 O O . GLN B 1 51 ? -26.963 -34.389 -13.200 1.00 47.38 342 GLN B O 1
ATOM 2536 N N . GLU B 1 52 ? -26.583 -32.692 -14.641 1.00 56.30 343 GLU B N 1
ATOM 2537 C CA . GLU B 1 52 ? -27.934 -32.156 -14.567 1.00 45.48 343 GLU B CA 1
ATOM 2538 C C . GLU B 1 52 ? -28.453 -31.873 -15.968 1.00 39.31 343 GLU B C 1
ATOM 2539 O O . GLU B 1 52 ? -27.688 -31.555 -16.881 1.00 52.49 343 GLU B O 1
ATOM 2545 N N . GLU B 1 53 ? -29.770 -31.978 -16.125 1.00 50.71 344 GLU B N 1
ATOM 2546 C CA . GLU B 1 53 ? -30.397 -31.841 -17.432 1.00 61.64 344 GLU B CA 1
ATOM 2547 C C . GLU B 1 53 ? -31.871 -31.525 -17.232 1.00 60.33 344 GLU B C 1
ATOM 2548 O O . GLU B 1 53 ? -32.533 -32.163 -16.407 1.00 48.69 344 GLU B O 1
ATOM 2554 N N . GLU B 1 54 ? -32.378 -30.552 -17.985 1.00 70.54 345 GLU B N 1
ATOM 2555 C CA . GLU B 1 54 ? -33.754 -30.096 -17.858 1.00 47.29 345 GLU B CA 1
ATOM 2556 C C . GLU B 1 54 ? -34.642 -30.717 -18.931 1.00 39.60 345 GLU B C 1
ATOM 2557 O O . GLU B 1 54 ? -34.185 -31.121 -20.002 1.00 44.22 345 GLU B O 1
ATOM 2563 N N . VAL B 1 55 ? -35.933 -30.772 -18.620 1.00 37.87 346 VAL B N 1
ATOM 2564 C CA . VAL B 1 55 ? -36.969 -31.315 -19.496 1.00 47.99 346 VAL B CA 1
ATOM 2565 C C . VAL B 1 55 ? -38.246 -30.516 -19.241 1.00 53.72 346 VAL B C 1
ATOM 2566 O O . VAL B 1 55 ? -38.563 -30.192 -18.093 1.00 53.35 346 VAL B O 1
ATOM 2570 N N . THR B 1 56 ? -38.979 -30.187 -20.306 1.00 64.90 347 THR B N 1
ATOM 2571 C CA . THR B 1 56 ? -40.201 -29.406 -20.139 1.00 47.78 347 THR B CA 1
ATOM 2572 C C . THR B 1 56 ? -41.246 -30.209 -19.365 1.00 54.89 347 THR B C 1
ATOM 2573 O O . THR B 1 56 ? -41.144 -31.430 -19.206 1.00 55.39 347 THR B O 1
ATOM 2577 N N . ALA B 1 57 ? -42.275 -29.501 -18.889 1.00 43.24 348 ALA B N 1
ATOM 2578 C CA . ALA B 1 57 ? -43.351 -30.145 -18.142 1.00 38.55 348 ALA B CA 1
ATOM 2579 C C . ALA B 1 57 ? -44.255 -30.995 -19.022 1.00 40.09 348 ALA B C 1
ATOM 2580 O O . ALA B 1 57 ? -45.045 -31.784 -18.487 1.00 35.29 348 ALA B O 1
ATOM 2582 N N . ALA B 1 58 ? -44.162 -30.852 -20.345 1.00 43.80 349 ALA B N 1
ATOM 2583 C CA . ALA B 1 58 ? -44.970 -31.635 -21.270 1.00 49.39 349 ALA B CA 1
ATOM 2584 C C . ALA B 1 58 ? -44.429 -33.040 -21.488 1.00 55.72 349 ALA B C 1
ATOM 2585 O O . ALA B 1 58 ? -45.133 -33.873 -22.071 1.00 49.71 349 ALA B O 1
ATOM 2587 N N . HIS B 1 59 ? -43.208 -33.320 -21.041 1.00 66.02 350 HIS B N 1
ATOM 2588 C CA . HIS B 1 59 ? -42.582 -34.619 -21.231 1.00 55.98 350 HIS B CA 1
ATOM 2589 C C . HIS B 1 59 ? -42.623 -35.419 -19.936 1.00 44.35 350 HIS B C 1
ATOM 2590 O O . HIS B 1 59 ? -42.332 -34.894 -18.856 1.00 43.25 350 HIS B O 1
ATOM 2597 N N . SER B 1 60 ? -42.995 -36.693 -20.056 1.00 39.36 351 SER B N 1
ATOM 2598 C CA . SER B 1 60 ? -42.973 -37.657 -18.964 1.00 52.34 351 SER B CA 1
ATOM 2599 C C . SER B 1 60 ? -41.785 -38.614 -19.062 1.00 52.80 351 SER B C 1
ATOM 2600 O O . SER B 1 60 ? -41.822 -39.705 -18.478 1.00 44.20 351 SER B O 1
ATOM 2603 N N . SER B 1 61 ? -40.735 -38.227 -19.785 1.00 47.96 352 SER B N 1
ATOM 2604 C CA . SER B 1 61 ? -39.665 -39.148 -20.143 1.00 43.55 352 SER B CA 1
ATOM 2605 C C . SER B 1 61 ? -38.458 -38.357 -20.629 1.00 45.44 352 SER B C 1
ATOM 2606 O O . SER B 1 61 ? -38.576 -37.201 -21.044 1.00 45.48 352 SER B O 1
ATOM 2609 N N . VAL B 1 62 ? -37.294 -39.003 -20.568 1.00 45.41 353 VAL B N 1
ATOM 2610 C CA . VAL B 1 62 ? -36.066 -38.455 -21.136 1.00 33.91 353 VAL B CA 1
ATOM 2611 C C . VAL B 1 62 ? -35.095 -39.609 -21.327 1.00 37.08 353 VAL B C 1
ATOM 2612 O O . VAL B 1 62 ? -35.203 -40.645 -20.664 1.00 37.09 353 VAL B O 1
ATOM 2616 N N . VAL B 1 63 ? -34.165 -39.443 -22.266 1.00 38.56 354 VAL B N 1
ATOM 2617 C CA . VAL B 1 63 ? -33.088 -40.399 -22.498 1.00 35.18 354 VAL B CA 1
ATOM 2618 C C . VAL B 1 63 ? -31.775 -39.733 -22.109 1.00 36.69 354 VAL B C 1
ATOM 2619 O O . VAL B 1 63 ? -31.433 -38.664 -22.631 1.00 31.57 354 VAL B O 1
ATOM 2623 N N . ILE B 1 64 ? -31.047 -40.357 -21.186 1.00 38.78 355 ILE B N 1
ATOM 2624 C CA . ILE B 1 64 ? -29.735 -39.875 -20.767 1.00 45.26 355 ILE B CA 1
ATOM 2625 C C . ILE B 1 64 ? -28.673 -40.570 -21.608 1.00 40.79 355 ILE B C 1
ATOM 2626 O O . ILE B 1 64 ? -28.727 -41.790 -21.804 1.00 41.42 355 ILE B O 1
ATOM 2631 N N . ASN B 1 65 ? -27.704 -39.804 -22.101 1.00 37.95 356 ASN B N 1
ATOM 2632 C CA . ASN B 1 65 ? -26.718 -40.323 -23.037 1.00 34.45 356 ASN B CA 1
ATOM 2633 C C . ASN B 1 65 ? -25.306 -40.138 -22.498 1.00 38.24 356 ASN B C 1
ATOM 2634 O O . ASN B 1 65 ? -25.070 -39.405 -21.532 1.00 26.98 356 ASN B O 1
ATOM 2639 N N . ASN B 1 66 ? -24.367 -40.832 -23.151 1.00 42.61 357 ASN B N 1
ATOM 2640 C CA . ASN B 1 66 ? -22.935 -40.735 -22.853 1.00 40.07 357 ASN B CA 1
ATOM 2641 C C . ASN B 1 66 ? -22.632 -41.216 -21.432 1.00 33.53 357 ASN B C 1
ATOM 2642 O O . ASN B 1 66 ? -21.877 -40.594 -20.678 1.00 27.50 357 ASN B O 1
ATOM 2647 N N . LEU B 1 67 ? -23.237 -42.337 -21.068 1.00 30.96 358 LEU B N 1
ATOM 2648 C CA . LEU B 1 67 ? -22.929 -42.987 -19.807 1.00 34.89 358 LEU B CA 1
ATOM 2649 C C . LEU B 1 67 ? -21.776 -43.970 -19.991 1.00 42.86 358 LEU B C 1
ATOM 2650 O O . LEU B 1 67 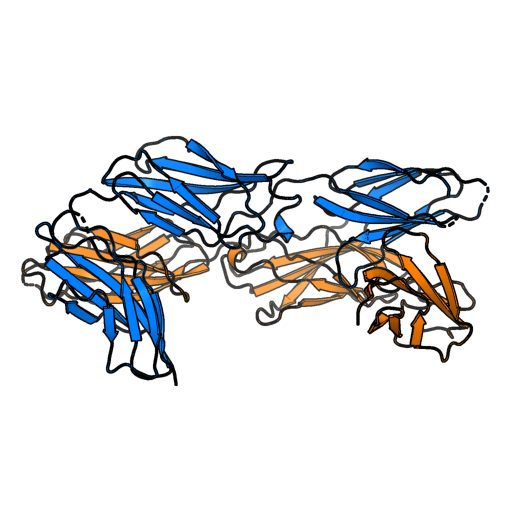? -21.448 -44.383 -21.109 1.00 38.74 358 LEU B O 1
ATOM 2655 N N . HIS B 1 68 ? -21.147 -44.329 -18.872 1.00 36.75 359 HIS B N 1
ATOM 2656 C CA . HIS B 1 68 ? -20.086 -45.322 -18.987 1.00 30.44 359 HIS B CA 1
ATOM 2657 C C . HIS B 1 68 ? -20.659 -46.730 -18.850 1.00 36.36 359 HIS B C 1
ATOM 2658 O O . HIS B 1 68 ? -21.574 -46.955 -18.049 1.00 36.45 359 HIS B O 1
ATOM 2665 N N . PRO B 1 69 ? -20.152 -47.692 -19.617 1.00 31.69 360 PRO B N 1
ATOM 2666 C CA . PRO B 1 69 ? -20.715 -49.044 -19.563 1.00 27.72 360 PRO B CA 1
ATOM 2667 C C . PRO B 1 69 ? -20.412 -49.711 -18.234 1.00 23.12 360 PRO B C 1
ATOM 2668 O O . PRO B 1 69 ? -19.435 -49.381 -17.555 1.00 21.45 360 PRO B O 1
ATOM 2672 N N . GLY B 1 70 ? -21.281 -50.652 -17.864 1.00 20.81 361 GLY B N 1
ATOM 2673 C CA . GLY B 1 70 ? -21.106 -51.445 -16.661 1.00 20.74 361 GLY B CA 1
ATOM 2674 C C . GLY B 1 70 ? -20.835 -50.626 -15.417 1.00 27.14 361 GLY B C 1
ATOM 2675 O O . GLY B 1 70 ? -20.065 -51.044 -14.545 1.00 30.65 361 GLY B O 1
ATOM 2676 N N . THR B 1 71 ? -21.458 -49.452 -15.331 1.00 30.81 362 THR B N 1
ATOM 2677 C CA . THR B 1 71 ? -21.256 -48.525 -14.228 1.00 23.21 362 THR B CA 1
ATOM 2678 C C . THR B 1 71 ? -22.562 -48.331 -13.468 1.00 31.92 362 THR B C 1
ATOM 2679 O O . THR B 1 71 ? -23.646 -48.310 -14.060 1.00 34.71 362 THR B O 1
ATOM 2683 N N . SER B 1 72 ? -22.447 -48.221 -12.148 1.00 24.80 363 SER B N 1
ATOM 2684 C CA . SER B 1 72 ? -23.587 -48.004 -11.270 1.00 29.13 363 SER B CA 1
ATOM 2685 C C . SER B 1 72 ? -23.857 -46.509 -11.118 1.00 31.54 363 SER B C 1
ATOM 2686 O O . SER B 1 72 ? -22.953 -45.735 -10.786 1.00 29.87 363 SER B O 1
ATOM 2689 N N . TYR B 1 73 ? -25.106 -46.108 -11.349 1.00 32.82 364 TYR B N 1
ATOM 2690 C CA . TYR B 1 73 ? -25.504 -44.708 -11.297 1.00 27.99 364 TYR B CA 1
ATOM 2691 C C . TYR B 1 73 ? -26.665 -44.522 -10.331 1.00 30.82 364 TYR B C 1
ATOM 2692 O O . TYR B 1 73 ? -27.497 -45.418 -10.141 1.00 26.34 364 TYR B O 1
ATOM 2701 N N . ALA B 1 74 ? -26.714 -43.343 -9.725 1.00 26.10 365 ALA B N 1
ATOM 2702 C CA . ALA B 1 74 ? -27.891 -42.875 -9.013 1.00 23.43 365 ALA B CA 1
ATOM 2703 C C . ALA B 1 74 ? -28.472 -41.681 -9.758 1.00 28.82 365 ALA B C 1
ATOM 2704 O O . ALA B 1 74 ? -27.746 -40.920 -10.404 1.00 34.75 365 ALA B O 1
ATOM 2706 N N . LEU B 1 75 ? -29.788 -41.524 -9.671 1.00 28.08 366 LEU B N 1
ATOM 2707 C CA . LEU B 1 75 ? -30.473 -40.527 -10.478 1.00 32.93 366 LEU B CA 1
ATOM 2708 C C . LEU B 1 75 ? -31.710 -40.043 -9.741 1.00 34.02 366 LEU B C 1
ATOM 2709 O O . LEU B 1 75 ? -32.441 -40.842 -9.149 1.00 30.32 366 LEU B O 1
ATOM 2714 N N . THR B 1 76 ? -31.946 -38.736 -9.793 1.00 28.82 367 THR B N 1
ATOM 2715 C CA . THR B 1 76 ? -33.131 -38.141 -9.196 1.00 34.69 367 THR B CA 1
ATOM 2716 C C . THR B 1 76 ? -33.833 -37.237 -10.200 1.00 41.17 367 THR B C 1
ATOM 2717 O O . THR B 1 76 ? -33.186 -36.496 -10.950 1.00 38.45 367 THR B O 1
ATOM 2721 N N . VAL B 1 77 ? -35.163 -37.308 -10.207 1.00 32.98 368 VAL B N 1
ATOM 2722 C CA . VAL B 1 77 ? -36.015 -36.415 -10.985 1.00 43.83 368 VAL B CA 1
ATOM 2723 C C . VAL B 1 77 ? -36.719 -35.473 -10.016 1.00 46.05 368 VAL B C 1
ATOM 2724 O O . VAL B 1 77 ? -37.297 -35.923 -9.020 1.00 48.22 368 VAL B O 1
ATOM 2728 N N . ILE B 1 78 ? -36.671 -34.173 -10.304 1.00 39.21 369 ILE B N 1
ATOM 2729 C CA . ILE B 1 78 ? -37.327 -33.153 -9.493 1.00 47.54 369 ILE B CA 1
ATOM 2730 C C . ILE B 1 78 ? -38.356 -32.431 -10.351 1.00 41.18 369 ILE B C 1
ATOM 2731 O O . ILE B 1 78 ? -38.047 -32.002 -11.468 1.00 50.45 369 ILE B O 1
ATOM 2736 N N . ALA B 1 79 ? -39.568 -32.279 -9.823 1.00 57.19 370 ALA B N 1
ATOM 2737 C CA . ALA B 1 79 ? -40.637 -31.525 -10.479 1.00 45.52 370 ALA B CA 1
ATOM 2738 C C . ALA B 1 79 ? -40.674 -30.136 -9.856 1.00 40.21 370 ALA B C 1
ATOM 2739 O O . ALA B 1 79 ? -41.256 -29.951 -8.784 1.00 52.75 370 ALA B O 1
ATOM 2741 N N . GLU B 1 80 ? -40.037 -29.164 -10.510 1.00 40.80 371 GLU B N 1
ATOM 2742 C CA . GLU B 1 80 ? -39.967 -27.823 -9.938 1.00 55.66 371 GLU B CA 1
ATOM 2743 C C . GLU B 1 80 ? -41.335 -27.148 -9.986 1.00 57.48 371 GLU B C 1
ATOM 2744 O O . GLU B 1 80 ? -42.216 -27.532 -10.760 1.00 44.95 371 GLU B O 1
ATOM 2750 N N . ASN B 1 81 ? -41.504 -26.129 -9.144 1.00 60.67 372 ASN B N 1
ATOM 2751 C CA . ASN B 1 81 ? -42.768 -25.423 -8.988 1.00 59.15 372 ASN B CA 1
ATOM 2752 C C . ASN B 1 81 ? -42.586 -23.928 -9.214 1.00 64.38 372 ASN B C 1
ATOM 2753 O O . ASN B 1 81 ? -41.467 -23.410 -9.267 1.00 61.10 372 ASN B O 1
ATOM 2758 N N . GLU B 1 82 ? -43.723 -23.237 -9.341 1.00 66.02 373 GLU B N 1
ATOM 2759 C CA . GLU B 1 82 ? -43.730 -21.778 -9.281 1.00 69.46 373 GLU B CA 1
ATOM 2760 C C . GLU B 1 82 ? -43.212 -21.298 -7.934 1.00 61.43 373 GLU B C 1
ATOM 2761 O O . GLU B 1 82 ? -42.269 -20.502 -7.858 1.00 58.30 373 GLU B O 1
ATOM 2767 N N . ILE B 1 83 ? -43.826 -21.785 -6.854 1.00 62.17 374 ILE B N 1
ATOM 2768 C CA . ILE B 1 83 ? -43.423 -21.402 -5.512 1.00 57.46 374 ILE B CA 1
ATOM 2769 C C . ILE B 1 83 ? -41.989 -21.832 -5.196 1.00 71.50 374 ILE B C 1
ATOM 2770 O O . ILE B 1 83 ? -41.333 -21.210 -4.350 1.00 67.93 374 ILE B O 1
ATOM 2775 N N . GLY B 1 84 ? -41.473 -22.860 -5.867 1.00 69.43 375 GLY B N 1
ATOM 2776 C CA . GLY B 1 84 ? -40.159 -23.384 -5.525 1.00 64.26 375 GLY B CA 1
ATOM 2777 C C . GLY B 1 84 ? -40.078 -23.950 -4.124 1.00 67.12 375 GLY B C 1
ATOM 2778 O O . GLY B 1 84 ? -39.049 -23.796 -3.457 1.00 58.02 375 GLY B O 1
ATOM 2779 N N . HIS B 1 85 ? -41.139 -24.614 -3.665 1.00 64.29 376 HIS B N 1
ATOM 2780 C CA . HIS B 1 85 ? -41.190 -25.166 -2.319 1.00 61.66 376 HIS B CA 1
ATOM 2781 C C . HIS B 1 85 ? -41.999 -26.452 -2.352 1.00 74.03 376 HIS B C 1
ATOM 2782 O O . HIS B 1 85 ? -43.013 -26.536 -3.052 1.00 67.70 376 HIS B O 1
ATOM 2789 N N . GLY B 1 86 ? -41.547 -27.445 -1.588 1.00 66.20 377 GLY B N 1
ATOM 2790 C CA . GLY B 1 86 ? -42.226 -28.725 -1.521 1.00 69.12 377 GLY B CA 1
ATOM 2791 C C . GLY B 1 86 ? -42.397 -29.360 -2.885 1.00 65.60 377 GLY B C 1
ATOM 2792 O O . GLY B 1 86 ? -43.490 -29.814 -3.245 1.00 46.51 377 GLY B O 1
ATOM 2793 N N . GLU B 1 87 ? -41.305 -29.398 -3.649 1.00 63.30 378 GLU B N 1
ATOM 2794 C CA . GLU B 1 87 ? -41.335 -29.851 -5.030 1.00 52.94 378 GLU B CA 1
ATOM 2795 C C . GLU B 1 87 ? -40.981 -31.327 -5.086 1.00 44.32 378 GLU B C 1
ATOM 2796 O O . GLU B 1 87 ? -39.867 -31.699 -4.686 1.00 54.44 378 GLU B O 1
ATOM 2802 N N . PRO B 1 88 ? -41.886 -32.188 -5.554 1.00 42.62 379 PRO B N 1
ATOM 2803 C CA . PRO B 1 88 ? -41.681 -33.642 -5.447 1.00 47.08 379 PRO B CA 1
ATOM 2804 C C . PRO B 1 88 ? -40.372 -34.118 -6.064 1.00 49.16 379 PRO B C 1
ATOM 2805 O O . PRO B 1 88 ? -40.011 -33.740 -7.181 1.00 46.70 379 PRO B O 1
ATOM 2809 N N . SER B 1 89 ? -39.665 -34.969 -5.322 1.00 51.47 380 SER B N 1
ATOM 2810 C CA . SER B 1 89 ? -38.385 -35.523 -5.737 1.00 41.92 380 SER B CA 1
ATOM 2811 C C . SER B 1 89 ? -38.384 -37.025 -5.501 1.00 45.62 380 SER B C 1
ATOM 2812 O O . SER B 1 89 ? -39.099 -37.534 -4.635 1.00 54.07 380 SER B O 1
ATOM 2815 N N . GLU B 1 90 ? -37.570 -37.733 -6.280 1.00 47.32 381 GLU B N 1
ATOM 2816 C CA . GLU B 1 90 ? -37.474 -39.183 -6.172 1.00 41.74 381 GLU B CA 1
ATOM 2817 C C . GLU B 1 90 ? -36.140 -39.611 -6.765 1.00 40.91 381 GLU B C 1
ATOM 2818 O O . GLU B 1 90 ? -35.746 -39.105 -7.819 1.00 36.15 381 GLU B O 1
ATOM 2824 N N . THR B 1 91 ? -35.442 -40.521 -6.086 1.00 40.18 382 THR B N 1
ATOM 2825 C CA . THR B 1 91 ? -34.123 -40.977 -6.511 1.00 23.71 382 THR B CA 1
ATOM 2826 C C . THR B 1 91 ? -34.147 -42.477 -6.772 1.00 27.05 382 THR B C 1
ATOM 2827 O O . THR B 1 91 ? -34.674 -43.246 -5.959 1.00 35.35 382 THR B O 1
ATOM 2831 N N . VAL B 1 92 ? -33.579 -42.887 -7.907 1.00 28.19 383 VAL B N 1
ATOM 2832 C CA . VAL B 1 92 ? -33.474 -44.291 -8.284 1.00 28.99 383 VAL B CA 1
ATOM 2833 C C . VAL B 1 92 ? -31.998 -44.660 -8.428 1.00 26.61 383 VAL B C 1
ATOM 2834 O O . VAL B 1 92 ? -31.112 -43.805 -8.413 1.00 29.65 383 VAL B O 1
ATOM 2838 N N . ARG B 1 93 ? -31.749 -45.960 -8.570 1.00 30.01 384 ARG B N 1
ATOM 2839 C CA . ARG B 1 93 ? -30.404 -46.496 -8.728 1.00 24.69 384 ARG B CA 1
ATOM 2840 C C . ARG B 1 93 ? -30.428 -47.573 -9.799 1.00 26.24 384 ARG B C 1
ATOM 2841 O O . ARG B 1 93 ? -31.347 -48.397 -9.833 1.00 21.90 384 ARG B O 1
ATOM 2849 N N . PHE B 1 94 ? -29.419 -47.571 -10.669 1.00 28.23 385 PHE B N 1
ATOM 2850 C CA . PHE B 1 94 ? -29.355 -48.561 -11.737 1.00 23.36 385 PHE B CA 1
ATOM 2851 C C . PHE B 1 94 ? -27.904 -48.760 -12.158 1.00 28.90 385 PHE B C 1
ATOM 2852 O O . PHE B 1 94 ? -27.004 -48.020 -11.752 1.00 31.68 385 PHE B O 1
ATOM 2860 N N . ILE B 1 95 ? -27.692 -49.786 -12.981 1.00 26.01 386 ILE B N 1
ATOM 2861 C CA . ILE B 1 95 ? -26.382 -50.124 -13.526 1.00 32.21 386 ILE B CA 1
ATOM 2862 C C . ILE B 1 95 ? -26.510 -50.179 -15.046 1.00 29.83 386 ILE B C 1
ATOM 2863 O O . ILE B 1 95 ? -27.460 -50.772 -15.573 1.00 18.90 386 ILE B O 1
ATOM 2868 N N . THR B 1 96 ? -25.582 -49.536 -15.750 1.00 25.12 387 THR B N 1
ATOM 2869 C CA . THR B 1 96 ? -25.688 -49.503 -17.203 1.00 28.90 387 THR B CA 1
ATOM 2870 C C . THR B 1 96 ? -25.329 -50.859 -17.807 1.00 34.18 387 THR B C 1
ATOM 2871 O O . THR B 1 96 ? -24.709 -51.717 -17.169 1.00 25.87 387 THR B O 1
ATOM 2875 N N . GLY B 1 97 ? -25.738 -51.043 -19.061 1.00 37.40 388 GLY B N 1
ATOM 2876 C CA . GLY B 1 97 ? -25.426 -52.268 -19.767 1.00 32.87 388 GLY B CA 1
ATOM 2877 C C . GLY B 1 97 ? -23.932 -52.482 -19.916 1.00 40.77 388 GLY B C 1
ATOM 2878 O O . GLY B 1 97 ? -23.114 -51.572 -19.741 1.00 29.27 388 GLY B O 1
ATOM 2879 N N . GLU B 1 98 ? -23.575 -53.719 -20.249 1.00 43.48 389 GLU B N 1
ATOM 2880 C CA . GLU B 1 98 ? -22.181 -54.132 -20.286 1.00 35.33 389 GLU B CA 1
ATOM 2881 C C . GLU B 1 98 ? -21.584 -53.968 -21.679 1.00 33.00 389 GLU B C 1
ATOM 2882 O O . GLU B 1 98 ? -22.280 -54.052 -22.696 1.00 33.22 389 GLU B O 1
ATOM 2888 N N . GLU B 1 99 ? -20.272 -53.743 -21.711 1.00 30.61 390 GLU B N 1
ATOM 2889 C CA . GLU B 1 99 ? -19.483 -53.831 -22.931 1.00 34.63 390 GLU B CA 1
ATOM 2890 C C . GLU B 1 99 ? -18.279 -54.723 -22.668 1.00 35.11 390 GLU B C 1
ATOM 2891 O O . GLU B 1 99 ? -17.823 -54.863 -21.529 1.00 36.79 390 GLU B O 1
ATOM 2897 N N . GLU B 1 100 ? -17.776 -55.338 -23.739 1.00 42.65 391 GLU B N 1
ATOM 2898 C CA . GLU B 1 100 ? -16.692 -56.301 -23.612 1.00 33.78 391 GLU B CA 1
ATOM 2899 C C . GLU B 1 100 ? -15.457 -55.638 -22.997 1.00 24.23 391 GLU B C 1
ATOM 2900 O O . GLU B 1 100 ? -15.219 -54.443 -23.196 1.00 20.46 391 GLU B O 1
ATOM 2906 N N . PRO B 1 101 ? -14.677 -56.381 -22.212 1.00 27.90 392 PRO B N 1
ATOM 2907 C CA . PRO B 1 101 ? -13.443 -55.811 -21.653 1.00 30.54 392 PRO B CA 1
ATOM 2908 C C . PRO B 1 101 ? -12.518 -55.336 -22.761 1.00 24.30 392 PRO B C 1
ATOM 2909 O O . PRO B 1 101 ? -12.423 -55.952 -23.823 1.00 30.50 392 PRO B O 1
ATOM 2913 N N . SER B 1 102 ? -11.840 -54.222 -22.510 1.00 20.62 393 SER B N 1
ATOM 2914 C CA . SER B 1 102 ? -11.013 -53.579 -23.519 1.00 20.48 393 SER B CA 1
ATOM 2915 C C . SER B 1 102 ? -9.524 -53.741 -23.260 1.00 25.04 393 SER B C 1
ATOM 2916 O O . SER B 1 102 ? -8.717 -53.193 -24.018 1.00 33.80 393 SER B O 1
ATOM 2919 N N . GLY B 1 103 ? -9.142 -54.463 -22.206 1.00 25.50 394 GLY B N 1
ATOM 2920 C CA . GLY B 1 103 ? -7.752 -54.701 -21.889 1.00 23.65 394 GLY B CA 1
ATOM 2921 C C . GLY B 1 103 ? -7.487 -56.151 -21.528 1.00 24.49 394 GLY B C 1
ATOM 2922 O O . GLY B 1 103 ? -8.324 -56.833 -20.929 1.00 24.11 394 GLY B O 1
ATOM 2923 N N . PRO B 1 104 ? -6.314 -56.654 -21.891 1.00 27.14 395 PRO B N 1
ATOM 2924 C CA . PRO B 1 104 ? -5.981 -58.048 -21.592 1.00 24.05 395 PRO B CA 1
ATOM 2925 C C . PRO B 1 104 ? -5.482 -58.195 -20.167 1.00 21.21 395 PRO B C 1
ATOM 2926 O O . PRO B 1 104 ? -5.102 -57.203 -19.527 1.00 19.21 395 PRO B O 1
ATOM 2930 N N . PRO B 1 105 ? -5.446 -59.417 -19.638 1.00 28.64 396 PRO B N 1
ATOM 2931 C CA . PRO B 1 105 ? -4.736 -59.644 -18.376 1.00 21.69 396 PRO B CA 1
ATOM 2932 C C . PRO B 1 105 ? -3.266 -59.299 -18.537 1.00 26.91 396 PRO B C 1
ATOM 2933 O O . PRO B 1 105 ? -2.737 -59.219 -19.649 1.00 35.40 396 PRO B O 1
ATOM 2937 N N . THR B 1 106 ? -2.598 -59.088 -17.409 1.00 24.79 397 THR B N 1
ATOM 2938 C CA . THR B 1 106 ? -1.195 -58.703 -17.438 1.00 41.42 397 THR B CA 1
ATOM 2939 C C . THR B 1 106 ? -0.377 -59.569 -16.491 1.00 37.13 397 THR B C 1
ATOM 2940 O O . THR B 1 106 ? -0.908 -60.383 -15.729 1.00 38.90 397 THR B O 1
ATOM 2944 N N . ASP B 1 107 ? 0.939 -59.363 -16.561 1.00 33.91 398 ASP B N 1
ATOM 2945 C CA . ASP B 1 107 ? 1.916 -60.043 -15.712 1.00 34.73 398 ASP B CA 1
ATOM 2946 C C . ASP B 1 107 ? 1.757 -61.557 -15.769 1.00 35.58 398 ASP B C 1
ATOM 2947 O O . ASP B 1 107 ? 1.786 -62.244 -14.745 1.00 35.52 398 ASP B O 1
ATOM 2952 N N . LEU B 1 108 ? 1.589 -62.083 -16.981 1.00 36.70 399 LEU B N 1
ATOM 2953 C CA . LEU B 1 108 ? 1.498 -63.525 -17.139 1.00 30.89 399 LEU B CA 1
ATOM 2954 C C . LEU B 1 108 ? 2.780 -64.179 -16.655 1.00 33.86 399 LEU B C 1
ATOM 2955 O O . LEU B 1 108 ? 3.882 -63.651 -16.836 1.00 38.03 399 LEU B O 1
ATOM 2960 N N . TRP B 1 109 ? 2.626 -65.332 -16.019 1.00 29.22 400 TRP B N 1
ATOM 2961 C CA . TRP B 1 109 ? 3.671 -65.850 -15.159 1.00 39.52 400 TRP B CA 1
ATOM 2962 C C . TRP B 1 109 ? 3.567 -67.365 -15.107 1.00 34.85 400 TRP B C 1
ATOM 2963 O O . TRP B 1 109 ? 2.470 -67.909 -14.953 1.00 31.16 400 TRP B O 1
ATOM 2974 N N . VAL B 1 110 ? 4.702 -68.032 -15.250 1.00 31.99 401 VAL B N 1
ATOM 2975 C CA . VAL B 1 110 ? 4.804 -69.462 -14.998 1.00 38.51 401 VAL B CA 1
ATOM 2976 C C . VAL B 1 110 ? 5.224 -69.657 -13.548 1.00 40.60 401 VAL B C 1
ATOM 2977 O O . VAL B 1 110 ? 6.228 -69.091 -13.101 1.00 47.97 401 VAL B O 1
ATOM 2981 N N . GLU B 1 111 ? 4.452 -70.452 -12.807 1.00 48.65 402 GLU B N 1
ATOM 2982 C CA . GLU B 1 111 ? 4.730 -70.717 -11.399 1.00 56.00 402 GLU B CA 1
ATOM 2983 C C . GLU B 1 111 ? 5.488 -72.027 -11.215 1.00 53.42 402 GLU B C 1
ATOM 2984 O O . GLU B 1 111 ? 6.598 -72.042 -10.675 1.00 48.74 402 GLU B O 1
ATOM 2990 N N . SER B 1 112 ? 4.905 -73.129 -11.669 1.00 62.20 403 SER B N 1
ATOM 2991 C CA . SER B 1 112 ? 5.522 -74.443 -11.623 1.00 73.11 403 SER B CA 1
ATOM 2992 C C . SER B 1 112 ? 5.572 -75.018 -13.032 1.00 66.12 403 SER B C 1
ATOM 2993 O O . SER B 1 112 ? 4.989 -74.470 -13.972 1.00 43.68 403 SER B O 1
ATOM 2996 N N . ARG B 1 113 ? 6.296 -76.127 -13.172 1.00 56.32 404 ARG B N 1
ATOM 2997 C CA . ARG B 1 113 ? 6.361 -76.850 -14.432 1.00 35.21 404 ARG B CA 1
ATOM 2998 C C . ARG B 1 113 ? 6.648 -78.314 -14.151 1.00 45.37 404 ARG B C 1
ATOM 2999 O O . ARG B 1 113 ? 7.291 -78.660 -13.154 1.00 51.39 404 ARG B O 1
ATOM 3007 N N . GLY B 1 114 ? 6.143 -79.167 -15.037 1.00 46.31 405 GLY B N 1
ATOM 3008 C CA . GLY B 1 114 ? 6.489 -80.567 -15.068 1.00 37.86 405 GLY B CA 1
ATOM 3009 C C . GLY B 1 114 ? 6.597 -81.022 -16.509 1.00 36.30 405 GLY B C 1
ATOM 3010 O O . GLY B 1 114 ? 6.514 -80.214 -17.440 1.00 31.05 405 GLY B O 1
ATOM 3011 N N . PRO B 1 115 ? 6.785 -82.324 -16.734 1.00 39.23 406 PRO B N 1
ATOM 3012 C CA . PRO B 1 115 ? 6.790 -82.816 -18.119 1.00 38.48 406 PRO B CA 1
ATOM 3013 C C . PRO B 1 115 ? 5.410 -82.816 -18.753 1.00 38.47 406 PRO B C 1
ATOM 3014 O O . PRO B 1 115 ? 5.308 -82.826 -19.988 1.00 37.86 406 PRO B O 1
ATOM 3018 N N . PHE B 1 116 ? 4.347 -82.783 -17.953 1.00 28.90 407 PHE B N 1
ATOM 3019 C CA . PHE B 1 116 ? 2.993 -82.823 -18.476 1.00 44.36 407 PHE B CA 1
ATOM 3020 C C . PHE B 1 116 ? 2.145 -81.627 -18.071 1.00 43.42 407 PHE B C 1
ATOM 3021 O O . PHE B 1 116 ? 1.025 -81.489 -18.581 1.00 38.95 407 PHE B O 1
ATOM 3029 N N . THR B 1 117 ? 2.644 -80.751 -17.199 1.00 34.87 408 THR B N 1
ATOM 3030 C CA . THR B 1 117 ? 1.843 -79.680 -16.627 1.00 31.93 408 THR B CA 1
ATOM 3031 C C . THR B 1 117 ? 2.550 -78.335 -16.735 1.00 36.00 408 THR B C 1
ATOM 3032 O O . THR B 1 117 ? 3.782 -78.251 -16.719 1.00 38.68 408 THR B O 1
ATOM 3036 N N . ILE B 1 118 ? 1.743 -77.282 -16.844 1.00 30.32 409 ILE B N 1
ATOM 3037 C CA . ILE B 1 118 ? 2.204 -75.898 -16.796 1.00 37.85 409 ILE B CA 1
ATOM 3038 C C . ILE B 1 118 ? 1.232 -75.109 -15.931 1.00 33.46 409 ILE B C 1
ATOM 3039 O O . ILE B 1 118 ? 0.017 -75.158 -16.157 1.00 27.05 409 ILE B O 1
ATOM 3044 N N . LEU B 1 119 ? 1.757 -74.389 -14.939 1.00 29.66 410 LEU B N 1
ATOM 3045 C CA . LEU B 1 119 ? 0.937 -73.563 -14.056 1.00 36.50 410 LEU B CA 1
ATOM 3046 C C . LEU B 1 119 ? 1.049 -72.107 -14.496 1.00 34.79 410 LEU B C 1
ATOM 3047 O O . LEU B 1 119 ? 2.088 -71.469 -14.299 1.00 29.49 410 LEU B O 1
ATOM 3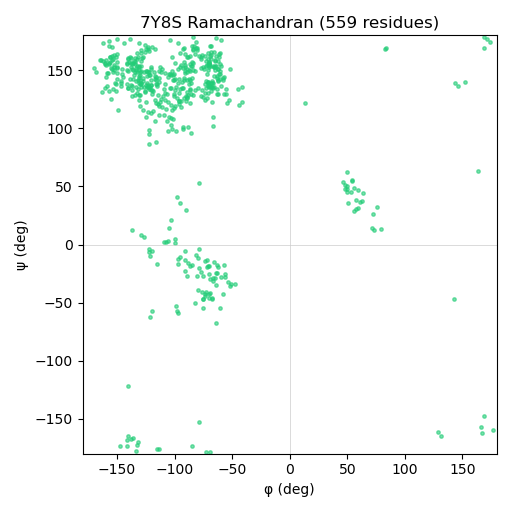052 N N . VAL B 1 120 ? -0.022 -71.586 -15.077 1.00 32.92 411 VAL B N 1
ATOM 3053 C CA . VAL B 1 120 ? -0.092 -70.199 -15.520 1.00 26.30 411 VAL B CA 1
ATOM 3054 C C . VAL B 1 120 ? -0.659 -69.350 -14.397 1.00 26.06 411 VAL B C 1
ATOM 3055 O O . VAL B 1 120 ? -1.539 -69.792 -13.652 1.00 35.45 411 VAL B O 1
ATOM 3059 N N . ARG B 1 121 ? -0.146 -68.133 -14.259 1.00 26.05 412 ARG B N 1
ATOM 3060 C CA . ARG B 1 121 ? -0.748 -67.143 -13.381 1.00 32.01 412 ARG B CA 1
ATOM 3061 C C . ARG B 1 121 ? -0.798 -65.794 -14.083 1.00 32.06 412 ARG B C 1
ATOM 3062 O O . ARG B 1 121 ? -0.026 -65.518 -15.004 1.00 24.75 412 ARG B O 1
ATOM 3070 N N . TRP B 1 122 ? -1.727 -64.954 -13.631 1.00 37.43 413 TRP B N 1
ATOM 3071 C CA . TRP B 1 122 ? -1.912 -63.636 -14.217 1.00 31.20 413 TRP B CA 1
ATOM 3072 C C . TRP B 1 122 ? -2.668 -62.752 -13.240 1.00 37.86 413 TRP B C 1
ATOM 3073 O O . TRP B 1 122 ? -3.406 -63.234 -12.375 1.00 38.03 413 TRP B O 1
ATOM 3084 N N . LYS B 1 123 ? -2.476 -61.447 -13.403 1.00 39.72 414 LYS B N 1
ATOM 3085 C CA . LYS B 1 123 ? -3.269 -60.441 -12.717 1.00 29.72 414 LYS B CA 1
ATOM 3086 C C . LYS B 1 123 ? -4.410 -59.997 -13.623 1.00 31.96 414 LYS B C 1
ATOM 3087 O O . LYS B 1 123 ? -4.313 -60.060 -14.851 1.00 33.01 414 LYS B O 1
ATOM 3093 N N . ALA B 1 124 ? -5.498 -59.556 -13.005 1.00 33.77 415 ALA B N 1
ATOM 3094 C CA . ALA B 1 124 ? -6.648 -59.125 -13.776 1.00 24.87 415 ALA B CA 1
ATOM 3095 C C . ALA B 1 124 ? -6.341 -57.813 -14.491 1.00 25.01 415 ALA B C 1
ATOM 3096 O O . ALA B 1 124 ? -5.524 -57.017 -14.024 1.00 23.53 415 ALA B O 1
ATOM 3098 N N . PRO B 1 125 ? -6.988 -57.558 -15.623 1.00 28.37 416 PRO B N 1
ATOM 3099 C CA . PRO B 1 125 ? -6.950 -56.219 -16.193 1.00 17.15 416 PRO B CA 1
ATOM 3100 C C . PRO B 1 125 ? -7.544 -55.235 -15.206 1.00 26.45 416 PRO B C 1
ATOM 3101 O O . PRO B 1 125 ? -8.337 -55.625 -14.334 1.00 30.61 416 PRO B O 1
ATOM 3105 N N . PRO B 1 126 ? -7.173 -53.961 -15.289 1.00 30.79 417 PRO B N 1
ATOM 3106 C CA . PRO B 1 126 ? -7.662 -52.989 -14.304 1.00 31.90 417 PRO B CA 1
ATOM 3107 C C . PRO B 1 126 ? -9.173 -52.842 -14.379 1.00 32.35 417 PRO B C 1
ATOM 3108 O O . PRO B 1 126 ? -9.772 -52.932 -15.455 1.00 29.87 417 PRO B O 1
ATOM 3112 N N . LYS B 1 127 ? -9.789 -52.636 -13.209 1.00 31.95 418 LYS B N 1
ATOM 3113 C CA . LYS B 1 127 ? -11.247 -52.597 -13.116 1.00 31.29 418 LYS B CA 1
ATOM 3114 C C . LYS B 1 127 ? -11.849 -51.621 -14.118 1.00 31.81 418 LYS B C 1
ATOM 3115 O O . LYS B 1 127 ? -12.919 -51.878 -14.684 1.00 27.65 418 LYS B O 1
ATOM 3121 N N . GLU B 1 128 ? -11.159 -50.507 -14.369 1.00 26.58 419 GLU B N 1
ATOM 3122 C CA . GLU B 1 128 ? -11.666 -49.482 -15.272 1.00 23.23 419 GLU B CA 1
ATOM 3123 C C . GLU B 1 128 ? -11.839 -49.985 -16.702 1.00 32.06 419 GLU B C 1
ATOM 3124 O O . GLU B 1 128 ? -12.580 -49.366 -17.474 1.00 29.72 419 GLU B O 1
ATOM 3130 N N . TYR B 1 129 ? -11.185 -51.087 -17.073 1.00 32.20 420 TYR B N 1
ATOM 3131 C CA . TYR B 1 129 ? -11.290 -51.635 -18.421 1.00 25.20 420 TYR B CA 1
ATOM 3132 C C . TYR B 1 129 ? -12.254 -52.808 -18.518 1.00 27.37 420 TYR B C 1
ATOM 3133 O O . TYR B 1 129 ? -12.353 -53.418 -19.587 1.00 28.32 420 TYR B O 1
ATOM 3142 N N . TRP B 1 130 ? -12.960 -53.140 -17.434 1.00 31.22 421 TRP B N 1
ATOM 3143 C CA . TRP B 1 130 ? -13.871 -54.281 -17.460 1.00 23.72 421 TRP B CA 1
ATOM 3144 C C . TRP B 1 130 ? -15.134 -53.966 -18.253 1.00 27.77 421 TRP B C 1
ATOM 3145 O O . TRP B 1 130 ? -15.607 -54.796 -19.040 1.00 33.71 421 TRP B O 1
ATOM 3156 N N . HIS B 1 131 ? -15.714 -52.783 -18.031 1.00 26.45 422 HIS B N 1
ATOM 3157 C CA . HIS B 1 131 ? -16.973 -52.379 -18.664 1.00 27.93 422 HIS B CA 1
ATOM 3158 C C . HIS B 1 131 ? -18.090 -53.370 -18.358 1.00 27.58 422 HIS B C 1
ATOM 3159 O O . HIS B 1 131 ? -19.009 -53.558 -19.160 1.00 23.73 422 HIS B O 1
ATOM 3166 N N . GLY B 1 132 ? -18.010 -54.000 -17.189 1.00 25.82 423 GLY B N 1
ATOM 3167 C CA . GLY B 1 132 ? -18.903 -55.077 -16.809 1.00 31.59 423 GLY B CA 1
ATOM 3168 C C . GLY B 1 132 ? -18.172 -56.094 -15.955 1.00 39.24 423 GLY B C 1
ATOM 3169 O O . GLY B 1 132 ? -17.029 -56.451 -16.258 1.00 40.21 423 GLY B O 1
ATOM 3170 N N . LYS B 1 133 ? -18.805 -56.555 -14.878 1.00 31.50 424 LYS B N 1
ATOM 3171 C CA . LYS B 1 133 ? -18.118 -57.433 -13.939 1.00 32.50 424 LYS B CA 1
ATOM 3172 C C . LYS B 1 133 ? -17.711 -58.727 -14.633 1.00 33.68 424 LYS B C 1
ATOM 3173 O O . LYS B 1 133 ? -18.529 -59.380 -15.289 1.00 31.38 424 LYS B O 1
ATOM 3179 N N . LEU B 1 134 ? -16.437 -59.087 -14.489 1.00 33.28 425 LEU B N 1
ATOM 3180 C CA . LEU B 1 134 ? -15.897 -60.244 -15.193 1.00 30.95 425 LEU B CA 1
ATOM 3181 C C . LEU B 1 134 ? -16.588 -61.523 -14.744 1.00 30.98 425 LEU B C 1
ATOM 3182 O O . LEU B 1 134 ? -16.787 -61.752 -13.547 1.00 26.67 425 LEU B O 1
ATOM 3187 N N . LYS B 1 135 ? -16.973 -62.347 -15.717 1.00 37.07 426 LYS B N 1
ATOM 3188 C CA . LYS B 1 135 ? -17.541 -63.656 -15.428 1.00 31.06 426 LYS B CA 1
ATOM 3189 C C . LYS B 1 135 ? -16.479 -64.737 -15.328 1.00 35.91 426 LYS B C 1
ATOM 3190 O O . LYS B 1 135 ? -16.683 -65.731 -14.623 1.00 45.55 426 LYS B O 1
ATOM 3196 N N . GLY B 1 136 ? -15.355 -64.567 -16.012 1.00 31.04 427 GLY B N 1
ATOM 3197 C CA . GLY B 1 136 ? -14.268 -65.513 -15.882 1.00 37.78 427 GLY B CA 1
ATOM 3198 C C . GLY B 1 136 ? -13.123 -65.172 -16.805 1.00 35.25 427 GLY B C 1
ATOM 3199 O O . GLY B 1 136 ? -12.989 -64.037 -17.268 1.00 30.91 427 GLY B O 1
ATOM 3200 N N . TYR B 1 137 ? -12.294 -66.178 -17.070 1.00 31.00 428 TYR B N 1
ATOM 3201 C CA . TYR B 1 137 ? -11.188 -66.052 -18.004 1.00 29.29 428 TYR B CA 1
ATOM 3202 C C . TYR B 1 137 ? -11.162 -67.250 -18.939 1.00 30.50 428 TYR B C 1
ATOM 3203 O O . TYR B 1 137 ? -11.602 -68.346 -18.583 1.00 28.15 428 TYR B O 1
ATOM 3212 N N . TYR B 1 138 ? -10.643 -67.025 -20.144 1.00 29.54 429 TYR B N 1
ATOM 3213 C CA . TYR B 1 138 ? -10.335 -68.088 -21.093 1.00 26.50 429 TYR B CA 1
ATOM 3214 C C . TYR B 1 138 ? -8.820 -68.228 -21.183 1.00 27.99 429 TYR B C 1
ATOM 3215 O O . TYR B 1 138 ? -8.120 -67.248 -21.464 1.00 35.70 429 TYR B O 1
ATOM 3224 N N . VAL B 1 139 ? -8.316 -69.434 -20.930 1.00 25.31 430 VAL B N 1
ATOM 3225 C CA . VAL B 1 139 ? -6.903 -69.761 -21.101 1.00 20.60 430 VAL B CA 1
ATOM 3226 C C . VAL B 1 139 ? -6.780 -70.643 -22.332 1.00 29.36 430 VAL B C 1
ATOM 3227 O O . VAL B 1 139 ? -7.319 -71.757 -22.361 1.00 30.75 430 VAL B O 1
ATOM 3231 N N . GLY B 1 140 ? -6.081 -70.150 -23.348 1.00 25.00 431 GLY B N 1
ATOM 3232 C CA . GLY B 1 140 ? -5.873 -70.884 -24.582 1.00 27.33 431 GLY B CA 1
ATOM 3233 C C . GLY B 1 140 ? -4.435 -71.349 -24.685 1.00 31.58 431 GLY B C 1
ATOM 3234 O O . GLY B 1 140 ? -3.521 -70.685 -24.192 1.00 32.11 431 GLY B O 1
ATOM 3235 N N . TYR B 1 141 ? -4.232 -72.500 -25.323 1.00 35.27 432 TYR B N 1
ATOM 3236 C CA . TYR B 1 141 ? -2.879 -73.003 -25.493 1.00 35.78 432 TYR B CA 1
ATOM 3237 C C . TYR B 1 141 ? -2.798 -73.908 -26.712 1.00 37.29 432 TYR B C 1
ATOM 3238 O O . TYR B 1 141 ? -3.767 -74.575 -27.084 1.00 39.05 432 TYR B O 1
ATOM 3247 N N . LYS B 1 142 ? -1.611 -73.927 -27.311 1.00 35.17 433 LYS B N 1
ATOM 3248 C CA . LYS B 1 142 ? -1.315 -74.664 -28.531 1.00 32.67 433 LYS B CA 1
ATOM 3249 C C . LYS B 1 142 ? 0.186 -74.923 -28.561 1.00 36.96 433 LYS B C 1
ATOM 3250 O O . LYS B 1 142 ? 0.967 -74.209 -27.924 1.00 32.68 433 LYS B O 1
ATOM 3256 N N . MET B 1 143 ? 0.587 -75.950 -29.304 1.00 41.42 434 MET B N 1
ATOM 3257 C CA . MET B 1 143 ? 2.007 -76.130 -29.569 1.00 34.32 434 MET B CA 1
ATOM 3258 C C . MET B 1 143 ? 2.481 -75.052 -30.531 1.00 36.92 434 MET B C 1
ATOM 3259 O O . MET B 1 143 ? 1.783 -74.712 -31.492 1.00 40.00 434 MET B O 1
ATOM 3264 N N . GLU B 1 144 ? 3.680 -74.519 -30.266 1.00 34.61 435 GLU B N 1
ATOM 3265 C CA . GLU B 1 144 ? 4.112 -73.280 -30.908 1.00 38.19 435 GLU B CA 1
ATOM 3266 C C . GLU B 1 144 ? 4.116 -73.391 -32.431 1.00 44.84 435 GLU B C 1
ATOM 3267 O O . GLU B 1 144 ? 3.687 -72.465 -33.129 1.00 50.62 435 GLU B O 1
ATOM 3273 N N . GLY B 1 145 ? 4.592 -74.510 -32.967 1.00 47.20 436 GLY B N 1
ATOM 3274 C CA . GLY B 1 145 ? 4.696 -74.640 -34.409 1.00 64.59 436 GLY B CA 1
ATOM 3275 C C . GLY B 1 145 ? 3.548 -75.386 -35.058 1.00 74.07 436 GLY B C 1
ATOM 3276 O O . GLY B 1 145 ? 3.770 -76.190 -35.970 1.00 89.98 436 GLY B O 1
ATOM 3277 N N . SER B 1 146 ? 2.316 -75.134 -34.609 1.00 59.42 437 SER B N 1
ATOM 3278 C CA . SER B 1 146 ? 1.203 -75.915 -35.120 1.00 65.63 437 SER B CA 1
ATOM 3279 C C . SER B 1 146 ? 0.172 -75.021 -35.795 1.00 78.49 437 SER B C 1
ATOM 3280 O O . SER B 1 146 ? -0.179 -73.959 -35.265 1.00 66.04 437 SER B O 1
ATOM 3283 N N . PRO B 1 147 ? -0.351 -75.441 -36.952 1.00 83.12 438 PRO B N 1
ATOM 3284 C CA . PRO B 1 147 ? -1.358 -74.623 -37.647 1.00 80.81 438 PRO B CA 1
ATOM 3285 C C . PRO B 1 147 ? -2.695 -74.596 -36.930 1.00 80.88 438 PRO B C 1
ATOM 3286 O O . PRO B 1 147 ? -3.454 -73.631 -37.092 1.00 74.61 438 PRO B O 1
ATOM 3290 N N . GLN B 1 148 ? -2.990 -75.636 -36.136 1.00 77.03 439 GLN B N 1
ATOM 3291 C CA . GLN B 1 148 ? -4.225 -75.753 -35.371 1.00 66.68 439 GLN B CA 1
ATOM 3292 C C . GLN B 1 148 ? -4.469 -74.488 -34.542 1.00 69.43 439 GLN B C 1
ATOM 3293 O O . GLN B 1 148 ? -3.525 -73.794 -34.173 1.00 73.60 439 GLN B O 1
ATOM 3299 N N . PRO B 1 149 ? -5.726 -74.151 -34.269 1.00 59.48 440 PRO B N 1
ATOM 3300 C CA . PRO B 1 149 ? -6.016 -72.988 -33.424 1.00 56.15 440 PRO B CA 1
ATOM 3301 C C . PRO B 1 149 ? -5.872 -73.319 -31.945 1.00 53.52 440 PRO B C 1
ATOM 3302 O O . PRO B 1 149 ? -5.781 -74.479 -31.537 1.00 57.58 440 PRO B O 1
ATOM 3306 N N . TYR B 1 150 ? -5.853 -72.255 -31.143 1.00 43.15 441 TYR B N 1
ATOM 3307 C CA . TYR B 1 150 ? -5.807 -72.391 -29.694 1.00 32.78 441 TYR B CA 1
ATOM 3308 C C . TYR B 1 150 ? -7.003 -73.193 -29.196 1.00 38.53 441 TYR B C 1
ATOM 3309 O O . TYR B 1 150 ? -8.120 -73.059 -29.703 1.00 46.55 441 TYR B O 1
ATOM 3318 N N . SER B 1 151 ? -6.767 -74.033 -28.196 1.00 32.84 442 SER B N 1
ATOM 3319 C CA . SER B 1 151 ? -7.839 -74.727 -27.497 1.00 36.51 442 SER B CA 1
ATOM 3320 C C . SER B 1 151 ? -8.011 -74.077 -26.131 1.00 37.97 442 SER B C 1
ATOM 3321 O O . SER B 1 151 ? -7.063 -74.023 -25.339 1.00 43.21 442 SER B O 1
ATOM 3324 N N . PHE B 1 152 ? -9.220 -73.594 -25.860 1.00 40.26 443 PHE B N 1
ATOM 3325 C CA . PHE B 1 152 ? -9.488 -72.712 -24.735 1.00 35.65 443 PHE B CA 1
ATOM 3326 C C . PHE B 1 152 ? -10.127 -73.456 -23.569 1.00 36.89 443 PHE B C 1
ATOM 3327 O O . PHE B 1 152 ? -10.969 -74.339 -23.760 1.00 42.99 443 PHE B O 1
ATOM 3335 N N . LYS B 1 153 ? -9.721 -73.081 -22.358 1.00 31.88 444 LYS B N 1
ATOM 3336 C CA . LYS B 1 153 ? -10.268 -73.607 -21.117 1.00 30.68 444 LYS B CA 1
ATOM 3337 C C . LYS B 1 153 ? -10.847 -72.459 -20.299 1.00 38.09 444 LYS B C 1
ATOM 3338 O O . LYS B 1 153 ? -10.274 -71.365 -20.257 1.00 30.82 444 LYS B O 1
ATOM 3344 N N . THR B 1 154 ? -11.980 -72.707 -19.647 1.00 38.00 445 THR B N 1
ATOM 3345 C CA . THR B 1 154 ? -12.687 -71.667 -18.911 1.00 30.05 445 THR B CA 1
ATOM 3346 C C . THR B 1 154 ? -12.303 -71.684 -17.437 1.00 34.57 445 THR B C 1
ATOM 3347 O O . THR B 1 154 ? -12.267 -72.743 -16.803 1.00 41.65 445 THR B O 1
ATOM 3351 N N . VAL B 1 155 ? -12.028 -70.497 -16.899 1.00 33.81 446 VAL B N 1
ATOM 3352 C CA . VAL B 1 155 ? -11.611 -70.302 -15.516 1.00 36.51 446 VAL B CA 1
ATOM 3353 C C . VAL B 1 155 ? -12.595 -69.350 -14.853 1.00 36.51 446 VAL B C 1
ATOM 3354 O O . VAL B 1 155 ? -13.166 -68.470 -15.504 1.00 41.04 446 VAL B O 1
ATOM 3358 N N . GLU B 1 156 ? -12.802 -69.532 -13.552 1.00 36.03 447 GLU B N 1
ATOM 3359 C CA . GLU B 1 156 ? -13.665 -68.622 -12.816 1.00 30.51 447 GLU B CA 1
ATOM 3360 C C . GLU B 1 156 ? -12.975 -67.279 -12.616 1.00 40.99 447 GLU B C 1
ATOM 3361 O O . GLU B 1 156 ? -11.745 -67.187 -12.567 1.00 36.05 447 GLU B O 1
ATOM 3367 N N . ALA B 1 157 ? -13.789 -66.231 -12.480 1.00 37.84 448 ALA B N 1
ATOM 3368 C CA . ALA B 1 157 ? -13.247 -64.878 -12.429 1.00 30.40 448 ALA B CA 1
ATOM 3369 C C . ALA B 1 157 ? -12.464 -64.631 -11.144 1.00 35.87 448 ALA B C 1
ATOM 3370 O O . ALA B 1 157 ? -11.398 -64.003 -11.178 1.00 35.18 448 ALA B O 1
ATOM 3372 N N . MET B 1 158 ? -12.976 -65.109 -10.006 1.00 41.45 449 MET B N 1
ATOM 3373 C CA . MET B 1 158 ? -12.355 -64.899 -8.696 1.00 41.23 449 MET B CA 1
ATOM 3374 C C . MET B 1 158 ? -11.939 -63.440 -8.509 1.00 36.08 449 MET B C 1
ATOM 3375 O O . MET B 1 158 ? -10.789 -63.130 -8.193 1.00 38.05 449 MET B O 1
ATOM 3380 N N . ASN B 1 159 ? -12.900 -62.533 -8.712 1.00 33.60 450 ASN B N 1
ATOM 3381 C CA . ASN B 1 159 ? -12.582 -61.109 -8.781 1.00 36.52 450 ASN B CA 1
ATOM 3382 C C . ASN B 1 159 ? -12.077 -60.547 -7.460 1.00 30.62 450 ASN B C 1
ATOM 3383 O O . ASN B 1 159 ? -11.521 -59.446 -7.447 1.00 40.64 450 ASN B O 1
ATOM 3388 N N . VAL B 1 160 ? -12.265 -61.263 -6.350 1.00 45.80 451 VAL B N 1
ATOM 3389 C CA . VAL B 1 160 ? -11.763 -60.781 -5.067 1.00 32.79 451 VAL B CA 1
ATOM 3390 C C . VAL B 1 160 ? -10.271 -61.031 -4.899 1.00 37.44 451 VAL B C 1
ATOM 3391 O O . VAL B 1 160 ? -9.634 -60.374 -4.066 1.00 50.75 451 VAL B O 1
ATOM 3395 N N . ASN B 1 161 ? -9.698 -61.965 -5.656 1.00 46.07 452 ASN B N 1
ATOM 3396 C CA . ASN B 1 161 ? -8.299 -62.334 -5.492 1.00 44.94 452 ASN B CA 1
ATOM 3397 C C . ASN B 1 161 ? -7.385 -61.429 -6.307 1.00 43.77 452 ASN B C 1
ATOM 3398 O O . ASN B 1 161 ? -7.755 -60.925 -7.373 1.00 39.20 452 ASN B O 1
ATOM 3403 N N . ILE B 1 162 ? -6.169 -61.234 -5.793 1.00 45.28 453 ILE B N 1
ATOM 3404 C CA . ILE B 1 162 ? -5.148 -60.509 -6.545 1.00 55.23 453 ILE B CA 1
ATOM 3405 C C . ILE B 1 162 ? -4.588 -61.385 -7.659 1.00 46.28 453 ILE B C 1
ATOM 3406 O O . ILE B 1 162 ? -4.455 -60.948 -8.808 1.00 54.11 453 ILE B O 1
ATOM 3411 N N . THR B 1 163 ? -4.254 -62.630 -7.337 1.00 39.89 454 THR B N 1
ATOM 3412 C CA . THR B 1 163 ? -3.665 -63.553 -8.295 1.00 42.45 454 THR B CA 1
ATOM 3413 C C . THR B 1 163 ? -4.711 -64.519 -8.833 1.00 41.20 454 THR B C 1
ATOM 3414 O O . THR B 1 163 ? -5.645 -64.916 -8.131 1.00 54.84 454 THR B O 1
ATOM 3418 N N . HIS B 1 164 ? -4.537 -64.898 -10.093 1.00 39.69 455 HIS B N 1
ATOM 3419 C CA . HIS B 1 164 ? -5.356 -65.909 -10.740 1.00 28.07 455 HIS B CA 1
ATOM 3420 C C . HIS B 1 164 ? -4.432 -66.958 -11.333 1.00 35.55 455 HIS B C 1
ATOM 3421 O O . HIS B 1 164 ? -3.303 -66.652 -11.725 1.00 38.49 455 HIS B O 1
ATOM 3428 N N . GLU B 1 165 ? -4.901 -68.202 -11.381 1.00 28.83 456 GLU B N 1
ATOM 3429 C CA . GLU B 1 165 ? -4.026 -69.274 -11.823 1.00 36.32 456 GLU B CA 1
ATOM 3430 C C . GLU B 1 165 ? -4.835 -70.398 -12.441 1.00 32.10 456 GLU B C 1
ATOM 3431 O O . GLU B 1 165 ? -6.020 -70.576 -12.142 1.00 42.99 456 GLU B O 1
ATOM 3437 N N . TYR B 1 166 ? -4.168 -71.142 -13.320 1.00 29.21 457 TYR B N 1
ATOM 3438 C CA . TYR B 1 166 ? -4.725 -72.321 -13.968 1.00 34.07 457 TYR B CA 1
ATOM 3439 C C . TYR B 1 166 ? -3.581 -73.268 -14.296 1.00 37.58 457 TYR B C 1
ATOM 3440 O O . TYR B 1 166 ? -2.508 -72.831 -14.722 1.00 40.93 457 TYR B O 1
ATOM 3449 N N . LEU B 1 167 ? -3.811 -74.561 -14.091 1.00 33.47 458 LEU B N 1
ATOM 3450 C CA . LEU B 1 167 ? -2.793 -75.580 -14.316 1.00 29.94 458 LEU B CA 1
ATOM 3451 C C . LEU B 1 167 ? -3.139 -76.345 -15.590 1.00 31.08 458 LEU B C 1
ATOM 3452 O O . LEU B 1 167 ? -4.075 -77.150 -15.605 1.00 38.08 458 LEU B O 1
ATOM 3457 N N . LEU B 1 168 ? -2.386 -76.093 -16.659 1.00 33.82 459 LEU B N 1
ATOM 3458 C CA . LEU B 1 168 ? -2.515 -76.902 -17.866 1.00 33.85 459 LEU B CA 1
ATOM 3459 C C . LEU B 1 168 ? -1.958 -78.288 -17.582 1.00 35.68 459 LEU B C 1
ATOM 3460 O O . LEU B 1 168 ? -0.905 -78.416 -16.954 1.00 33.56 459 LEU B O 1
ATOM 3465 N N . ASN B 1 169 ? -2.668 -79.332 -18.001 1.00 33.73 460 ASN B N 1
ATOM 3466 C CA . ASN B 1 169 ? -2.180 -80.684 -17.773 1.00 32.36 460 ASN B CA 1
ATOM 3467 C C . ASN B 1 169 ? -2.421 -81.528 -19.017 1.00 41.22 460 ASN B C 1
ATOM 3468 O O . ASN B 1 169 ? -3.013 -81.071 -20.004 1.00 29.95 460 ASN B O 1
ATOM 3473 N N . SER B 1 170 ? -1.956 -82.779 -18.949 1.00 40.40 461 SER B N 1
ATOM 3474 C CA . SER B 1 170 ? -2.005 -83.718 -20.070 1.00 33.20 461 SER B CA 1
ATOM 3475 C C . SER B 1 170 ? -1.275 -83.161 -21.290 1.00 35.10 461 SER B C 1
ATOM 3476 O O . SER B 1 170 ? -1.705 -83.338 -22.432 1.00 34.07 461 SER B O 1
ATOM 3479 N N . LEU B 1 171 ? -0.158 -82.486 -21.044 1.00 35.68 462 LEU B N 1
ATOM 3480 C CA . LEU B 1 171 ? 0.689 -81.988 -22.114 1.00 38.66 462 LEU B CA 1
ATOM 3481 C C . LEU B 1 171 ? 1.766 -83.013 -22.462 1.00 39.85 462 LEU B C 1
ATOM 3482 O O . LEU B 1 171 ? 1.981 -83.997 -21.750 1.00 36.64 462 LEU B O 1
ATOM 3487 N N . LYS B 1 172 ? 2.452 -82.765 -23.574 1.00 33.40 463 LYS B N 1
ATOM 3488 C CA . LYS B 1 172 ? 3.580 -83.602 -23.957 1.00 32.48 463 LYS B CA 1
ATOM 3489 C C . LYS B 1 172 ? 4.858 -83.100 -23.285 1.00 33.49 463 LYS B C 1
ATOM 3490 O O . LYS B 1 172 ? 4.937 -81.963 -22.813 1.00 38.27 463 LYS B O 1
ATOM 3496 N N . LYS B 1 173 ? 5.870 -83.958 -23.249 1.00 37.05 464 LYS B N 1
ATOM 3497 C CA . LYS B 1 173 ? 7.119 -83.597 -22.597 1.00 26.86 464 LYS B CA 1
ATOM 3498 C C . LYS B 1 173 ? 8.055 -82.925 -23.591 1.00 30.73 464 LYS B C 1
ATOM 3499 O O . LYS B 1 173 ? 8.004 -83.192 -24.795 1.00 26.34 464 LYS B O 1
ATOM 3505 N N . SER B 1 174 ? 8.907 -82.039 -23.070 1.00 27.38 465 SER B N 1
ATOM 3506 C CA . SER B 1 174 ? 9.877 -81.298 -23.875 1.00 27.41 465 SER B CA 1
ATOM 3507 C C . SER B 1 174 ? 9.218 -80.656 -25.095 1.00 30.21 465 SER B C 1
ATOM 3508 O O . SER B 1 174 ? 9.734 -80.713 -26.214 1.00 31.03 465 SER B O 1
ATOM 3511 N N . THR B 1 175 ? 8.066 -80.027 -24.868 1.00 33.13 466 THR B N 1
ATOM 3512 C CA . THR B 1 175 ? 7.295 -79.403 -25.934 1.00 26.96 466 THR B CA 1
ATOM 3513 C C . THR B 1 175 ? 7.062 -77.934 -25.610 1.00 27.45 466 THR B C 1
ATOM 3514 O O . THR B 1 175 ? 6.775 -77.583 -24.463 1.00 25.32 466 THR B O 1
ATOM 3518 N N . LYS B 1 176 ? 7.187 -77.082 -26.628 1.00 25.70 467 LYS B N 1
ATOM 3519 C CA . LYS B 1 176 ? 6.974 -75.646 -26.482 1.00 22.50 467 LYS B CA 1
ATOM 3520 C C . LYS B 1 176 ? 5.511 -75.312 -26.758 1.00 35.40 467 LYS B C 1
ATOM 3521 O O . LYS B 1 176 ? 4.989 -75.621 -27.836 1.00 43.43 467 LYS B O 1
ATOM 3527 N N . TYR B 1 177 ? 4.856 -74.671 -25.794 1.00 31.47 468 TYR B N 1
ATOM 3528 C CA . TYR B 1 177 ? 3.456 -74.296 -25.919 1.00 30.73 468 TYR B CA 1
ATOM 3529 C C . TYR B 1 177 ? 3.322 -72.781 -25.908 1.00 30.27 468 TYR B C 1
ATOM 3530 O O . TYR B 1 177 ? 4.068 -72.086 -25.211 1.00 26.80 468 TYR B O 1
ATOM 3539 N N . SER B 1 178 ? 2.373 -72.278 -26.690 1.00 29.31 469 SER B N 1
ATOM 3540 C CA . SER B 1 178 ? 2.015 -70.868 -26.689 1.00 29.21 469 SER B CA 1
ATOM 3541 C C . SER B 1 178 ? 0.756 -70.686 -25.856 1.00 26.95 469 SER B C 1
ATOM 3542 O O . SER B 1 178 ? -0.234 -71.393 -26.065 1.00 31.08 469 SER B O 1
ATOM 3545 N N . ILE B 1 179 ? 0.796 -69.742 -24.919 1.00 24.09 470 ILE B N 1
ATOM 3546 C CA . ILE B 1 179 ? -0.279 -69.546 -23.953 1.00 25.33 470 ILE B CA 1
ATOM 3547 C C . ILE B 1 179 ? -0.773 -68.106 -24.018 1.00 22.55 470 ILE B C 1
ATOM 3548 O O . ILE B 1 179 ? 0.024 -67.165 -24.105 1.00 23.12 470 ILE B O 1
ATOM 3553 N N . VAL B 1 180 ? -2.100 -67.942 -23.982 1.00 25.91 471 VAL B N 1
ATOM 3554 C CA . VAL B 1 180 ? -2.745 -66.635 -23.927 1.00 26.89 471 VAL B CA 1
ATOM 3555 C C . VAL B 1 180 ? -3.882 -66.693 -22.914 1.00 27.52 471 VAL B C 1
ATOM 3556 O O . VAL B 1 180 ? -4.437 -67.756 -22.627 1.00 25.23 471 VAL B O 1
ATOM 3560 N N . VAL B 1 181 ? -4.228 -65.526 -22.367 1.00 27.49 472 VAL B N 1
ATOM 3561 C CA . VAL B 1 181 ? -5.354 -65.396 -21.448 1.00 25.85 472 VAL B CA 1
ATOM 3562 C C . VAL B 1 181 ? -6.249 -64.247 -21.899 1.00 27.96 472 VAL B C 1
ATOM 3563 O O . VAL B 1 181 ? -5.762 -63.185 -22.305 1.00 20.87 472 VAL B O 1
ATOM 3567 N N . LYS B 1 182 ? -7.562 -64.469 -21.830 1.00 24.72 473 LYS B N 1
ATOM 3568 C CA . LYS B 1 182 ? -8.567 -63.454 -22.108 1.00 26.26 473 LYS B CA 1
ATOM 3569 C C . LYS B 1 182 ? -9.544 -63.384 -20.943 1.00 30.12 473 LYS B C 1
ATOM 3570 O O . LYS B 1 182 ? -9.922 -64.417 -20.380 1.00 27.50 473 LYS B O 1
ATOM 3576 N N . ALA B 1 183 ? -9.955 -62.170 -20.586 1.00 27.89 474 ALA B N 1
ATOM 3577 C CA . ALA B 1 183 ? -11.057 -61.982 -19.656 1.00 19.89 474 ALA B CA 1
ATOM 3578 C C . ALA B 1 183 ? -12.366 -61.864 -20.427 1.00 25.41 474 ALA B C 1
ATOM 3579 O O . ALA B 1 183 ? -12.386 -61.524 -21.614 1.00 24.16 474 ALA B O 1
ATOM 3581 N N . TYR B 1 184 ? -13.471 -62.164 -19.745 1.00 26.86 475 TYR B N 1
ATOM 3582 C CA . TYR B 1 184 ? -14.773 -62.051 -20.389 1.00 33.50 475 TYR B CA 1
ATOM 3583 C C . TYR B 1 184 ? -15.844 -61.714 -19.360 1.00 32.88 475 TYR B C 1
ATOM 3584 O O . TYR B 1 184 ? -15.683 -61.955 -18.158 1.00 31.61 475 TYR B O 1
ATOM 3593 N N . ASN B 1 185 ? -16.931 -61.137 -19.851 1.00 29.03 476 ASN B N 1
ATOM 3594 C CA . ASN B 1 185 ? -18.083 -60.790 -19.024 1.00 30.97 476 ASN B CA 1
ATOM 3595 C C . ASN B 1 185 ? -19.338 -61.097 -19.834 1.00 33.94 476 ASN B C 1
ATOM 3596 O O . ASN B 1 185 ? -19.289 -61.798 -20.852 1.00 38.17 476 ASN B O 1
ATOM 3601 N N . ALA B 1 186 ? -20.479 -60.570 -19.385 1.00 25.36 477 ALA B N 1
ATOM 3602 C CA . ALA B 1 186 ? -21.747 -60.889 -20.035 1.00 32.65 477 ALA B CA 1
ATOM 3603 C C . ALA B 1 186 ? -21.798 -60.369 -21.464 1.00 30.66 477 ALA B C 1
ATOM 3604 O O . ALA B 1 186 ? -22.483 -60.952 -22.311 1.00 31.89 477 ALA B O 1
ATOM 3606 N N . ALA B 1 187 ? -21.084 -59.281 -21.754 1.00 25.62 478 ALA B N 1
ATOM 3607 C CA . ALA B 1 187 ? -21.120 -58.705 -23.092 1.00 29.62 478 ALA B CA 1
ATOM 3608 C C . ALA B 1 187 ? -20.290 -59.515 -24.079 1.00 37.65 478 ALA B C 1
ATOM 3609 O O . ALA B 1 187 ? -20.704 -59.710 -25.227 1.00 42.90 478 ALA B O 1
ATOM 3611 N N . GLY B 1 188 ? -19.116 -59.981 -23.660 1.00 40.42 479 GLY B N 1
ATOM 3612 C CA . GLY B 1 188 ? -18.252 -60.725 -24.564 1.00 43.21 479 GLY B CA 1
ATOM 3613 C C . GLY B 1 188 ? -16.852 -60.875 -24.006 1.00 34.88 479 GLY B C 1
ATOM 3614 O O . GLY B 1 188 ? -16.634 -60.770 -22.791 1.00 27.17 479 GLY B O 1
ATOM 3615 N N . THR B 1 189 ? -15.902 -61.099 -24.914 1.00 32.09 480 THR B N 1
ATOM 3616 C CA . THR B 1 189 ? -14.527 -61.432 -24.564 1.00 28.22 480 THR B CA 1
ATOM 3617 C C . THR B 1 189 ? -13.593 -60.265 -24.853 1.00 26.36 480 THR B C 1
ATOM 3618 O O . THR B 1 189 ? -13.704 -59.607 -25.892 1.00 34.11 480 THR B O 1
ATOM 3622 N N . GLY B 1 190 ? -12.668 -60.017 -23.931 1.00 26.11 481 GLY B N 1
ATOM 3623 C CA . GLY B 1 190 ? -11.674 -58.990 -24.123 1.00 32.26 481 GLY B CA 1
ATOM 3624 C C . GLY B 1 190 ? -10.493 -59.480 -24.934 1.00 29.99 481 GLY B C 1
ATOM 3625 O O . GLY B 1 190 ? -10.408 -60.647 -25.341 1.00 33.55 481 GLY B O 1
ATOM 3626 N N . PRO B 1 191 ? -9.551 -58.573 -25.180 1.00 22.87 482 PRO B N 1
ATOM 3627 C CA . PRO B 1 191 ? -8.373 -58.930 -25.977 1.00 23.06 482 PRO B CA 1
ATOM 3628 C C . PRO B 1 191 ? -7.452 -59.875 -25.222 1.00 31.43 482 PRO B C 1
ATOM 3629 O O . PRO B 1 191 ? -7.413 -59.903 -23.989 1.00 31.26 482 PRO B O 1
ATOM 3633 N N . ALA B 1 192 ? -6.691 -60.653 -25.990 1.00 31.77 483 ALA B N 1
ATOM 3634 C CA . ALA B 1 192 ? -5.786 -61.635 -25.413 1.00 21.48 483 ALA B CA 1
ATOM 3635 C C . ALA B 1 192 ? -4.472 -60.992 -24.993 1.00 23.97 483 ALA B C 1
ATOM 3636 O O . ALA B 1 192 ? -4.010 -60.012 -25.587 1.00 20.18 483 ALA B O 1
ATOM 3638 N N . SER B 1 193 ? -3.872 -61.553 -23.950 1.00 25.36 484 SER B N 1
ATOM 3639 C CA . SER B 1 193 ? -2.547 -61.121 -23.540 1.00 24.70 484 SER B CA 1
ATOM 3640 C C . SER B 1 193 ? -1.519 -61.533 -24.583 1.00 19.77 484 SER B C 1
ATOM 3641 O O . SER B 1 193 ? -1.783 -62.357 -25.462 1.00 25.06 484 SER B O 1
ATOM 3644 N N . GLN B 1 194 ? -0.332 -60.944 -24.482 1.00 22.23 485 GLN B N 1
ATOM 3645 C CA . GLN B 1 194 ? 0.744 -61.330 -25.383 1.00 25.63 485 GLN B CA 1
ATOM 3646 C C . GLN B 1 194 ? 1.100 -62.795 -25.157 1.00 28.57 485 GLN B C 1
ATOM 3647 O O . GLN B 1 194 ? 1.041 -63.298 -24.030 1.00 29.42 485 GLN B O 1
ATOM 3653 N N . GLU B 1 195 ? 1.427 -63.485 -26.251 1.00 30.38 486 GLU B N 1
ATOM 3654 C CA . GLU B 1 195 ? 1.921 -64.859 -26.215 1.00 27.64 486 GLU B CA 1
ATOM 3655 C C . GLU B 1 195 ? 2.921 -65.074 -25.086 1.00 28.12 486 GLU B C 1
ATOM 3656 O O . GLU B 1 195 ? 3.823 -64.261 -24.871 1.00 39.67 486 GLU B O 1
ATOM 3662 N N . LEU B 1 196 ? 2.759 -66.179 -24.372 1.00 25.30 487 LEU B N 1
ATOM 3663 C CA . LEU B 1 196 ? 3.787 -66.704 -23.483 1.00 28.90 487 LEU B CA 1
ATOM 3664 C C . LEU B 1 196 ? 4.218 -68.060 -24.030 1.00 32.01 487 LEU B C 1
ATOM 3665 O O . LEU B 1 196 ? 3.380 -68.951 -24.210 1.00 33.99 487 LEU B O 1
ATOM 3670 N N . ILE B 1 197 ? 5.508 -68.206 -24.327 1.00 25.48 488 ILE B N 1
ATOM 3671 C CA . ILE B 1 197 ? 6.056 -69.448 -24.868 1.00 30.34 488 ILE B CA 1
ATOM 3672 C C . ILE B 1 197 ? 6.729 -70.210 -23.735 1.00 20.71 488 ILE B C 1
ATOM 3673 O O . ILE B 1 197 ? 7.703 -69.730 -23.141 1.00 25.67 488 ILE B O 1
ATOM 3678 N N . VAL B 1 198 ? 6.210 -71.395 -23.432 1.00 21.26 489 VAL B N 1
ATOM 3679 C CA . VAL B 1 198 ? 6.635 -72.178 -22.279 1.00 28.63 489 VAL B CA 1
ATOM 3680 C C . VAL B 1 198 ? 6.895 -73.608 -22.729 1.00 31.11 489 VAL B C 1
ATOM 3681 O O . VAL B 1 198 ? 6.088 -74.199 -23.458 1.00 21.70 489 VAL B O 1
ATOM 3685 N N . LYS B 1 199 ? 8.020 -74.165 -22.292 1.00 34.78 490 LYS B N 1
ATOM 3686 C CA . LYS B 1 199 ? 8.429 -75.513 -22.658 1.00 28.32 490 LYS B CA 1
ATOM 3687 C C . LYS B 1 199 ? 8.244 -76.447 -21.469 1.00 29.81 490 LYS B C 1
ATOM 3688 O O . LYS B 1 199 ? 8.695 -76.145 -20.357 1.00 23.67 490 LYS B O 1
ATOM 3694 N N . THR B 1 200 ? 7.576 -77.573 -21.704 1.00 23.67 491 THR B N 1
ATOM 3695 C CA . THR B 1 200 ? 7.425 -78.580 -20.669 1.00 28.16 491 THR B CA 1
ATOM 3696 C C . THR B 1 200 ? 8.759 -79.267 -20.387 1.00 29.12 491 THR B C 1
ATOM 3697 O O . THR B 1 200 ? 9.668 -79.298 -21.224 1.00 24.82 491 THR B O 1
ATOM 3701 N N . LEU B 1 201 ? 8.864 -79.834 -19.187 1.00 27.36 492 LEU B N 1
ATOM 3702 C CA . LEU B 1 201 ? 10.080 -80.517 -18.775 1.00 29.17 492 LEU B CA 1
ATOM 3703 C C . LEU B 1 201 ? 10.276 -81.809 -19.576 1.00 27.22 492 LEU B C 1
ATOM 3704 O O . LEU B 1 201 ? 9.404 -82.250 -20.331 1.00 26.10 492 LEU B O 1
ATOM 3709 N N . ASP B 1 202 ? 11.456 -82.412 -19.417 1.00 35.40 493 ASP B N 1
ATOM 3710 C CA . ASP B 1 202 ? 11.771 -83.665 -20.092 1.00 26.43 493 ASP B CA 1
ATOM 3711 C C . ASP B 1 202 ? 11.546 -84.891 -19.218 1.00 28.97 493 ASP B C 1
ATOM 3712 O O . ASP B 1 202 ? 11.548 -86.011 -19.739 1.00 31.38 493 ASP B O 1
ATOM 3717 N N . GLY B 1 203 ? 11.346 -84.713 -17.914 1.00 28.99 494 GLY B N 1
ATOM 3718 C CA . GLY B 1 203 ? 11.247 -85.852 -17.027 1.00 29.35 494 GLY B CA 1
ATOM 3719 C C . GLY B 1 203 ? 12.550 -86.578 -16.786 1.00 32.25 494 GLY B C 1
ATOM 3720 O O . GLY B 1 203 ? 12.533 -87.692 -16.255 1.00 38.37 494 GLY B O 1
ATOM 3721 N N . VAL B 1 204 ? 13.684 -85.978 -17.151 1.00 29.28 495 VAL B N 1
ATOM 3722 C CA . VAL B 1 204 ? 14.987 -86.614 -17.008 1.00 32.09 495 VAL B CA 1
ATOM 3723 C C . VAL B 1 204 ? 15.867 -85.769 -16.097 1.00 26.64 495 VAL B C 1
ATOM 3724 O O . VAL B 1 204 ? 16.376 -86.251 -15.078 1.00 24.59 495 VAL B O 1
ATOM 3728 N N . LEU B 1 205 ? 16.067 -84.508 -16.475 1.00 30.22 496 LEU B N 1
ATOM 3729 C CA . LEU B 1 205 ? 16.863 -83.586 -15.682 1.00 28.83 496 LEU B CA 1
ATOM 3730 C C . LEU B 1 205 ? 16.063 -83.094 -14.472 1.00 30.02 496 LEU B C 1
ATOM 3731 O O . LEU B 1 205 ? 14.833 -83.204 -14.446 1.00 31.33 496 LEU B O 1
ATOM 3736 N N . PRO B 1 206 ? 16.736 -82.556 -13.448 1.00 26.78 497 PRO B N 1
ATOM 3737 C CA . PRO B 1 206 ? 16.000 -82.111 -12.254 1.00 30.16 497 PRO B CA 1
ATOM 3738 C C . PRO B 1 206 ? 15.068 -80.946 -12.556 1.00 34.69 497 PRO B C 1
ATOM 3739 O O . PRO B 1 206 ? 15.315 -80.134 -13.451 1.00 31.85 497 PRO B O 1
ATOM 3743 N N . ARG B 1 207 ? 13.977 -80.878 -11.794 1.00 48.49 498 ARG B N 1
ATOM 3744 C CA . ARG B 1 207 ? 13.073 -79.745 -11.877 1.00 41.21 498 ARG B CA 1
ATOM 3745 C C . ARG B 1 207 ? 13.738 -78.499 -11.290 1.00 35.19 498 ARG B C 1
ATOM 3746 O O . ARG B 1 207 ? 14.646 -78.600 -10.461 1.00 31.82 498 ARG B O 1
ATOM 3754 N N . PRO B 1 208 ? 13.306 -77.312 -11.706 1.00 36.50 499 PRO B N 1
ATOM 3755 C CA . PRO B 1 208 ? 13.896 -76.076 -11.175 1.00 30.49 499 PRO B CA 1
ATOM 3756 C C . PRO B 1 208 ? 13.547 -75.885 -9.711 1.00 28.35 499 PRO B C 1
ATOM 3757 O O . PRO B 1 208 ? 12.375 -75.998 -9.320 1.00 38.62 499 PRO B O 1
ATOM 3761 N N . PRO B 1 209 ? 14.534 -75.582 -8.872 1.00 23.98 500 PRO B N 1
ATOM 3762 C CA . PRO B 1 209 ? 14.244 -75.304 -7.460 1.00 29.04 500 PRO B CA 1
ATOM 3763 C C . PRO B 1 209 ? 13.386 -74.057 -7.307 1.00 28.73 500 PRO B C 1
ATOM 3764 O O . PRO B 1 209 ? 13.275 -73.227 -8.212 1.00 29.42 500 PRO B O 1
ATOM 3768 N N . SER B 1 210 ? 12.767 -73.939 -6.136 1.00 32.09 501 SER B N 1
ATOM 3769 C CA . SER B 1 210 ? 11.997 -72.754 -5.759 1.00 38.91 501 SER B CA 1
ATOM 3770 C C . SER B 1 210 ? 12.854 -71.927 -4.806 1.00 31.11 501 SER B C 1
ATOM 3771 O O . SER B 1 210 ? 12.930 -72.226 -3.613 1.00 40.57 501 SER B O 1
ATOM 3774 N N . VAL B 1 211 ? 13.498 -70.879 -5.324 1.00 25.36 502 VAL B N 1
ATOM 3775 C CA . VAL B 1 211 ? 14.412 -70.062 -4.526 1.00 31.37 502 VAL B CA 1
ATOM 3776 C C . VAL B 1 211 ? 13.667 -68.869 -3.949 1.00 29.36 502 VAL B C 1
ATOM 3777 O O . VAL B 1 211 ? 12.818 -68.259 -4.614 1.00 35.78 502 VAL B O 1
ATOM 3781 N N . SER B 1 212 ? 13.975 -68.545 -2.695 1.00 27.63 503 SER B N 1
ATOM 3782 C CA . SER B 1 212 ? 13.353 -67.430 -2.005 1.00 28.81 503 SER B CA 1
ATOM 3783 C C . SER B 1 212 ? 14.400 -66.726 -1.158 1.00 27.67 503 SER B C 1
ATOM 3784 O O . SER B 1 212 ? 15.353 -67.347 -0.680 1.00 29.19 503 SER B O 1
ATOM 3787 N N . LEU B 1 213 ? 14.210 -65.423 -0.975 1.00 27.10 504 LEU B N 1
ATOM 3788 C CA . LEU B 1 213 ? 15.127 -64.644 -0.157 1.00 21.97 504 LEU B CA 1
ATOM 3789 C C . LEU B 1 213 ? 14.919 -64.969 1.317 1.00 26.62 504 LEU B C 1
ATOM 3790 O O . LEU B 1 213 ? 13.787 -64.982 1.809 1.00 27.67 504 LEU B O 1
ATOM 3795 N N . LEU B 1 214 ? 16.013 -65.251 2.018 1.00 32.41 505 LEU B N 1
ATOM 3796 C CA . LEU B 1 214 ? 15.974 -65.558 3.442 1.00 33.92 505 LEU B CA 1
ATOM 3797 C C . LEU B 1 214 ? 16.333 -64.354 4.302 1.00 43.24 505 LEU B C 1
ATOM 3798 O O . LEU B 1 214 ? 15.582 -63.987 5.210 1.00 44.56 505 LEU B O 1
ATOM 3803 N N . SER B 1 215 ? 17.471 -63.727 4.020 1.00 44.60 506 SER B N 1
ATOM 3804 C CA . SER B 1 215 ? 17.967 -62.606 4.803 1.00 33.68 506 SER B CA 1
ATOM 3805 C C . SER B 1 215 ? 18.957 -61.824 3.952 1.00 37.69 506 SER B C 1
ATOM 3806 O O . SER B 1 215 ? 19.514 -62.339 2.979 1.00 44.10 506 SER B O 1
ATOM 3809 N N . ALA B 1 216 ? 19.164 -60.568 4.329 1.00 46.43 507 ALA B N 1
ATOM 3810 C CA . ALA B 1 216 ? 20.149 -59.728 3.668 1.00 43.72 507 ALA B CA 1
ATOM 3811 C C . ALA B 1 216 ? 20.763 -58.806 4.705 1.00 46.49 507 ALA B C 1
ATOM 3812 O O . ALA B 1 216 ? 20.122 -58.457 5.700 1.00 55.11 507 ALA B O 1
ATOM 3814 N N . SER B 1 217 ? 22.014 -58.425 4.471 1.00 43.35 508 SER B N 1
ATOM 3815 C CA . SER B 1 217 ? 22.685 -57.451 5.318 1.00 47.16 508 SER B CA 1
ATOM 3816 C C . SER B 1 217 ? 23.533 -56.552 4.426 1.00 48.65 508 SER B C 1
ATOM 3817 O O . SER B 1 217 ? 23.401 -56.557 3.199 1.00 47.85 508 SER B O 1
ATOM 3820 N N . ASP B 1 218 ? 24.405 -55.761 5.051 1.00 52.19 509 ASP B N 1
ATOM 3821 C CA . ASP B 1 218 ? 25.271 -54.872 4.284 1.00 49.91 509 ASP B CA 1
ATOM 3822 C C . ASP B 1 218 ? 26.310 -55.646 3.487 1.00 41.83 509 ASP B C 1
ATOM 3823 O O . ASP B 1 218 ? 26.735 -55.190 2.420 1.00 44.09 509 ASP B O 1
ATOM 3828 N N . SER B 1 219 ? 26.723 -56.809 3.982 1.00 38.46 510 SER B N 1
ATOM 3829 C CA . SER B 1 219 ? 27.795 -57.585 3.383 1.00 34.92 510 SER B CA 1
ATOM 3830 C C . SER B 1 219 ? 27.357 -58.972 2.924 1.00 42.05 510 SER B C 1
ATOM 3831 O O . SER B 1 219 ? 28.157 -59.680 2.300 1.00 38.96 510 SER B O 1
ATOM 3834 N N . THR B 1 220 ? 26.116 -59.381 3.198 1.00 38.79 511 THR B N 1
ATOM 3835 C CA . THR B 1 220 ? 25.707 -60.764 2.992 1.00 37.57 511 THR B CA 1
ATOM 3836 C C . THR B 1 220 ? 24.305 -60.840 2.404 1.00 32.53 511 THR B C 1
ATOM 3837 O O . THR B 1 220 ? 23.494 -59.920 2.542 1.00 35.08 511 THR B O 1
ATOM 3841 N N . ILE B 1 221 ? 24.035 -61.973 1.754 1.00 34.54 512 ILE B N 1
ATOM 3842 C CA . ILE B 1 221 ? 22.713 -62.348 1.259 1.00 26.27 512 ILE B CA 1
ATOM 3843 C C . ILE B 1 221 ? 22.536 -63.836 1.514 1.00 27.13 512 ILE B C 1
ATOM 3844 O O . ILE B 1 221 ? 23.452 -64.622 1.252 1.00 33.47 512 ILE B O 1
ATOM 3849 N N . SER B 1 222 ? 21.371 -64.226 2.032 1.00 31.17 513 SER B N 1
ATOM 3850 C CA . SER B 1 222 ? 21.051 -65.626 2.281 1.00 31.46 513 SER B CA 1
ATOM 3851 C C . SER B 1 222 ? 19.772 -65.999 1.550 1.00 31.82 513 SER B C 1
ATOM 3852 O O . SER B 1 222 ? 18.802 -65.234 1.553 1.00 26.66 513 SER B O 1
ATOM 3855 N N . VAL B 1 223 ? 19.774 -67.180 0.922 1.00 26.30 514 VAL B N 1
ATOM 3856 C CA . VAL B 1 223 ? 18.624 -67.669 0.171 1.00 30.50 514 VAL B CA 1
ATOM 3857 C C . VAL B 1 223 ? 18.392 -69.132 0.515 1.00 33.04 514 VAL B C 1
ATOM 3858 O O . VAL B 1 223 ? 19.293 -69.839 0.970 1.00 35.68 514 VAL B O 1
ATOM 3862 N N . LYS B 1 224 ? 17.158 -69.580 0.292 1.00 30.51 515 LYS B N 1
ATOM 3863 C CA . LYS B 1 224 ? 16.760 -70.957 0.536 1.00 27.12 515 LYS B CA 1
ATOM 3864 C C . LYS B 1 224 ? 15.984 -71.471 -0.669 1.00 31.72 515 LYS B C 1
ATOM 3865 O O . LYS B 1 224 ? 15.525 -70.701 -1.519 1.00 31.40 515 LYS B O 1
ATOM 3871 N N . TRP B 1 225 ? 15.835 -72.792 -0.731 1.00 38.99 516 TRP B N 1
ATOM 3872 C CA . TRP B 1 225 ? 15.065 -73.416 -1.797 1.00 37.63 516 TRP B CA 1
ATOM 3873 C C . TRP B 1 225 ? 14.581 -74.783 -1.334 1.00 44.11 516 TRP B C 1
ATOM 3874 O O . TRP B 1 225 ? 15.175 -75.401 -0.447 1.00 42.27 516 TRP B O 1
ATOM 3885 N N . GLY B 1 226 ? 13.489 -75.241 -1.942 1.00 46.55 517 GLY B N 1
ATOM 3886 C CA . GLY B 1 226 ? 12.955 -76.551 -1.615 1.00 67.78 517 GLY B CA 1
ATOM 3887 C C . GLY B 1 226 ? 13.651 -77.644 -2.411 1.00 84.86 517 GLY B C 1
ATOM 3888 O O . GLY B 1 226 ? 14.004 -77.467 -3.577 1.00 78.37 517 GLY B O 1
ATOM 3889 N N . HIS B 1 227 ? 13.851 -78.786 -1.757 1.00 93.91 518 HIS B N 1
ATOM 3890 C CA . HIS B 1 227 ? 14.478 -79.922 -2.416 1.00 114.90 518 HIS B CA 1
ATOM 3891 C C . HIS B 1 227 ? 13.568 -80.469 -3.509 1.00 146.11 518 HIS B C 1
ATOM 3892 O O . HIS B 1 227 ? 12.346 -80.538 -3.350 1.00 108.96 518 HIS B O 1
ATOM 3899 N N . THR B 1 228 ? 14.173 -80.861 -4.622 1.00 197.31 519 THR B N 1
ATOM 3900 C CA . THR B 1 228 ? 13.415 -81.343 -5.763 1.00 137.84 519 THR B CA 1
ATOM 3901 C C . THR B 1 228 ? 12.979 -82.795 -5.541 1.00 115.74 519 THR B C 1
ATOM 3902 O O . THR B 1 228 ? 11.789 -83.125 -5.605 1.00 100.35 519 THR B O 1
ATOM 3906 N N . ASP B 1 232 ? 11.922 -86.963 -10.473 1.00 91.26 523 ASP B N 1
ATOM 3907 C CA . ASP B 1 232 ? 12.854 -86.560 -9.429 1.00 107.46 523 ASP B CA 1
ATOM 3908 C C . ASP B 1 232 ? 13.893 -87.638 -9.162 1.00 100.56 523 ASP B C 1
ATOM 3909 O O . ASP B 1 232 ? 13.979 -88.243 -8.078 1.00 80.81 523 ASP B O 1
ATOM 3914 N N . GLU B 1 233 ? 14.671 -87.871 -10.209 1.00 89.15 524 GLU B N 1
ATOM 3915 C CA . GLU B 1 233 ? 15.845 -88.714 -10.127 1.00 85.46 524 GLU B CA 1
ATOM 3916 C C . GLU B 1 233 ? 16.846 -88.097 -9.150 1.00 89.22 524 GLU B C 1
ATOM 3917 O O . GLU B 1 233 ? 16.984 -86.867 -9.102 1.00 77.50 524 GLU B O 1
ATOM 3923 N N . PRO B 1 234 ? 17.543 -88.926 -8.341 1.00 87.77 525 PRO B N 1
ATOM 3924 C CA . PRO B 1 234 ? 18.394 -88.394 -7.263 1.00 86.94 525 PRO B CA 1
ATOM 3925 C C . PRO B 1 234 ? 19.264 -87.202 -7.639 1.00 78.18 525 PRO B C 1
ATOM 3926 O O . PRO B 1 234 ? 20.112 -87.286 -8.533 1.00 98.33 525 PRO B O 1
ATOM 3930 N N . VAL B 1 235 ? 19.057 -86.087 -6.941 1.00 55.04 526 VAL B N 1
ATOM 3931 C CA . VAL B 1 235 ? 19.834 -84.878 -7.184 1.00 54.10 526 VAL B CA 1
ATOM 3932 C C . VAL B 1 235 ? 21.238 -85.069 -6.628 1.00 51.79 526 VAL B C 1
ATOM 3933 O O . VAL B 1 235 ? 21.418 -85.377 -5.443 1.00 55.41 526 VAL B O 1
ATOM 3937 N N . THR B 1 236 ? 22.243 -84.886 -7.481 1.00 45.66 527 THR B N 1
ATOM 3938 C CA . THR B 1 236 ? 23.627 -85.034 -7.056 1.00 45.68 527 THR B CA 1
ATOM 3939 C C . THR B 1 236 ? 24.231 -83.746 -6.513 1.00 57.65 527 THR B C 1
ATOM 3940 O O . THR B 1 236 ? 25.279 -83.802 -5.860 1.00 66.51 527 THR B O 1
ATOM 3944 N N . GLY B 1 237 ? 23.609 -82.598 -6.758 1.00 56.13 528 GLY B N 1
ATOM 3945 C CA . GLY B 1 237 ? 24.145 -81.351 -6.250 1.00 57.05 528 GLY B CA 1
ATOM 3946 C C . GLY B 1 237 ? 23.409 -80.155 -6.813 1.00 47.70 528 GLY B C 1
ATOM 3947 O O . GLY B 1 237 ? 22.507 -80.277 -7.649 1.00 43.23 528 GLY B O 1
ATOM 3948 N N . TYR B 1 238 ? 23.819 -78.982 -6.330 1.00 40.24 529 TYR B N 1
ATOM 3949 C CA . TYR B 1 238 ? 23.240 -77.713 -6.741 1.00 36.30 529 TYR B CA 1
ATOM 3950 C C . TYR B 1 238 ? 24.344 -76.732 -7.104 1.00 41.14 529 TYR B C 1
ATOM 3951 O O . TYR B 1 238 ? 25.465 -76.818 -6.595 1.00 43.45 529 TYR B O 1
ATOM 3960 N N . THR B 1 239 ? 24.010 -75.784 -7.977 1.00 35.96 530 THR B N 1
ATOM 3961 C CA . THR B 1 239 ? 24.902 -74.680 -8.311 1.00 31.42 530 THR B CA 1
ATOM 3962 C C . THR B 1 239 ? 24.166 -73.371 -8.065 1.00 30.86 530 THR B C 1
ATOM 3963 O O . THR B 1 239 ? 23.099 -73.140 -8.644 1.00 37.40 530 THR B O 1
ATOM 3967 N N . LEU B 1 240 ? 24.734 -72.523 -7.210 1.00 27.64 531 LEU B N 1
ATOM 3968 C CA . LEU B 1 240 ? 24.222 -71.180 -6.969 1.00 22.45 531 LEU B CA 1
ATOM 3969 C C . LEU B 1 240 ? 24.982 -70.188 -7.841 1.00 27.35 531 LEU B C 1
ATOM 3970 O O . LEU B 1 240 ? 26.218 -70.191 -7.862 1.00 34.00 531 LEU B O 1
ATOM 3975 N N . HIS B 1 241 ? 24.241 -69.339 -8.550 1.00 22.81 532 HIS B N 1
ATOM 3976 C CA . HIS B 1 241 ? 24.809 -68.336 -9.440 1.00 28.51 532 HIS B CA 1
ATOM 3977 C C . HIS B 1 241 ? 24.454 -66.945 -8.933 1.00 30.51 532 HIS B C 1
ATOM 3978 O O . HIS B 1 241 ? 23.338 -66.716 -8.456 1.00 27.96 532 HIS B O 1
ATOM 3985 N N . TYR B 1 242 ? 25.398 -66.011 -9.037 1.00 24.36 533 TYR B N 1
ATOM 3986 C CA . TYR B 1 242 ? 25.130 -64.654 -8.589 1.00 31.35 533 TYR B CA 1
ATOM 3987 C C . TYR B 1 242 ? 26.017 -63.672 -9.340 1.00 27.73 533 TYR B C 1
ATOM 3988 O O . TYR B 1 242 ? 27.022 -64.049 -9.944 1.00 33.32 533 TYR B O 1
ATOM 3997 N N . ARG B 1 243 ? 25.623 -62.400 -9.297 1.00 21.24 534 ARG B N 1
ATOM 3998 C CA . ARG B 1 243 ? 26.335 -61.326 -9.981 1.00 28.46 534 ARG B CA 1
ATOM 3999 C C . ARG B 1 243 ? 25.805 -59.982 -9.495 1.00 29.91 534 ARG B C 1
ATOM 4000 O O . ARG B 1 243 ? 24.625 -59.855 -9.153 1.00 26.67 534 ARG B O 1
ATOM 4008 N N . LYS B 1 244 ? 26.688 -58.985 -9.470 1.00 35.43 535 LYS B N 1
ATOM 4009 C CA . LYS B 1 244 ? 26.239 -57.608 -9.328 1.00 25.94 535 LYS B CA 1
ATOM 4010 C C . LYS B 1 244 ? 25.413 -57.215 -10.546 1.00 25.71 535 LYS B C 1
ATOM 4011 O O . LYS B 1 244 ? 25.518 -57.819 -11.615 1.00 39.67 535 LYS B O 1
ATOM 4017 N N . LYS B 1 245 ? 24.588 -56.180 -10.385 1.00 40.70 536 LYS B N 1
ATOM 4018 C CA . LYS B 1 245 ? 23.820 -55.701 -11.530 1.00 40.44 536 LYS B CA 1
ATOM 4019 C C . LYS B 1 245 ? 24.734 -55.262 -12.668 1.00 42.30 536 LYS B C 1
ATOM 4020 O O . LYS B 1 245 ? 24.343 -55.328 -13.840 1.00 47.58 536 LYS B O 1
ATOM 4026 N N . VAL B 1 246 ? 25.947 -54.819 -12.348 1.00 39.53 537 VAL B N 1
ATOM 4027 C CA . VAL B 1 246 ? 26.987 -54.564 -13.339 1.00 42.03 537 VAL B CA 1
ATOM 4028 C C . VAL B 1 246 ? 28.176 -55.438 -12.949 1.00 40.38 537 VAL B C 1
ATOM 4029 O O . VAL B 1 246 ? 28.995 -55.070 -12.099 1.00 48.12 537 VAL B O 1
ATOM 4033 N N . GLY B 1 247 ? 28.266 -56.614 -13.551 1.00 35.75 538 GLY B N 1
ATOM 4034 C CA . GLY B 1 247 ? 29.307 -57.551 -13.181 1.00 37.40 538 GLY B CA 1
ATOM 4035 C C . GLY B 1 247 ? 29.048 -58.906 -13.794 1.00 45.91 538 GLY B C 1
ATOM 4036 O O . GLY B 1 247 ? 27.971 -59.181 -14.334 1.00 42.86 538 GLY B O 1
ATOM 4037 N N . HIS B 1 248 ? 30.063 -59.760 -13.692 1.00 36.82 539 HIS B N 1
ATOM 4038 C CA . HIS B 1 248 ? 30.030 -61.084 -14.295 1.00 42.62 539 HIS B CA 1
ATOM 4039 C C . HIS B 1 248 ? 29.384 -62.096 -13.358 1.00 38.78 539 HIS B C 1
ATOM 4040 O O . HIS B 1 248 ? 29.375 -61.928 -12.135 1.00 36.86 539 HIS B O 1
ATOM 4047 N N . TRP B 1 249 ? 28.848 -63.159 -13.953 1.00 36.84 540 TRP B N 1
ATOM 4048 C CA . TRP B 1 249 ? 28.292 -64.256 -13.177 1.00 28.60 540 TRP B CA 1
ATOM 4049 C C . TRP B 1 249 ? 29.398 -65.019 -12.461 1.00 25.49 540 TRP B C 1
ATOM 4050 O O . TRP B 1 249 ? 30.445 -65.319 -13.038 1.00 29.42 540 TRP B O 1
ATOM 4061 N N . LEU B 1 250 ? 29.163 -65.331 -11.194 1.00 37.74 541 LEU B N 1
ATOM 4062 C CA . LEU B 1 250 ? 30.032 -66.208 -10.427 1.00 39.53 541 LEU B CA 1
ATOM 4063 C C . LEU B 1 250 ? 29.222 -67.410 -9.958 1.00 42.69 541 LEU B C 1
ATOM 4064 O O . LEU B 1 250 ? 27.999 -67.328 -9.803 1.00 38.19 541 LEU B O 1
ATOM 4069 N N . HIS B 1 251 ? 29.911 -68.531 -9.750 1.00 42.94 542 HIS B N 1
ATOM 4070 C CA . HIS B 1 251 ? 29.268 -69.831 -9.594 1.00 44.66 542 HIS B CA 1
ATOM 4071 C C . HIS B 1 251 ? 29.795 -70.518 -8.346 1.00 56.76 542 HIS B C 1
ATOM 4072 O O . HIS B 1 251 ? 30.992 -70.799 -8.246 1.00 71.89 542 HIS B O 1
ATOM 4079 N N . VAL B 1 252 ? 28.896 -70.805 -7.402 1.00 51.87 543 VAL B N 1
ATOM 4080 C CA . VAL B 1 252 ? 29.235 -71.504 -6.170 1.00 48.02 543 VAL B CA 1
ATOM 4081 C C . VAL B 1 252 ? 28.733 -72.939 -6.291 1.00 55.64 543 VAL B C 1
ATOM 4082 O O . VAL B 1 252 ? 27.510 -73.165 -6.265 1.00 44.27 543 VAL B O 1
ATOM 4086 N N . PRO B 1 253 ? 29.616 -73.935 -6.426 1.00 56.61 544 PRO B N 1
ATOM 4087 C CA . PRO B 1 253 ? 29.154 -75.325 -6.534 1.00 58.30 544 PRO B CA 1
ATOM 4088 C C . PRO B 1 253 ? 28.867 -75.906 -5.156 1.00 55.75 544 PRO B C 1
ATOM 4089 O O . PRO B 1 253 ? 29.670 -75.768 -4.230 1.00 58.96 544 PRO B O 1
ATOM 4093 N N . LEU B 1 254 ? 27.713 -76.554 -5.024 1.00 60.17 545 LEU B N 1
ATOM 4094 C CA . LEU B 1 254 ? 27.255 -77.124 -3.758 1.00 61.65 545 LEU B CA 1
ATOM 4095 C C . LEU B 1 254 ? 27.164 -78.634 -3.928 1.00 70.21 545 LEU B C 1
ATOM 4096 O O . LEU B 1 254 ? 26.113 -79.166 -4.295 1.00 62.10 545 LEU B O 1
ATOM 4101 N N . LEU B 1 255 ? 28.284 -79.314 -3.660 1.00 109.92 546 LEU B N 1
ATOM 4102 C CA . LEU B 1 255 ? 28.322 -80.773 -3.679 1.00 160.14 546 LEU B CA 1
ATOM 4103 C C . LEU B 1 255 ? 27.212 -81.379 -2.835 1.00 180.81 546 LEU B C 1
ATOM 4104 O O . LEU B 1 255 ? 26.670 -82.437 -3.178 1.00 102.21 546 LEU B O 1
ATOM 4109 N N . ALA B 1 256 ? 26.853 -80.717 -1.741 1.00 119.74 547 ALA B N 1
ATOM 4110 C CA . ALA B 1 256 ? 25.884 -81.247 -0.797 1.00 98.34 547 ALA B CA 1
ATOM 4111 C C . ALA B 1 256 ? 24.493 -81.195 -1.414 1.00 80.27 547 ALA B C 1
ATOM 4112 O O . ALA B 1 256 ? 24.061 -80.142 -1.894 1.00 76.89 547 ALA B O 1
ATOM 4114 N N . SER B 1 257 ? 23.810 -82.336 -1.436 1.00 66.87 548 SER B N 1
ATOM 4115 C CA . SER B 1 257 ? 22.394 -82.360 -1.772 1.00 56.40 548 SER B CA 1
ATOM 4116 C C . SER B 1 257 ? 21.499 -82.230 -0.546 1.00 67.09 548 SER B C 1
ATOM 4117 O O . SER B 1 257 ? 20.294 -81.993 -0.696 1.00 62.04 548 SER B O 1
ATOM 4120 N N . ASP B 1 258 ? 22.055 -82.388 0.659 1.00 71.23 549 ASP B N 1
ATOM 4121 C CA . ASP B 1 258 ? 21.320 -82.026 1.869 1.00 79.65 549 ASP B CA 1
ATOM 4122 C C . ASP B 1 258 ? 21.111 -80.518 1.926 1.00 78.32 549 ASP B C 1
ATOM 4123 O O . ASP B 1 258 ? 20.113 -80.035 2.472 1.00 79.91 549 ASP B O 1
ATOM 4128 N N . GLN B 1 259 ? 22.066 -79.772 1.374 1.00 72.71 550 GLN B N 1
ATOM 4129 C CA . GLN B 1 259 ? 22.022 -78.332 1.136 1.00 79.00 550 GLN B CA 1
ATOM 4130 C C . GLN B 1 259 ? 20.666 -77.870 0.618 1.00 65.39 550 GLN B C 1
ATOM 4131 O O . GLN B 1 259 ? 20.177 -78.361 -0.409 1.00 62.93 550 GLN B O 1
ATOM 4137 N N . THR B 1 260 ? 20.046 -76.936 1.346 1.00 50.80 551 THR B N 1
ATOM 4138 C CA . THR B 1 260 ? 18.929 -76.148 0.839 1.00 45.68 551 THR B CA 1
ATOM 4139 C C . THR B 1 260 ? 19.055 -74.674 1.220 1.00 44.05 551 THR B C 1
ATOM 4140 O O . THR B 1 260 ? 18.091 -73.915 1.053 1.00 30.16 551 THR B O 1
ATOM 4144 N N . ARG B 1 261 ? 20.219 -74.250 1.714 1.00 39.56 552 ARG B N 1
ATOM 4145 C CA . ARG B 1 261 ? 20.458 -72.870 2.101 1.00 36.94 552 ARG B CA 1
ATOM 4146 C C . ARG B 1 261 ? 21.871 -72.471 1.711 1.00 37.68 552 ARG B C 1
ATOM 4147 O O . ARG B 1 261 ? 22.769 -73.311 1.607 1.00 43.16 552 ARG B O 1
ATOM 4155 N N . TYR B 1 262 ? 22.067 -71.167 1.526 1.00 33.65 553 TYR B N 1
ATOM 4156 C CA . TYR B 1 262 ? 23.410 -70.645 1.328 1.00 31.80 553 TYR B CA 1
ATOM 4157 C C . TYR B 1 262 ? 23.427 -69.157 1.645 1.00 31.09 553 TYR B C 1
ATOM 4158 O O . TYR B 1 262 ? 22.462 -68.443 1.359 1.00 33.18 553 TYR B O 1
ATOM 4167 N N . THR B 1 263 ? 24.532 -68.700 2.231 1.00 30.12 554 THR B N 1
ATOM 4168 C CA . THR B 1 263 ? 24.733 -67.292 2.559 1.00 32.35 554 THR B CA 1
ATOM 4169 C C . THR B 1 263 ? 25.949 -66.774 1.802 1.00 36.34 554 THR B C 1
ATOM 4170 O O . THR B 1 263 ? 27.076 -67.219 2.047 1.00 37.54 554 THR B O 1
ATOM 4174 N N . LEU B 1 264 ? 25.717 -65.839 0.886 1.00 34.00 555 LEU B N 1
ATOM 4175 C CA . LEU B 1 264 ? 26.814 -65.141 0.231 1.00 30.70 555 LEU B CA 1
ATOM 4176 C C . LEU B 1 264 ? 27.447 -64.146 1.195 1.00 33.72 555 LEU B C 1
ATOM 4177 O O . LEU B 1 264 ? 26.749 -63.450 1.935 1.00 34.06 555 LEU B O 1
ATOM 4182 N N . THR B 1 265 ? 28.774 -64.076 1.188 1.00 35.58 556 THR B N 1
ATOM 4183 C CA . THR B 1 265 ? 29.492 -63.175 2.078 1.00 38.93 556 THR B CA 1
ATOM 4184 C C . THR B 1 265 ? 30.485 -62.339 1.281 1.00 41.57 556 THR B C 1
ATOM 4185 O O . THR B 1 265 ? 30.799 -62.636 0.125 1.00 41.67 556 THR B O 1
ATOM 4189 N N . GLY B 1 266 ? 30.974 -61.277 1.918 1.00 36.42 557 GLY B N 1
ATOM 4190 C CA . GLY B 1 266 ? 31.945 -60.407 1.282 1.00 33.19 557 GLY B CA 1
ATOM 4191 C C . GLY B 1 266 ? 31.383 -59.525 0.189 1.00 51.26 557 GLY B C 1
ATOM 4192 O O . GLY B 1 266 ? 32.125 -59.115 -0.712 1.00 50.99 557 GLY B O 1
ATOM 4193 N N . LEU B 1 267 ? 30.093 -59.206 0.247 1.00 35.38 558 LEU B N 1
ATOM 4194 C CA . LEU B 1 267 ? 29.459 -58.441 -0.813 1.00 36.75 558 LEU B CA 1
ATOM 4195 C C . LEU B 1 267 ? 29.668 -56.943 -0.603 1.00 39.66 558 LEU B C 1
ATOM 4196 O O . LEU B 1 267 ? 30.152 -56.492 0.436 1.00 48.66 558 LEU B O 1
ATOM 4201 N N . ASP B 1 268 ? 29.284 -56.171 -1.614 1.00 35.52 559 ASP B N 1
ATOM 4202 C CA . ASP B 1 268 ? 29.392 -54.723 -1.577 1.00 35.35 559 ASP B CA 1
ATOM 4203 C C . ASP B 1 268 ? 28.116 -54.113 -1.017 1.00 42.28 559 ASP B C 1
ATOM 4204 O O . ASP B 1 268 ? 27.016 -54.636 -1.215 1.00 40.06 559 ASP B O 1
ATOM 4209 N N . SER B 1 269 ? 28.273 -52.991 -0.320 1.00 41.72 560 SER B N 1
ATOM 4210 C CA . SER B 1 269 ? 27.129 -52.310 0.266 1.00 38.55 560 SER B CA 1
ATOM 4211 C C . SER B 1 269 ? 26.319 -51.592 -0.808 1.00 35.89 560 SER B C 1
ATOM 4212 O O . SER B 1 269 ? 26.846 -51.174 -1.841 1.00 40.56 560 SER B O 1
ATOM 4215 N N . ASP B 1 270 ? 25.019 -51.457 -0.548 1.00 46.76 561 ASP B N 1
ATOM 4216 C CA . ASP B 1 270 ? 24.102 -50.752 -1.440 1.00 51.32 561 ASP B CA 1
ATOM 4217 C C . ASP B 1 270 ? 24.288 -51.203 -2.888 1.00 44.54 561 ASP B C 1
ATOM 4218 O O . ASP B 1 270 ? 24.474 -50.398 -3.803 1.00 49.12 561 ASP B O 1
ATOM 4223 N N . THR B 1 271 ? 24.265 -52.517 -3.087 1.00 49.95 562 THR B N 1
ATOM 4224 C CA . THR B 1 271 ? 24.478 -53.109 -4.399 1.00 39.14 562 THR B CA 1
ATOM 4225 C C . THR B 1 271 ? 23.415 -54.165 -4.660 1.00 47.93 562 THR B C 1
ATOM 4226 O O . THR B 1 271 ? 23.100 -54.975 -3.782 1.00 46.96 562 THR B O 1
ATOM 4230 N N . THR B 1 272 ? 22.861 -54.148 -5.869 1.00 46.01 563 THR B N 1
ATOM 4231 C CA . THR B 1 272 ? 21.859 -55.125 -6.271 1.00 37.17 563 THR B CA 1
ATOM 4232 C C . THR B 1 272 ? 22.541 -56.342 -6.881 1.00 31.65 563 THR B C 1
ATOM 4233 O O . THR B 1 272 ? 23.344 -56.213 -7.811 1.00 34.45 563 THR B O 1
ATOM 4237 N N . TYR B 1 273 ? 22.221 -57.519 -6.353 1.00 30.85 564 TYR B N 1
ATOM 4238 C CA . TYR B 1 273 ? 22.735 -58.784 -6.857 1.00 26.85 564 TYR B CA 1
ATOM 4239 C C . TYR B 1 273 ? 21.601 -59.606 -7.456 1.00 30.68 564 TYR B C 1
ATOM 4240 O O . TYR B 1 273 ? 20.467 -59.577 -6.963 1.00 26.12 564 TYR B O 1
ATOM 4249 N N . ASN B 1 274 ? 21.905 -60.322 -8.532 1.00 26.54 565 ASN B N 1
ATOM 4250 C CA . ASN B 1 274 ? 21.012 -61.346 -9.049 1.00 18.21 565 ASN B CA 1
ATOM 4251 C C . ASN B 1 274 ? 21.444 -62.701 -8.508 1.00 19.71 565 ASN B C 1
ATOM 4252 O O . ASN B 1 274 ? 22.639 -62.965 -8.353 1.00 21.88 565 ASN B O 1
ATOM 4257 N N . VAL B 1 275 ? 20.468 -63.553 -8.202 1.00 20.69 566 VAL B N 1
ATOM 4258 C CA . VAL B 1 275 ? 20.729 -64.886 -7.664 1.00 21.41 566 VAL B CA 1
ATOM 4259 C C . VAL B 1 275 ? 19.756 -65.877 -8.290 1.00 14.32 566 VAL B C 1
ATOM 4260 O O . VAL B 1 275 ? 18.555 -65.609 -8.386 1.00 19.00 566 VAL B O 1
ATOM 4264 N N . TYR B 1 276 ? 20.273 -67.025 -8.716 1.00 15.73 567 TYR B N 1
ATOM 4265 C CA . TYR B 1 276 ? 19.418 -68.152 -9.052 1.00 20.07 567 TYR B CA 1
ATOM 4266 C C . TYR B 1 276 ? 20.182 -69.441 -8.787 1.00 25.21 567 TYR B C 1
ATOM 4267 O O . TYR B 1 276 ? 21.405 -69.444 -8.625 1.00 24.38 567 TYR B O 1
ATOM 4276 N N . VAL B 1 277 ? 19.433 -70.538 -8.726 1.00 24.84 568 VAL B N 1
ATOM 4277 C CA . VAL B 1 277 ? 19.962 -71.847 -8.370 1.00 26.65 568 VAL B CA 1
ATOM 4278 C C . VAL B 1 277 ? 19.563 -72.849 -9.444 1.00 26.59 568 VAL B C 1
ATOM 4279 O O . VAL B 1 277 ? 18.469 -72.764 -10.016 1.00 17.97 568 VAL B O 1
ATOM 4283 N N . THR B 1 278 ? 20.462 -73.784 -9.733 1.00 25.49 569 THR B N 1
ATOM 4284 C CA . THR B 1 278 ? 20.159 -74.923 -10.584 1.00 27.81 569 THR B CA 1
ATOM 4285 C C . THR B 1 278 ? 20.456 -76.208 -9.828 1.00 22.65 569 THR B C 1
ATOM 4286 O O . THR B 1 278 ? 21.345 -76.253 -8.972 1.00 26.41 569 THR B O 1
ATOM 4290 N N . ALA B 1 279 ? 19.698 -77.247 -10.151 1.00 30.93 570 ALA B N 1
ATOM 4291 C CA . ALA B 1 279 ? 19.950 -78.588 -9.651 1.00 32.75 570 ALA B CA 1
ATOM 4292 C C . ALA B 1 279 ? 20.584 -79.439 -10.745 1.00 33.31 570 ALA B C 1
ATOM 4293 O O . ALA B 1 279 ? 20.295 -79.279 -11.934 1.00 35.33 570 ALA B O 1
ATOM 4295 N N . ASN B 1 280 ? 21.456 -80.348 -10.330 1.00 41.16 571 ASN B N 1
ATOM 4296 C CA . ASN B 1 280 ? 22.147 -81.245 -11.244 1.00 42.41 571 ASN B CA 1
ATOM 4297 C C . ASN B 1 280 ? 21.890 -82.687 -10.834 1.00 38.06 571 ASN B C 1
ATOM 4298 O O . ASN B 1 280 ? 21.763 -82.990 -9.644 1.00 42.88 571 ASN B O 1
ATOM 4303 N N . ASN B 1 281 ? 21.790 -83.571 -11.825 1.00 38.03 572 ASN B N 1
ATOM 4304 C CA . ASN B 1 281 ? 21.882 -85.003 -11.566 1.00 35.06 572 ASN B CA 1
ATOM 4305 C C . ASN B 1 281 ? 22.855 -85.624 -12.561 1.00 34.83 572 ASN B C 1
ATOM 4306 O O . ASN B 1 281 ? 23.546 -84.899 -13.285 1.00 26.62 572 ASN B O 1
ATOM 4311 N N . ARG B 1 282 ? 22.906 -86.958 -12.617 1.00 41.47 573 ARG B N 1
ATOM 4312 C CA . ARG B 1 282 ? 23.890 -87.631 -13.460 1.00 31.99 573 ARG B CA 1
ATOM 4313 C C . ARG B 1 282 ? 23.793 -87.197 -14.918 1.00 37.04 573 ARG B C 1
ATOM 4314 O O . ARG B 1 282 ? 24.790 -87.253 -15.650 1.00 33.43 573 ARG B O 1
ATOM 4322 N N . TYR B 1 283 ? 22.620 -86.735 -15.352 1.00 29.16 574 TYR B N 1
ATOM 4323 C CA . TYR B 1 283 ? 22.408 -86.387 -16.749 1.00 29.21 574 TYR B CA 1
ATOM 4324 C C . TYR B 1 283 ? 22.706 -84.925 -17.066 1.00 32.33 574 TYR B C 1
ATOM 4325 O O . TYR B 1 283 ? 22.658 -84.543 -18.241 1.00 38.65 574 TYR B O 1
ATOM 4334 N N . GLY B 1 284 ? 23.013 -84.099 -16.063 1.00 34.27 575 GLY B N 1
ATOM 4335 C CA . GLY B 1 284 ? 23.429 -82.735 -16.306 1.00 29.89 575 GLY B CA 1
ATOM 4336 C C . GLY B 1 284 ? 22.622 -81.743 -15.492 1.00 34.14 575 GLY B C 1
ATOM 4337 O O . GLY B 1 284 ? 21.972 -82.096 -14.501 1.00 34.69 575 GLY B O 1
ATOM 4338 N N . ARG B 1 285 ? 22.659 -80.487 -15.929 1.00 38.56 576 ARG B N 1
ATOM 4339 C CA . ARG B 1 285 ? 22.078 -79.377 -15.183 1.00 30.12 576 ARG B CA 1
ATOM 4340 C C . ARG B 1 285 ? 20.620 -79.170 -15.572 1.00 29.09 576 ARG B C 1
ATOM 4341 O O . ARG B 1 285 ? 20.288 -79.105 -16.761 1.00 24.19 576 ARG B O 1
ATOM 4349 N N . GLY B 1 286 ? 19.754 -79.063 -14.560 1.00 25.36 577 GLY B N 1
ATOM 4350 C CA . GLY B 1 286 ? 18.352 -78.800 -14.789 1.00 27.04 577 GLY B CA 1
ATOM 4351 C C . GLY B 1 286 ? 18.058 -77.322 -14.983 1.00 37.17 577 GLY B C 1
ATOM 4352 O O . GLY B 1 286 ? 18.908 -76.453 -14.777 1.00 28.71 577 GLY B O 1
ATOM 4353 N N . ASP B 1 287 ? 16.819 -77.050 -15.391 1.00 41.51 578 ASP B N 1
ATOM 4354 C CA . ASP B 1 287 ? 16.402 -75.686 -15.682 1.00 33.85 578 ASP B CA 1
ATOM 4355 C C . ASP B 1 287 ? 16.530 -74.803 -14.440 1.00 32.26 578 ASP B C 1
ATOM 4356 O O . ASP B 1 287 ? 16.386 -75.278 -13.309 1.00 34.77 578 ASP B O 1
ATOM 4361 N N . PRO B 1 288 ? 16.798 -73.513 -14.619 1.00 29.11 579 PRO B N 1
ATOM 4362 C CA . PRO B 1 288 ? 17.070 -72.650 -13.471 1.00 28.99 579 PRO B CA 1
ATOM 4363 C C . PRO B 1 288 ? 15.796 -72.236 -12.753 1.00 30.39 579 PRO B C 1
ATOM 4364 O O . PRO B 1 288 ? 14.684 -72.316 -13.278 1.00 21.33 579 PRO B O 1
ATOM 4368 N N . SER B 1 289 ? 15.994 -71.776 -11.524 1.00 25.82 580 SER B N 1
ATOM 4369 C CA . SER B 1 289 ? 14.932 -71.169 -10.747 1.00 26.76 580 SER B CA 1
ATOM 4370 C C . SER B 1 289 ? 14.544 -69.815 -11.340 1.00 28.06 580 SER B C 1
ATOM 4371 O O . SER B 1 289 ? 15.066 -69.373 -12.371 1.00 24.45 580 SER B O 1
ATOM 4374 N N . GLY B 1 290 ? 13.600 -69.152 -10.680 1.00 18.20 581 GLY B N 1
ATOM 4375 C CA . GLY B 1 290 ? 13.437 -67.732 -10.905 1.00 25.05 581 GLY B CA 1
ATOM 4376 C C . GLY B 1 290 ? 14.689 -66.987 -10.490 1.00 21.82 581 GLY B C 1
ATOM 4377 O O . GLY B 1 290 ? 15.438 -67.427 -9.618 1.00 21.42 581 GLY B O 1
ATOM 4378 N N . ILE B 1 291 ? 14.938 -65.861 -11.146 1.00 22.29 582 ILE B N 1
ATOM 4379 C CA . ILE B 1 291 ? 16.105 -65.041 -10.847 1.00 23.29 582 ILE B CA 1
ATOM 4380 C C . ILE B 1 291 ? 15.685 -63.934 -9.883 1.00 22.91 582 ILE B C 1
ATOM 4381 O O . ILE B 1 291 ? 14.748 -63.172 -10.157 1.00 21.91 582 ILE B O 1
ATOM 4386 N N . LEU B 1 292 ? 16.357 -63.873 -8.736 1.00 20.81 583 LEU B N 1
ATOM 4387 C CA . LEU B 1 292 ? 16.056 -62.904 -7.692 1.00 21.99 583 LEU B CA 1
ATOM 4388 C C . LEU B 1 292 ? 16.879 -61.637 -7.873 1.00 24.62 583 LEU B C 1
ATOM 4389 O O . LEU B 1 292 ? 18.002 -61.670 -8.381 1.00 20.91 583 LEU B O 1
ATOM 4394 N N . SER B 1 293 ? 16.304 -60.512 -7.449 1.00 35.35 584 SER B N 1
ATOM 4395 C CA . SER B 1 293 ? 16.993 -59.225 -7.402 1.00 24.07 584 SER B CA 1
ATOM 4396 C C . SER B 1 293 ? 16.977 -58.749 -5.954 1.00 15.06 584 SER B C 1
ATOM 4397 O O . SER B 1 293 ? 15.911 -58.462 -5.401 1.00 28.50 584 SER B O 1
ATOM 4400 N N . VAL B 1 294 ? 18.151 -58.692 -5.333 1.00 18.54 585 VAL B N 1
ATOM 4401 C CA . VAL B 1 294 ? 18.283 -58.407 -3.908 1.00 24.40 585 VAL B CA 1
ATOM 4402 C C . VAL B 1 294 ? 19.331 -57.320 -3.721 1.00 31.97 585 VAL B C 1
ATOM 4403 O O . VAL B 1 294 ? 20.453 -57.445 -4.225 1.00 29.33 585 VAL B O 1
ATOM 4407 N N . ARG B 1 295 ? 18.980 -56.270 -2.980 1.00 33.52 586 ARG B N 1
ATOM 4408 C CA . ARG B 1 295 ? 19.904 -55.181 -2.686 1.00 29.17 586 ARG B CA 1
ATOM 4409 C C . ARG B 1 295 ? 20.480 -55.357 -1.288 1.00 34.29 586 ARG B C 1
ATOM 4410 O O . ARG B 1 295 ? 19.739 -55.631 -0.338 1.00 42.99 586 ARG B O 1
ATOM 4418 N N . THR B 1 296 ? 21.798 -55.208 -1.164 1.00 40.62 587 THR B N 1
ATOM 4419 C CA . THR B 1 296 ? 22.435 -55.324 0.141 1.00 38.28 587 THR B CA 1
ATOM 4420 C C . THR B 1 296 ? 22.080 -54.123 1.009 1.00 55.79 587 THR B C 1
ATOM 4421 O O . THR B 1 296 ? 22.029 -52.982 0.536 1.00 56.04 587 THR B O 1
ATOM 4425 N N . GLY B 1 297 ? 21.826 -54.393 2.286 1.00 62.09 588 GLY B N 1
ATOM 4426 C CA . GLY B 1 297 ? 21.185 -53.436 3.166 1.00 67.03 588 GLY B CA 1
ATOM 4427 C C . GLY B 1 297 ? 21.726 -53.362 4.579 1.00 75.19 588 GLY B C 1
ATOM 4428 O O . GLY B 1 297 ? 22.894 -53.042 4.812 1.00 126.32 588 GLY B O 1
ATOM 4429 N N . ASP B 1 298 ? 20.830 -53.595 5.531 1.00 75.20 589 ASP B N 1
ATOM 4430 C CA . ASP B 1 298 ? 21.093 -53.526 6.966 1.00 83.32 589 ASP B CA 1
ATOM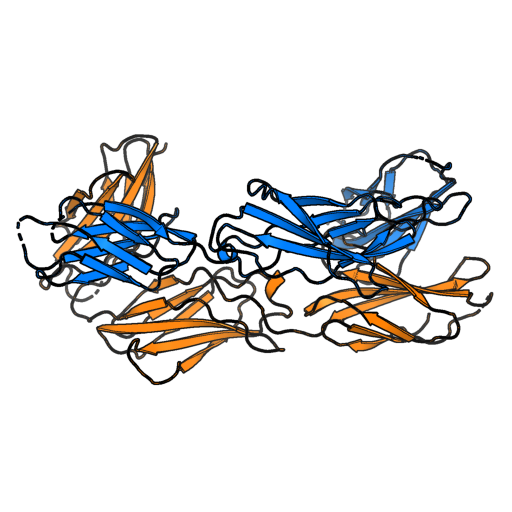 4431 C C . ASP B 1 298 ? 22.231 -54.418 7.466 1.00 81.56 589 ASP B C 1
ATOM 4432 O O . ASP B 1 298 ? 23.381 -53.989 7.583 1.00 64.28 589 ASP B O 1
#

CATH classification: 2.60.40.10 (+2 more: 2.60.40.10, 2.60.40.10)

Organism: Olivierus martensii (NCBI:txid34649)

B-factor: mean 43.22, std 18.95, range [9.58, 197.31]

Radius of gyration: 30.5 Å; Cα contacts (8 Å, |Δi|>4): 1557; chains: 2; bounding box: 87×78×52 Å

Foldseek 3Di:
DPDKDQPDAAQFKTKIFDDDPAAWKKKWKWFPDPDDTDIDIDIGGPPDRMDMDGGHHAQTKMWMDMPSGDIDIDGHHAAWFADAWDDWDWAQQAQFKIKIKTFGDPPVRHSHDWQWKWKWKDFDPDDDDTDIDTDGHPVVDGMDMDMGGRHHGQTKMWIWMWIGDPHGIYDIDDTDIYHHHHRPWDGAWAKDWDDAAQFKTKIFTDADPADWQWKWKWKAWPPGDIDIDTGSDRPDRMDMDGGHHGQTKMKIKMWIGHPVGIYDIYPIDIDHHHD/DPDWDQPDFAQFKTKIFDDQDDDLHFAWKKKWKWFPDDDDTDIDIDIGGPVDRMDMDGGHHAQTKMKMKIWRAHPVRPPTDMDMDIDTHHAAWFADAWDDWDWDFAAQFKTKIKTFGDDPSRHSHDWQWKWKWKDFPPDPDDTDIDTGGHPVVDGMDMDMGGRHHGQTKMWIWMWITHPHGIYDIDDIDIDTHHHVPWKTAWAKDWDDAAQFKTKIFTDQTVDPWQWKKKWKAWPPGDIDIDTGRDSVDGMDMDGRHHGQTWMKMWMWIGDPVGIYDIYDIDIDTHHD

InterPro domains:
  IPR003598 Immunoglobulin subtype 2 [SM00408] (14-82)
  IPR003598 Immunoglobulin subtype 2 [SM00408] (108-178)
  IPR003598 Immunoglobulin subtype 2 [SM00408] (205-278)
  IPR003599 Immunoglobulin domain subtype [SM00409] (8-93)
  IPR003599 Immunoglobulin domain subtype [SM00409] (102-190)
  IPR003599 Immunoglobulin domain subtype [SM00409] (199-289)
  IPR003961 Fibronectin type III [PF00041] (294-382)
  IPR003961 Fibronectin type III [PF00041] (393-487)
  IPR003961 Fibronectin type III [PF00041] (497-583)
  IPR003961 Fibronectin type III [PS50853] (294-388)
  IPR003961 Fibronectin type III [PS50853] (393-492)
  IPR003961 Fibronectin type III [PS50853] (494-588)
  IPR003961 Fibronectin type III [SM00060] (292-375)
  IPR003961 Fibronectin type III [SM00060] (391-479)
  IPR003961 Fibronectin type III [SM00060] (494-575)
  IPR003961 Fibronectin type III [cd00063] (292-385)
  IPR003961 Fibronectin type III [cd00063] (392-489)
  IPR003961 Fibronectin type III [cd00063] (497-585)
  IPR007110 Immunoglobulin-like domain [PS50835] (2-89)
  IPR007110 Immunoglobulin-like domain [PS50835] (96-182)

Secondary structure (DSSP, 8-state):
-EEEEEEEE-SS-EEEEEE-----EEEEEEE-SSS-B--EEEEE-TT-SEEEE-SPPTT-EEEEEEE---EEEEEPPP----S--EEEEEEE-SSS-EEEEEEPPPGGGTSS-EEEEEEEEEESSS--PPEEEEEE--TT-SEEEEEE-SPPTT-EEEEEEEEEESS-B-PPPP-EEEE---SSSPPPP-EEEEEE-SS-EEEEE----PPP-EEEEEEEESSS--EEEEE---S--EEEE-SPPTT-EEEEEEEEEETTEEPPP-PBEEEE---/-EEEEEEEE-SS-EEEEEE------EEEEEEEEEE-SSS-B--EEEEEETT-SEEEE-SPPTT-EEEEEEEEEESS-SS--EEEEEEEPPP----S--EEEEEEEE-SS-EEEEEEPPPGGGTSS---EEEEEEEETT-SSPPEEEEEE--TT-SEEEEEE-SPPTT-EEEEEEEEE-SS-B-PPPP-EEEE---SSSPPPP-EEEEEE-SS-EEEEE--------EEEEEEEESSS--EEEEE--SS--EEEE-SPPTT-EEEEEEEEEETTEEPPP-PBEEEE---

Sequence (563 aa):
PLDVKIQEIWSRSANITWTAPITKYFVQYWKDKAGSQMLQEEEVTAAHSSVVINNLHPGTSYALTVIASETVRFITGEEEPSGPPTDLWVESRGPFTILVRWKAPPKEYWHGKLKGYYVGYKMEGSPQPYSFKTVEAMNVNITHEYLLNSLKKSTKYSIVVKAYNAAGTGPASQELIVKTLDGVLPRPPSVSLLSASDSTISVKWGHTDEPVTGYTLHYRKKVGHWLHVPLLASDQTRYTLTGLDSDTTYNVYVTANNRYGRGDPSGILSVRTGDPLDVKIQEIWSRSANITWTAPYSSPITKYFVQYWKDKAGSQMLQEEEVTAAHSSVVINNLHPGTSYALTVIAENEIGHGEPSETVRFITGEEEPSGPPTDLWVESRGPFTILVRWKAPPKEYWHGKLKGYYVGYKMEGSPQPYSFKTVEAMNVNITHEYLLNSLKKSTKYSIVVKAYNAAGTGPASQELIVKTLDGVLPRPPSVSLLSASDSTISVKWGHTDEPVTGYTLHYRKKVGHWLHVPLLASDQTRYTLTGLDSDTTYNVYVTANNRYGRGDPSGILSVRTGD

Solvent-accessible surface area: 27436 Å² total; per-residue (Å²): 18,102,114,14,112,31,91,94,70,112,25,99,23,0,27,0,40,5,89,34,144,115,121,88,12,42,0,1,20,6,43,33,106,89,38,46,19,38,20,61,43,61,112,20,81,40,91,102,70,49,26,68,0,89,48,3,52,9,20,26,39,10,3,0,0,0,48,49,53,34,26,29,113,12,111,6,23,59,46,95,5,52,1,31,5,16,60,22,51,2,21,13,86,9,30,103,34,0,29,0,100,2,84,28,3,32,107,84,4,27,44,1,151,5,132,0,0,59,0,0,41,50,64,80,82,51,140,71,117,61,44,84,72,91,26,122,9,95,48,123,70,136,85,8,82,56,77,4,76,101,8,126,108,58,23,96,10,0,0,10,0,53,0,38,6,76,48,21,67,4,60,43,11,39,63,16,43,15,107,4,19,41,54,67,64,11,114,19,14,68,17,52,90,64,59,49,38,71,38,31,1,13,2,81,6,50,138,89,149,64,98,25,80,1,12,28,0,12,29,4,78,69,110,32,118,13,75,96,32,88,26,144,49,35,100,112,33,135,66,61,6,96,66,18,66,60,93,28,23,9,8,0,7,0,2,4,39,11,163,109,28,104,0,71,9,2,10,1,9,24,8,152,3,33,158,2,84,80,11,127,44,110,84,70,109,26,102,24,0,22,0,36,6,62,84,15,182,92,48,77,30,61,66,6,21,0,4,18,4,60,16,122,74,37,54,23,38,20,56,51,63,100,16,81,47,96,102,65,47,22,66,2,92,36,5,45,11,24,30,49,10,0,0,0,0,25,0,45,18,116,116,47,144,63,60,35,42,51,27,25,114,21,101,4,24,59,44,100,0,58,0,30,3,23,48,18,66,24,86,52,50,0,17,100,37,0,25,0,71,4,95,30,2,31,143,84,6,19,45,4,156,6,125,0,0,63,0,0,39,40,84,85,82,30,141,127,101,61,52,89,86,90,22,120,9,105,48,140,75,138,78,8,82,54,74,2,78,92,6,118,111,55,20,82,4,1,0,10,0,57,0,32,6,74,54,24,53,5,56,41,9,40,70,15,41,9,100,3,15,43,56,72,59,7,100,36,8,88,21,48,88,77,57,39,32,62,48,34,1,8,1,89,4,41,114,37,115,60,94,17,83,5,2,24,0,9,38,5,78,75,115,28,114,18,98,92,27,106,15,165,22,42,124,51,46,143,62,64,6,98,67,22,63,64,97,28,19,6,5,0,4,0,0,0,36,8,156,120,32,81,0,51,14,4,28,2,15,35,9,130,5,34,165

Nearest PDB structures (foldseek):
  7y8s-assembly1_A  TM=1.004E+00  e=3.521E-49  Chelicerata
  7y8s-assembly1_B  TM=9.879E-01  e=6.352E-44  Chelicerata
  7y6e-assembly4_D  TM=6.237E-01  e=2.433E-28  Chelicerata
  7y6e-assembly1_A  TM=6.202E-01  e=3.730E-28  Chelicerata
  7y6e-assembly7_G  TM=6.230E-01  e=5.200E-28  Chelicerata